Protein AF-0000000067928728 (afdb_homodimer)

Solvent-accessible surface area (backbone atoms only — not comparable to full-atom values): 32870 Å² total; per-residue (Å²): 121,45,41,32,36,32,40,32,44,31,21,52,73,80,46,64,28,60,33,67,69,58,51,48,52,51,52,44,50,39,38,74,33,64,33,47,30,40,35,32,31,42,65,57,75,82,52,54,73,40,40,8,57,44,34,37,63,42,47,46,25,35,46,35,72,73,50,80,61,43,15,45,25,29,49,50,48,64,82,80,50,52,48,58,56,53,39,38,46,48,34,20,41,11,49,71,38,57,13,14,31,29,42,29,40,43,66,62,86,36,63,63,58,27,25,39,66,57,25,71,86,46,70,60,66,68,57,44,50,56,43,42,52,52,39,52,50,49,26,55,46,37,50,55,23,47,43,89,70,17,59,65,37,76,58,101,69,34,62,28,53,44,60,90,34,52,36,67,59,61,42,77,59,97,84,51,28,34,28,64,50,58,40,47,54,79,24,75,38,40,35,60,43,35,28,35,32,60,72,52,82,90,41,48,64,58,44,36,57,68,35,38,29,38,51,41,80,50,98,39,54,68,54,33,27,52,52,39,52,52,46,40,51,41,12,43,74,58,73,44,55,55,61,44,43,39,38,25,40,44,42,62,42,92,71,54,43,71,66,55,46,47,53,55,71,69,41,88,32,55,49,24,40,25,42,33,40,64,45,36,71,68,56,49,49,50,41,52,68,60,46,37,56,53,44,28,63,72,41,64,74,53,65,63,65,73,70,44,61,29,33,42,59,70,68,56,44,61,61,51,75,70,118,123,46,40,33,36,32,39,32,42,31,23,52,71,79,44,60,25,61,43,67,70,58,50,49,51,50,52,45,50,38,38,74,33,64,33,48,30,41,35,32,30,42,64,57,75,82,53,53,74,42,39,6,57,44,33,39,62,40,47,45,26,36,47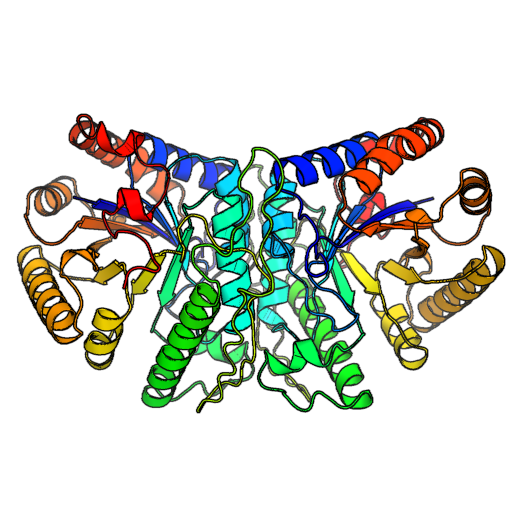,35,72,72,50,80,60,43,14,46,25,27,50,49,48,65,79,78,50,53,48,59,58,51,41,38,46,49,34,20,40,11,49,71,39,56,13,15,29,29,42,30,39,43,65,61,88,37,63,64,58,26,24,40,64,56,26,71,85,46,69,59,66,68,58,45,50,54,43,42,54,52,40,53,50,50,28,54,45,38,49,57,22,47,43,89,71,17,59,65,36,75,51,100,64,31,66,28,57,44,60,88,34,52,37,66,60,61,44,78,60,97,83,51,28,35,29,62,49,56,41,48,53,78,25,76,39,40,33,64,43,35,29,34,32,60,73,53,83,88,41,45,63,58,44,37,57,67,35,36,28,38,51,40,80,49,97,41,54,70,53,34,26,54,53,39,53,51,46,40,51,41,12,44,74,57,74,46,54,58,61,44,43,39,40,25,40,45,41,62,42,91,71,54,42,72,68,55,45,48,54,55,70,68,41,88,33,55,47,26,39,25,43,33,41,65,46,37,70,67,55,51,49,50,41,54,67,60,47,38,55,53,45,27,63,70,41,63,75,52,67,63,67,73,70,43,62,29,32,42,58,70,67,56,44,61,62,50,76,70,116

InterPro domains:
  IPR011251 Luciferase-like domain [PF00296] (12-252)
  IPR016215 Nitrilotriacetate monooxygenase component A/pristinamycin IIA synthase subunit A [PIRSF000337] (12-318)
  IPR036661 Luciferase-like domain superfamily [G3DSA:3.20.20.30] (1-321)
  IPR036661 Luciferase-like domain superfamily [SSF51679] (3-318)
  IPR051260 Diverse substrate monooxygenases [PTHR30011] (20-252)

Secondary structure (DSSP, 8-state):
-EEEEEEE--EETT-----HHHHHHHHHHHHHTT--EEEEE-S-SS---EEBSS-HHHHHHHHHTT-SSSEEEEEEESSSS-HHHHHHHHHHHHHHTTS-EEEEEE----HHHHTTTT-TT---HHHHHHHHHHHHHHHHHHHT-B-GGGEEE-STT-BEE-GGGB----EE-SS-EE-----BPPBTTBS-EEEEES--GGGHHHHHHH-SEEEE--SSHHHHHHHHHHHHHHHHHTT--GGG-EEEEEEEGGG--HHHHHHHHHS--SSEEEEEEES-HHHHHHHHHHTHHHHHHHTTT-GGGGT--SHHHHHT---GGG-/-EEEEEEE--EETT--B--HHHHHHHHHHHHHTT--EEEEE-S-SS---EEBSS-HHHHHHHHHTT-SSSEEEEEEESSSS-HHHHHHHHHHHHHHTTS-EEEEEE----HHHHTTTT-TT---HHHHHHHHHHHHHHHHHHHT-B-GGGEEEEETTEEEE-GGGB----EE-SS-EE-----BPPBTTBS-EEEEES--GGGHHHHHHH-SEEEE--SSHHHHHHHHHHHHHHHHHTT--GGG-EEEEEEEGGG--HHHHHHHHHS--SSEEEEEEES-HHHHHHHHHHTHHHHHHHTTT-GGGGT--SHHHHHT---GGG-

pLDDT: mean 85.85, std 12.97, range [36.12, 98.62]

Sequence (646 aa):
MHLAVSLNIAAADGQDVLDFGQISAFVRNLEAAGVDMVIISDSLTSGEPSTSPFEATTLLAALATVTEKIGLVASASTLAHQPYNLARRFASLDIISHGRVGWNATLRQSPLEAANFSRPAGIPNDDFRRRAEEFIGIVQGLWRGWDADALLFDKAGGRFHDARKMHVLDHKGEFFAVRGPLNIARSPQDMPVLAMSGLAGADLDFAAGVADVIAIEEPSPEGARATCDDLKKRVLTAGRTPDALKVLTTVFAPDLTVARLETWLSAESCDGLIFAFPADLSAINGFTDRIVPELRRRNSDRSAYYADTTLRAHLGLGDGGAKMHLAVSLNIAAADGQDVLDFGQISAFVRNLEAAGVDMVIISDSLTSGEPSTSPFEATTLLAALATVTEKIGLVASASTLAHQPYNLARRFASLDIISHGRVGWNATLRQSPLEAANFSRPAGIPNDDFRRRAEEFIGIVQGLWRGWDADALLFDKAGGRFHDARKMHVLDHKGEFFAVRGPLNIARSPQDMPVLAMSGLAGADL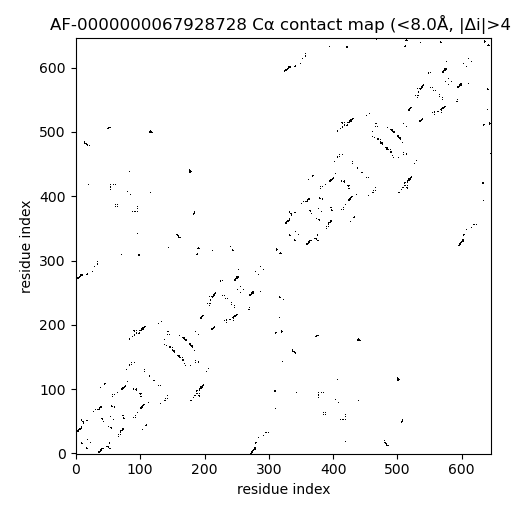DFAAGVADVIAIEEPSPEGARATCDDLKKRVLTAGRTPDALKVLTTVFAPDLTVARLETWLSAESCDGLIFAFPADLSAINGFTDRIVPELRRRNSDRSAYYADTTLRAHLGLGDGGAK

Organism: Mesorhizobium plurifarium (NCBI:txid69974)

Radius of gyration: 24.46 Å; Cα contacts (8 Å, |Δi|>4): 1395; chains: 2; bounding box: 54×73×57 Å

Nearest PDB structures (foldseek):
  5tlc-assembly1_C  TM=8.245E-01  e=3.514E-26  Bacillus subtilis
  1tvl-assembly1_A-2  TM=8.268E-01  e=9.352E-26  Bacillus subtilis
  1yw1-assembly1_A-2  TM=8.418E-01  e=6.255E-25  Bacillus subtilis
  6ask-assembly1_A  TM=8.402E-01  e=2.796E-24  Bacillus subtilis subsp. subtilis str. 168
  5tlc-assembly1_B  TM=8.306E-01  e=2.961E-24  Bacillus subtilis

Foldseek 3Di:
DAEEAEEEQKDAPPDDGDDLVLVLVLVQLCVVLLHAEYEYEDDDQVLGDIGGPDDQLVSLLVSLVSDFFHAYEYEDELLQDALLVVLQSQLVSLVSNVARYAYEYELHDHLNSNCVVVRNVDDPSVRSLVSSLVSLVVSLLLLLQFDPCQQPDPPPPDGHGDVVRGHWSQDDDDPDGGTDNRPHDHGSLSGHAYEYENDDPVCLLSCLLQHQEYEDEDPALVVLQVVLVVSQVSNVVSVHHSLLYFYEYEDEQVPDDPVNVCRNVVRPRTLYYYYYYYNDSVSSVCCSVPPSVVSSVVCVVVPVSPPDRHSCVNSVNPRSNPD/DAEEAEEEQKDAPPDDGDDLVLVLVLVQLCVVLLHAEYEYEDDDQVLGDIGGPDDQLVSLLVSLVSDFFHAYEYEDELLQDALLVVLQSQLVSLVSNVARYAYEYELHDHLNSNCVVVRNVDDPSVRSLVSSLVSLVVSLLLLLQFDPCQQPDPDVPDGHGDVVRGHWSQDDDDPDGGTDNRPHDHGSLSGHAYEYENDDPVCLLSCLLQHQEYEDEDPALVRLQVVLVVSQVSNVVNVHHSLLYFYEYEDEQVPDDPVNVCRNVVRPRTLYYYYYYYNDSVSSVCCSVPPSVVSSVVCVVVPVSPPDRHSCVNSVNPRSNPD

Structure (mmCIF, N/CA/C/O backbone):
data_AF-0000000067928728-model_v1
#
loop_
_entity.id
_entity.type
_entity.pdbx_description
1 polymer 'Nitrilotriacetate monooxygenase component A'
#
loop_
_atom_site.group_PDB
_atom_site.id
_atom_site.type_symbol
_atom_site.label_atom_id
_atom_site.label_alt_id
_atom_site.label_comp_id
_atom_site.label_asym_id
_atom_site.label_entity_id
_atom_site.label_seq_id
_atom_site.pdbx_PDB_ins_code
_atom_site.Cartn_x
_atom_site.Cartn_y
_atom_site.Cartn_z
_atom_site.occupancy
_atom_site.B_iso_or_equiv
_atom_site.auth_seq_id
_atom_site.auth_comp_id
_atom_site.auth_asym_id
_atom_site.auth_atom_id
_atom_site.pdbx_PDB_model_num
ATOM 1 N N . MET A 1 1 ? -9.383 23.828 18.922 1 87.56 1 MET A N 1
ATOM 2 C CA . MET A 1 1 ? -8.008 23.562 18.5 1 87.56 1 MET A CA 1
ATOM 3 C C . MET A 1 1 ? -7.832 22.109 18.109 1 87.56 1 MET A C 1
ATOM 5 O O . MET A 1 1 ? -8.25 21.203 18.828 1 87.56 1 MET A O 1
ATOM 9 N N . HIS A 1 2 ? -7.293 21.922 16.953 1 91.31 2 HIS A N 1
ATOM 10 C CA . HIS A 1 2 ? -7.043 20.562 16.484 1 91.31 2 HIS A CA 1
ATOM 11 C C . HIS A 1 2 ? -5.703 20.047 17 1 91.31 2 HIS A C 1
ATOM 13 O O . HIS A 1 2 ? -4.727 20.797 17.062 1 91.31 2 HIS A O 1
ATOM 19 N N . LEU A 1 3 ? -5.684 18.781 17.312 1 91.06 3 LEU A N 1
ATOM 20 C CA . LEU A 1 3 ? -4.473 18.141 17.828 1 91.06 3 LEU A CA 1
ATOM 21 C C . LEU A 1 3 ? -4.074 16.953 16.969 1 91.06 3 LEU A C 1
ATOM 23 O O . LEU A 1 3 ? -4.906 16.094 16.672 1 91.06 3 LEU A O 1
ATOM 27 N N . ALA A 1 4 ? -2.836 16.953 16.578 1 94.31 4 ALA A N 1
ATOM 28 C CA . ALA A 1 4 ? -2.281 15.867 15.789 1 94.31 4 ALA A CA 1
ATOM 29 C C . ALA A 1 4 ? -0.931 15.414 16.344 1 94.31 4 ALA A C 1
ATOM 31 O O . ALA A 1 4 ? -0.308 16.125 17.125 1 94.31 4 ALA A O 1
ATOM 32 N N . VAL A 1 5 ? -0.585 14.25 16.016 1 93.94 5 VAL A N 1
ATOM 33 C CA . VAL A 1 5 ? 0.726 13.703 16.344 1 93.94 5 VAL A CA 1
ATOM 34 C C . VAL A 1 5 ? 1.425 13.219 15.078 1 93.94 5 VAL A C 1
ATOM 36 O O . VAL A 1 5 ? 0.803 12.578 14.227 1 93.94 5 VAL A O 1
ATOM 39 N N . SER A 1 6 ? 2.629 13.602 14.914 1 94.88 6 SER A N 1
ATOM 40 C CA . SER A 1 6 ? 3.467 13.086 13.836 1 94.88 6 SER A CA 1
ATOM 41 C C . SER A 1 6 ? 4.496 12.094 14.352 1 94.88 6 SER A C 1
ATOM 43 O O . SER A 1 6 ? 5.363 12.453 15.156 1 94.88 6 SER A O 1
ATOM 45 N N . LEU A 1 7 ? 4.375 10.914 13.883 1 92.62 7 LEU A N 1
ATOM 46 C CA . LEU A 1 7 ? 5.254 9.82 14.297 1 92.62 7 LEU A CA 1
ATOM 47 C C . LEU A 1 7 ? 6.117 9.352 13.133 1 92.62 7 LEU A C 1
ATOM 49 O O . LEU A 1 7 ? 5.609 8.742 12.18 1 92.62 7 LEU A O 1
ATOM 53 N N . ASN A 1 8 ? 7.398 9.602 13.188 1 90.31 8 ASN A N 1
ATOM 54 C CA . ASN A 1 8 ? 8.32 9.016 12.227 1 90.31 8 ASN A CA 1
ATOM 55 C C . ASN A 1 8 ? 8.852 7.664 12.711 1 90.31 8 ASN A C 1
ATOM 57 O O . ASN A 1 8 ? 9.641 7.605 13.656 1 90.31 8 ASN A O 1
ATOM 61 N N . ILE A 1 9 ? 8.531 6.645 12.016 1 88.94 9 ILE A N 1
ATOM 62 C CA . ILE A 1 9 ? 8.82 5.301 12.508 1 88.94 9 ILE A CA 1
ATOM 63 C C . ILE A 1 9 ? 10.164 4.832 11.961 1 88.94 9 ILE A C 1
ATOM 65 O O . ILE A 1 9 ? 10.609 3.719 12.258 1 88.94 9 ILE A O 1
ATOM 69 N N . ALA A 1 10 ? 10.758 5.66 11.164 1 85.25 10 ALA A N 1
ATOM 70 C CA . ALA A 1 10 ? 12.102 5.352 10.703 1 85.25 10 ALA A CA 1
ATOM 71 C C . ALA A 1 10 ? 13.133 5.645 11.789 1 85.25 10 ALA A C 1
ATOM 73 O O . ALA A 1 10 ? 13.07 6.68 12.453 1 85.25 10 ALA A O 1
ATOM 74 N N . ALA A 1 11 ? 13.992 4.746 11.961 1 79.06 11 ALA A N 1
ATOM 75 C CA . ALA A 1 11 ? 15.031 4.902 12.977 1 79.06 11 ALA A CA 1
ATOM 76 C C . ALA A 1 11 ? 16.422 4.988 12.344 1 79.06 11 ALA A C 1
ATOM 78 O O . ALA A 1 11 ? 16.703 4.301 11.359 1 79.06 11 ALA A O 1
ATOM 79 N N . ALA A 1 12 ? 17.062 5.883 13.039 1 72 12 ALA A N 1
ATOM 80 C CA . ALA A 1 12 ? 18.469 5.945 12.617 1 72 12 ALA A CA 1
ATOM 81 C C . ALA A 1 12 ? 19.188 4.629 12.914 1 72 12 ALA A C 1
ATOM 83 O O . ALA A 1 12 ? 18.703 3.824 13.719 1 72 12 ALA A O 1
ATOM 84 N N . ASP A 1 13 ? 20.266 4.52 12.266 1 65.5 13 ASP A N 1
ATOM 85 C CA . ASP A 1 13 ? 21.062 3.305 12.406 1 65.5 13 ASP A CA 1
ATOM 86 C C . ASP A 1 13 ? 21.344 3.014 13.875 1 65.5 13 ASP A C 1
ATOM 88 O O . ASP A 1 13 ? 21.734 3.912 14.633 1 65.5 13 ASP A O 1
ATOM 92 N N . GLY A 1 14 ? 21.094 1.798 14.273 1 64.12 14 GLY A N 1
ATOM 93 C CA . GLY A 1 14 ? 21.453 1.374 15.617 1 64.12 14 GLY A CA 1
ATOM 94 C C . GLY A 1 14 ? 20.328 1.6 16.625 1 64.12 14 GLY A C 1
ATOM 95 O O . GLY A 1 14 ? 20.453 1.24 17.797 1 64.12 14 GLY A O 1
ATOM 96 N N . GLN A 1 15 ? 19.281 2.131 16.172 1 68.62 15 GLN A N 1
ATOM 97 C CA . GLN A 1 15 ? 18.188 2.41 17.078 1 68.62 15 GLN A CA 1
ATOM 98 C C . GLN A 1 15 ? 17.094 1.348 16.953 1 68.62 15 GLN A C 1
ATOM 100 O O . GLN A 1 15 ? 16.891 0.777 15.891 1 68.62 15 GLN A O 1
ATOM 105 N N . ASP A 1 16 ? 16.438 1.142 18.109 1 70.44 16 ASP A N 1
ATOM 106 C CA . ASP A 1 16 ? 15.336 0.182 18.141 1 70.44 16 ASP A CA 1
ATOM 107 C C . ASP A 1 16 ? 14.125 0.705 17.359 1 70.44 16 ASP A C 1
ATOM 109 O O . ASP A 1 16 ? 13.898 1.915 17.297 1 70.44 16 ASP A O 1
ATOM 113 N N . VAL A 1 17 ? 13.516 -0.31 16.719 1 74.88 17 VAL A N 1
ATOM 114 C CA . VAL A 1 17 ? 12.297 0.064 16.016 1 74.88 17 VAL A CA 1
ATOM 115 C C . VAL A 1 17 ? 11.078 -0.486 16.75 1 74.88 17 VAL A C 1
ATOM 117 O O . VAL A 1 17 ? 11.18 -1.467 17.484 1 74.88 17 VAL A O 1
ATOM 120 N N . LEU A 1 18 ? 10.008 0.113 16.594 1 79.94 18 LEU A N 1
ATOM 121 C CA . LEU A 1 18 ? 8.766 -0.288 17.234 1 79.94 18 LEU A CA 1
ATOM 122 C C . LEU A 1 18 ? 8.094 -1.426 16.469 1 79.94 18 LEU A C 1
ATOM 124 O O . LEU A 1 18 ? 8.164 -1.474 15.242 1 79.94 18 LEU A O 1
ATOM 128 N N . ASP A 1 19 ? 7.516 -2.334 17.25 1 83.88 19 ASP A N 1
ATOM 129 C CA . ASP A 1 19 ? 6.68 -3.34 16.594 1 83.88 19 ASP A CA 1
ATOM 130 C C . ASP A 1 19 ? 5.238 -2.854 16.469 1 83.88 19 ASP A C 1
ATOM 132 O O . ASP A 1 19 ? 4.902 -1.761 16.922 1 83.88 19 ASP A O 1
ATOM 136 N N . PHE A 1 20 ? 4.461 -3.656 15.828 1 88.56 20 PHE A N 1
ATOM 137 C CA . PHE A 1 20 ? 3.096 -3.24 15.523 1 88.56 20 PHE A CA 1
ATOM 138 C C . PHE A 1 20 ? 2.291 -3.061 16.812 1 88.56 20 PHE A C 1
ATOM 140 O O . PHE A 1 20 ? 1.475 -2.143 16.906 1 88.56 20 PHE A O 1
ATOM 147 N N . GLY A 1 21 ? 2.455 -3.996 17.719 1 89.06 21 GLY A N 1
ATOM 148 C CA . GLY A 1 21 ? 1.746 -3.893 18.984 1 89.06 21 GLY A CA 1
ATOM 149 C C . GLY A 1 21 ? 2.012 -2.588 19.719 1 89.06 21 GLY A C 1
ATOM 150 O O . GLY A 1 21 ? 1.086 -1.963 20.234 1 89.06 21 GLY A O 1
ATOM 151 N N . GLN A 1 22 ? 3.23 -2.174 19.703 1 89.31 22 GLN A N 1
ATOM 152 C CA . GLN A 1 22 ? 3.621 -0.929 20.359 1 89.31 22 GLN A CA 1
ATOM 153 C C . GLN A 1 22 ? 3.025 0.278 19.641 1 89.31 22 GLN A C 1
ATOM 155 O O . GLN A 1 22 ? 2.492 1.188 20.281 1 89.31 22 GLN A O 1
ATOM 160 N N . ILE A 1 23 ? 3.105 0.264 18.344 1 92.31 23 ILE A N 1
ATOM 161 C CA . ILE A 1 23 ? 2.576 1.377 17.562 1 92.31 23 ILE A CA 1
ATOM 162 C C . ILE A 1 23 ? 1.059 1.444 17.719 1 92.31 23 ILE A C 1
ATOM 164 O O . ILE A 1 23 ? 0.5 2.52 17.953 1 92.31 23 ILE A O 1
ATOM 168 N N . SER A 1 24 ? 0.424 0.297 17.625 1 94.31 24 SER A N 1
ATOM 169 C CA . SER A 1 24 ? -1.026 0.228 17.766 1 94.31 24 SER A CA 1
ATOM 170 C C . SER A 1 24 ? -1.477 0.728 19.125 1 94.31 24 SER A C 1
ATOM 172 O O . SER A 1 24 ? -2.455 1.47 19.234 1 94.31 24 SER A O 1
ATOM 174 N N . ALA A 1 25 ? -0.792 0.304 20.156 1 93.38 25 ALA A N 1
ATOM 175 C CA . ALA A 1 25 ? -1.122 0.753 21.5 1 93.38 25 ALA A CA 1
ATOM 176 C C . ALA A 1 25 ? -0.985 2.268 21.625 1 93.38 25 ALA A C 1
ATOM 178 O O . ALA A 1 25 ? -1.836 2.928 22.234 1 93.38 25 ALA A O 1
ATOM 179 N N . PHE A 1 26 ? 0.045 2.781 21.094 1 93.06 26 PHE A N 1
ATOM 180 C CA . PHE A 1 26 ? 0.281 4.219 21.125 1 93.06 26 PHE A CA 1
ATOM 181 C C . PHE A 1 26 ? -0.837 4.969 20.406 1 93.06 26 PHE A C 1
ATOM 183 O O . PHE A 1 26 ? -1.395 5.926 20.953 1 93.06 26 PHE A O 1
ATOM 190 N N . VAL A 1 27 ? -1.19 4.531 19.234 1 95.25 27 VAL A N 1
ATOM 191 C CA . VAL A 1 27 ? -2.207 5.199 18.438 1 95.25 27 VAL A CA 1
ATOM 192 C C . VAL A 1 27 ? -3.564 5.098 19.125 1 95.25 27 VAL A C 1
ATOM 194 O O . VAL A 1 27 ? -4.348 6.051 19.109 1 95.25 27 VAL A O 1
ATOM 197 N N . ARG A 1 28 ? -3.836 3.988 19.75 1 94.62 28 ARG A N 1
ATOM 198 C CA . ARG A 1 28 ? -5.082 3.828 20.484 1 94.62 28 ARG A CA 1
ATOM 199 C C . ARG A 1 28 ? -5.133 4.773 21.688 1 94.62 28 ARG A C 1
ATOM 201 O O . ARG A 1 28 ? -6.195 5.293 22.031 1 94.62 28 ARG A O 1
ATOM 208 N N . ASN A 1 29 ? -4.008 4.949 22.297 1 91.69 29 ASN A N 1
ATOM 209 C CA . ASN A 1 29 ? -3.938 5.922 23.391 1 91.69 29 ASN A CA 1
ATOM 210 C C . ASN A 1 29 ? -4.223 7.336 22.891 1 91.69 29 ASN A C 1
ATOM 212 O O . ASN A 1 29 ? -4.906 8.109 23.578 1 91.69 29 ASN A O 1
ATOM 216 N N . LEU A 1 30 ? -3.701 7.672 21.781 1 92 30 LEU A N 1
ATOM 217 C CA . LEU A 1 30 ? -3.961 8.977 21.172 1 92 30 LEU A CA 1
ATOM 218 C C . LEU A 1 30 ? -5.445 9.141 20.859 1 92 30 LEU A C 1
ATOM 220 O O . LEU A 1 30 ? -6.023 10.203 21.125 1 92 30 LEU A O 1
ATOM 224 N N . GLU A 1 31 ? -6.012 8.102 20.297 1 92.25 31 GLU A N 1
ATOM 225 C CA . GLU A 1 31 ? -7.438 8.117 19.984 1 92.25 31 GLU A CA 1
ATOM 226 C C . GLU A 1 31 ? -8.273 8.352 21.25 1 92.25 31 GLU A C 1
ATOM 228 O O . GLU A 1 31 ? -9.18 9.188 21.25 1 92.25 31 GLU A O 1
ATOM 233 N N . ALA A 1 32 ? -7.895 7.664 22.281 1 88.31 32 ALA A N 1
ATOM 234 C CA . ALA A 1 32 ? -8.609 7.781 23.547 1 88.31 32 ALA A CA 1
ATOM 235 C C . ALA A 1 32 ? -8.461 9.18 24.141 1 88.31 32 ALA A C 1
ATOM 237 O O . ALA A 1 32 ? -9.344 9.656 24.859 1 88.31 32 ALA A O 1
ATOM 238 N N . ALA A 1 33 ? -7.402 9.852 23.812 1 87.12 33 ALA A N 1
ATOM 239 C CA . ALA A 1 33 ? -7.125 11.188 24.328 1 87.12 33 ALA A CA 1
ATOM 240 C C . ALA A 1 33 ? -7.797 12.258 23.469 1 87.12 33 ALA A C 1
ATOM 242 O O . ALA A 1 33 ? -7.688 13.453 23.75 1 87.12 33 ALA A O 1
ATOM 243 N N . GLY A 1 34 ? -8.359 11.828 22.375 1 87.19 34 GLY A N 1
ATOM 244 C CA . GLY A 1 34 ? -9.102 12.758 21.547 1 87.19 34 GLY A CA 1
ATOM 245 C C . GLY A 1 34 ? -8.234 13.461 20.516 1 87.19 34 GLY A C 1
ATOM 246 O O . GLY A 1 34 ? -8.57 14.555 20.047 1 87.19 34 GLY A O 1
ATOM 247 N N . VAL A 1 35 ? -7.129 12.922 20.203 1 91.38 35 VAL A N 1
ATOM 248 C CA . VAL A 1 35 ? -6.277 13.438 19.125 1 91.38 35 VAL A CA 1
ATOM 249 C C . VAL A 1 35 ? -6.969 13.25 17.781 1 91.38 35 VAL A C 1
ATOM 251 O O . VAL A 1 35 ? -7.555 12.195 17.516 1 91.38 35 VAL A O 1
ATOM 254 N N . ASP A 1 36 ? -6.848 14.203 16.969 1 93.31 36 ASP A N 1
ATOM 255 C CA . ASP A 1 36 ? -7.617 14.219 15.727 1 93.31 36 ASP A CA 1
ATOM 256 C C . ASP A 1 36 ? -7.004 13.281 14.688 1 93.31 36 ASP A C 1
ATOM 258 O O . ASP A 1 36 ? -7.723 12.617 13.938 1 93.31 36 ASP A O 1
ATOM 262 N N . MET A 1 37 ? -5.691 13.328 14.648 1 96.31 37 MET A N 1
ATOM 263 C CA . MET A 1 37 ? -5.055 12.5 13.625 1 96.31 37 MET A CA 1
ATOM 264 C C . MET A 1 37 ? -3.609 12.195 14 1 96.31 37 MET A C 1
ATOM 266 O O . MET A 1 37 ? -2.992 12.93 14.773 1 96.31 37 MET A O 1
ATOM 270 N N . VAL A 1 38 ? -3.156 11.102 13.531 1 96.94 38 VAL A N 1
ATOM 271 C CA . VAL A 1 38 ? -1.747 10.727 13.586 1 96.94 38 VAL A CA 1
ATOM 272 C C . VAL A 1 38 ? -1.161 10.703 12.18 1 96.94 38 VAL A C 1
ATOM 274 O O . VAL A 1 38 ? -1.808 10.227 11.242 1 96.94 38 VAL A O 1
ATOM 277 N N . ILE A 1 39 ? -0.03 11.32 12.016 1 97.69 39 ILE A N 1
ATOM 278 C CA . ILE A 1 39 ? 0.715 11.328 10.758 1 97.69 39 ILE A CA 1
ATOM 279 C C . ILE A 1 39 ? 1.914 10.391 10.867 1 97.69 39 ILE A C 1
ATOM 281 O O . ILE A 1 39 ? 2.785 10.578 11.719 1 97.69 39 ILE A O 1
ATOM 285 N N . ILE A 1 40 ? 1.935 9.414 9.961 1 96.62 40 ILE A N 1
ATOM 286 C CA . ILE A 1 40 ? 2.998 8.414 9.984 1 96.62 40 ILE A CA 1
ATOM 287 C C . ILE A 1 40 ? 3.969 8.672 8.828 1 96.62 40 ILE A C 1
ATOM 289 O O . ILE A 1 40 ? 3.553 8.82 7.68 1 96.62 40 ILE A O 1
ATOM 293 N N . SER A 1 41 ? 5.219 8.742 9.164 1 93.12 41 SER A N 1
ATOM 294 C CA . SER A 1 41 ? 6.293 8.758 8.18 1 93.12 41 SER A CA 1
ATOM 295 C C . SER A 1 41 ? 7.199 7.535 8.328 1 93.12 41 SER A C 1
ATOM 297 O O . SER A 1 41 ? 7.355 7.004 9.43 1 93.12 41 SER A O 1
ATOM 299 N N . ASP A 1 42 ? 7.801 7.098 7.164 1 89.19 42 ASP A N 1
ATOM 300 C CA . ASP A 1 42 ? 8.57 5.855 7.211 1 89.19 42 ASP A CA 1
ATOM 301 C C . ASP A 1 42 ? 9.961 6.055 6.621 1 89.19 42 ASP A C 1
ATOM 303 O O . ASP A 1 42 ? 10.625 5.086 6.246 1 89.19 42 ASP A O 1
ATOM 307 N N . SER A 1 43 ? 10.312 7.266 6.418 1 82.88 43 SER A N 1
ATOM 308 C CA . SER A 1 43 ? 11.648 7.59 5.934 1 82.88 43 SER A CA 1
ATOM 309 C C . SER A 1 43 ? 12.172 8.875 6.574 1 82.88 43 SER A C 1
ATOM 311 O O . SER A 1 43 ? 11.391 9.688 7.07 1 82.88 43 SER A O 1
ATOM 313 N N . LEU A 1 44 ? 13.469 8.93 6.633 1 72.31 44 LEU A N 1
ATOM 314 C CA . LEU A 1 44 ? 14.086 10.141 7.156 1 72.31 44 LEU A CA 1
ATOM 315 C C . LEU A 1 44 ? 14.344 11.148 6.039 1 72.31 44 LEU A C 1
ATOM 317 O O . LEU A 1 44 ? 14.727 10.758 4.93 1 72.31 44 LEU A O 1
ATOM 321 N N . THR A 1 45 ? 14.086 12.305 6.324 1 65.31 45 THR A N 1
ATOM 322 C CA . THR A 1 45 ? 14.289 13.359 5.336 1 65.31 45 THR A CA 1
ATOM 323 C C . THR A 1 45 ? 15.75 13.789 5.289 1 65.31 45 THR A C 1
ATOM 325 O O . THR A 1 45 ? 16.188 14.445 4.34 1 65.31 45 THR A O 1
ATOM 328 N N . SER A 1 46 ? 16.422 13.422 6.277 1 62.12 46 SER A N 1
ATOM 329 C CA . SER A 1 46 ? 17.812 13.875 6.402 1 62.12 46 SER A CA 1
ATOM 330 C C . SER A 1 46 ? 18.719 13.188 5.383 1 62.12 46 SER A C 1
ATOM 332 O O . SER A 1 46 ? 19.828 13.648 5.117 1 62.12 46 SER A O 1
ATOM 334 N N . GLY A 1 47 ? 18.266 12.219 4.832 1 62.34 47 GLY A N 1
ATOM 335 C CA . GLY A 1 47 ? 19.109 11.492 3.908 1 62.34 47 GLY A CA 1
ATOM 336 C C . GLY A 1 47 ? 20.016 10.484 4.594 1 62.34 47 GLY A C 1
ATOM 337 O O . GLY A 1 47 ? 20.844 9.836 3.947 1 62.34 47 GLY A O 1
ATOM 338 N N . GLU A 1 48 ? 19.875 10.438 5.797 1 66.12 48 GLU A N 1
ATOM 339 C CA . GLU A 1 48 ? 20.641 9.422 6.512 1 66.12 48 GLU A CA 1
ATOM 340 C C . GLU A 1 48 ? 20 8.047 6.363 1 66.12 48 GLU A C 1
ATOM 342 O O . GLU A 1 48 ? 18.766 7.934 6.238 1 66.12 48 GLU A O 1
ATOM 347 N N . PRO A 1 49 ? 20.906 7.098 6.301 1 68.06 49 PRO A N 1
ATOM 348 C CA . PRO A 1 49 ? 20.344 5.738 6.27 1 68.06 49 PRO A CA 1
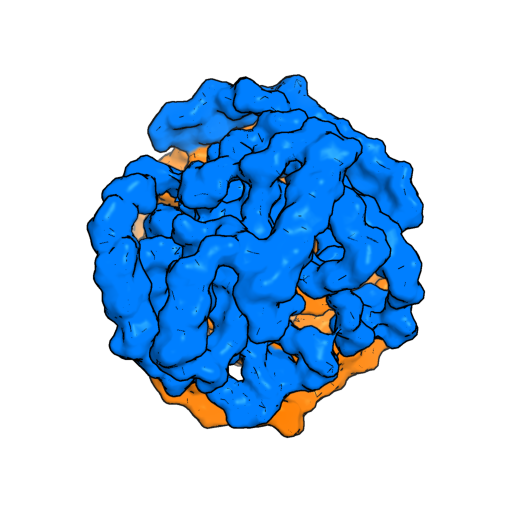ATOM 349 C C . PRO A 1 49 ? 19.406 5.457 7.441 1 68.06 49 PRO A C 1
ATOM 351 O O . PRO A 1 49 ? 19.672 5.902 8.562 1 68.06 49 PRO A O 1
ATOM 354 N N . SER A 1 50 ? 18.328 5.055 7.133 1 74.06 50 SER A N 1
ATOM 355 C CA . SER A 1 50 ? 17.344 4.734 8.156 1 74.06 50 SER A CA 1
ATOM 356 C C . SER A 1 50 ? 16.578 3.455 7.82 1 74.06 50 SER A C 1
ATOM 358 O O . SER A 1 50 ? 16.578 3.018 6.668 1 74.06 50 SER A O 1
ATOM 360 N N . THR A 1 51 ? 16.156 2.85 8.875 1 76 51 THR A N 1
ATOM 361 C CA . THR A 1 51 ? 15.328 1.664 8.711 1 76 51 THR A CA 1
ATOM 362 C C . THR A 1 51 ? 13.953 1.877 9.336 1 76 51 THR A C 1
ATOM 364 O O . THR A 1 51 ? 13.828 2.566 10.352 1 76 51 THR A O 1
ATOM 367 N N . SER A 1 52 ? 13.008 1.414 8.641 1 82.25 52 SER A N 1
ATOM 368 C CA . SER A 1 52 ? 11.641 1.442 9.164 1 82.25 52 SER A CA 1
ATOM 369 C C . SER A 1 52 ? 11.07 0.034 9.281 1 82.25 52 SER A C 1
ATOM 371 O O . SER A 1 52 ? 11.297 -0.811 8.414 1 82.25 52 SER A O 1
ATOM 373 N N . PRO A 1 53 ? 10.391 -0.166 10.305 1 81.06 53 PRO A N 1
ATOM 374 C CA . PRO A 1 53 ? 9.781 -1.491 10.445 1 81.06 53 PRO A CA 1
ATOM 375 C C . PRO A 1 53 ? 8.648 -1.727 9.445 1 81.06 53 PRO A C 1
ATOM 377 O O . PRO A 1 53 ? 8.336 -2.875 9.117 1 81.06 53 PRO A O 1
ATOM 380 N N . PHE A 1 54 ? 8.055 -0.619 8.977 1 91.12 54 PHE A N 1
ATOM 381 C CA . PHE A 1 54 ? 6.891 -0.761 8.109 1 91.12 54 PHE A CA 1
ATOM 382 C C . PHE A 1 54 ? 6.902 0.296 7.008 1 91.12 54 PHE A C 1
ATOM 384 O O . PHE A 1 54 ? 7.551 1.335 7.145 1 91.12 54 PHE A O 1
ATOM 391 N N . GLU A 1 55 ? 6.234 -0.068 5.934 1 94.12 55 GLU A N 1
ATOM 392 C CA . GLU A 1 55 ? 5.805 0.94 4.969 1 94.12 55 GLU A CA 1
ATOM 393 C C . GLU A 1 55 ? 4.516 1.62 5.418 1 94.12 55 GLU A C 1
ATOM 395 O O . GLU A 1 55 ? 3.615 0.966 5.945 1 94.12 55 GLU A O 1
ATOM 400 N N . ALA A 1 56 ? 4.383 2.836 5.242 1 95.75 56 ALA A N 1
ATOM 401 C CA . ALA A 1 56 ? 3.406 3.676 5.934 1 95.75 56 ALA A CA 1
ATOM 402 C C . ALA A 1 56 ? 1.982 3.305 5.531 1 95.75 56 ALA A C 1
ATOM 404 O O . ALA A 1 56 ? 1.095 3.211 6.383 1 95.75 56 ALA A O 1
ATOM 405 N N . THR A 1 57 ? 1.692 3.068 4.258 1 97.56 57 THR A N 1
ATOM 406 C CA . THR A 1 57 ? 0.316 2.861 3.818 1 97.56 57 THR A CA 1
ATOM 407 C C . THR A 1 57 ? -0.194 1.494 4.27 1 97.56 57 THR A C 1
ATOM 409 O O . THR A 1 57 ? -1.358 1.355 4.652 1 97.56 57 THR A O 1
ATOM 412 N N . THR A 1 58 ? 0.639 0.505 4.234 1 97.44 58 THR A N 1
ATOM 413 C CA . THR A 1 58 ? 0.224 -0.799 4.734 1 97.44 58 THR A CA 1
ATOM 414 C C . THR A 1 58 ? 0.044 -0.762 6.25 1 97.44 58 THR A C 1
ATOM 416 O O . THR A 1 58 ? -0.871 -1.39 6.789 1 97.44 58 THR A O 1
ATOM 419 N N . LEU A 1 59 ? 0.868 -0.017 6.906 1 96.62 59 LEU A N 1
ATOM 420 C CA . LEU A 1 59 ? 0.701 0.165 8.344 1 96.62 59 LEU A CA 1
ATOM 421 C C . LEU A 1 59 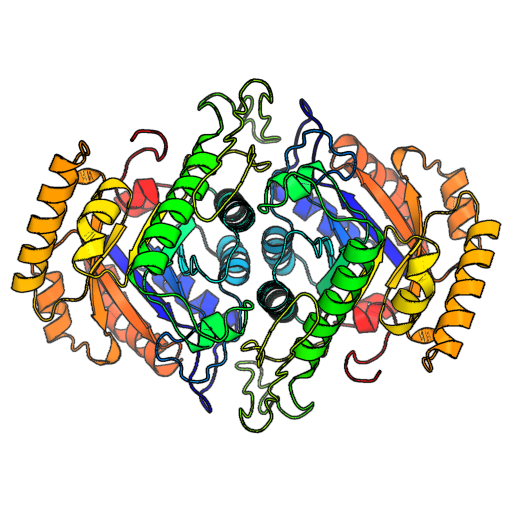? -0.626 0.85 8.656 1 96.62 59 LEU A C 1
ATOM 423 O O . LEU A 1 59 ? -1.336 0.448 9.578 1 96.62 59 LEU A O 1
ATOM 427 N N . LEU A 1 60 ? -0.961 1.853 7.895 1 98.31 60 LEU A N 1
ATOM 428 C CA . LEU A 1 60 ? -2.23 2.543 8.094 1 98.31 60 LEU A CA 1
ATOM 429 C C . LEU A 1 60 ? -3.402 1.579 7.949 1 98.31 60 LEU A C 1
ATOM 431 O O . LEU A 1 60 ? -4.371 1.651 8.711 1 98.31 60 LEU A O 1
ATOM 435 N N . ALA A 1 61 ? -3.312 0.759 6.941 1 97.75 61 ALA A N 1
ATOM 436 C CA . ALA A 1 61 ? -4.391 -0.201 6.719 1 97.75 61 ALA A CA 1
ATOM 437 C C . ALA A 1 61 ? -4.582 -1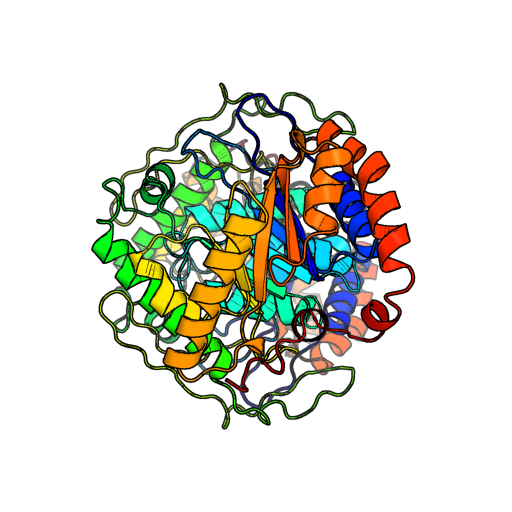.103 7.938 1 97.75 61 ALA A C 1
ATOM 439 O O . ALA A 1 61 ? -5.711 -1.36 8.352 1 97.75 61 ALA A O 1
ATOM 440 N N . ALA A 1 62 ? -3.488 -1.582 8.484 1 97 62 ALA A N 1
ATOM 441 C CA . ALA A 1 62 ? -3.545 -2.41 9.688 1 97 62 ALA A CA 1
ATOM 442 C C . ALA A 1 62 ? -4.098 -1.623 10.875 1 97 62 ALA A C 1
ATOM 444 O O . ALA A 1 62 ? -4.961 -2.111 11.602 1 97 62 ALA A O 1
ATOM 445 N N . LEU A 1 63 ? -3.656 -0.378 11.047 1 97.62 63 LEU A N 1
ATOM 446 C CA . LEU A 1 63 ? -4.09 0.463 12.156 1 97.62 63 LEU A CA 1
ATOM 447 C C . LEU A 1 63 ? -5.574 0.784 12.055 1 97.62 63 LEU A C 1
ATOM 449 O O . LEU A 1 63 ? -6.258 0.93 13.07 1 97.62 63 LEU A O 1
ATOM 453 N N . ALA A 1 64 ? -6.051 0.892 10.805 1 96.81 64 ALA A N 1
ATOM 454 C CA . ALA A 1 64 ? -7.453 1.21 10.57 1 96.81 64 ALA A CA 1
ATOM 455 C C . ALA A 1 64 ? -8.367 0.146 11.164 1 96.81 64 ALA A C 1
ATOM 457 O O . ALA A 1 64 ? -9.508 0.437 11.539 1 96.81 64 ALA A O 1
ATOM 458 N N . THR A 1 65 ? -7.871 -1.071 11.289 1 94.5 65 THR A N 1
ATOM 459 C CA . THR A 1 65 ? -8.703 -2.168 11.766 1 94.5 65 THR A CA 1
ATOM 460 C C . THR A 1 65 ? -8.703 -2.225 13.289 1 94.5 65 THR A C 1
ATOM 462 O O . THR A 1 65 ? -9.531 -2.906 13.898 1 94.5 65 THR A O 1
ATOM 465 N N . VAL A 1 66 ? -7.805 -1.461 13.953 1 94.81 66 VAL A N 1
ATOM 466 C CA . VAL A 1 66 ? -7.703 -1.568 15.398 1 94.81 66 VAL A CA 1
ATOM 467 C C . VAL A 1 66 ? -8.023 -0.22 16.047 1 94.81 66 VAL A C 1
ATOM 469 O O . VAL A 1 66 ? -7.812 -0.03 17.25 1 94.81 66 VAL A O 1
ATOM 472 N N . THR A 1 67 ? -8.43 0.764 15.305 1 95.75 67 THR A N 1
ATOM 473 C CA . THR A 1 67 ? -8.906 2.062 15.758 1 95.75 67 THR A CA 1
ATOM 474 C C . THR A 1 67 ? -10.273 2.375 15.148 1 95.75 67 THR A C 1
ATOM 476 O O . THR A 1 67 ? -10.719 1.688 14.227 1 95.75 67 THR A O 1
ATOM 479 N N . GLU A 1 68 ? -10.898 3.467 15.648 1 93.56 68 GLU A N 1
ATOM 480 C CA . GLU A 1 68 ? -12.281 3.682 15.219 1 93.56 68 GLU A CA 1
ATOM 481 C C . GLU A 1 68 ? -12.516 5.133 14.812 1 93.56 68 GLU A C 1
ATOM 483 O O . GLU A 1 68 ? -13.375 5.422 13.977 1 93.56 68 GLU A O 1
ATOM 488 N N . LYS A 1 69 ? -11.727 6.059 15.391 1 93.69 69 LYS A N 1
ATOM 489 C CA . LYS A 1 69 ? -12.109 7.461 15.242 1 93.69 69 LYS A CA 1
ATOM 490 C C . LYS A 1 69 ? -10.938 8.305 14.766 1 93.69 69 LYS A C 1
ATOM 492 O O . LYS A 1 69 ? -11.109 9.219 13.953 1 93.69 69 LYS A O 1
ATOM 497 N N . ILE A 1 70 ? -9.781 8.016 15.242 1 95.25 70 ILE A N 1
ATOM 498 C CA . ILE A 1 70 ? -8.617 8.852 14.992 1 95.25 70 ILE A CA 1
ATOM 499 C C . ILE A 1 70 ? -8.305 8.867 13.492 1 95.25 70 ILE A C 1
ATOM 501 O O . ILE A 1 70 ? -8.422 7.844 12.82 1 95.25 70 ILE A O 1
ATOM 505 N N . GLY A 1 71 ? -8.047 10.039 12.992 1 97.5 71 GLY A N 1
ATOM 506 C CA . GLY A 1 71 ? -7.566 10.141 11.617 1 97.5 71 GLY A CA 1
ATOM 507 C C . GLY A 1 71 ? -6.215 9.477 11.414 1 97.5 71 GLY A C 1
ATOM 508 O O . GLY A 1 71 ? -5.34 9.555 12.281 1 97.5 71 GLY A O 1
ATOM 509 N N . LEU A 1 72 ? -6.059 8.836 10.258 1 98.56 72 LEU A N 1
ATOM 510 C CA . LEU A 1 72 ? -4.84 8.125 9.891 1 98.56 72 LEU A CA 1
ATOM 511 C C . LEU A 1 72 ? -4.227 8.711 8.625 1 98.56 72 LEU A C 1
ATOM 513 O O . LEU A 1 72 ? -4.773 8.547 7.535 1 98.56 72 LEU A O 1
ATOM 517 N N . VAL A 1 73 ? -3.072 9.352 8.805 1 98.62 73 VAL A N 1
ATOM 518 C CA . VAL A 1 73 ? -2.432 10.055 7.703 1 98.62 73 VAL A CA 1
ATOM 519 C C . VAL A 1 73 ? -1.062 9.445 7.422 1 98.62 73 VAL A C 1
ATOM 521 O O . VAL A 1 73 ? -0.298 9.164 8.352 1 98.62 73 VAL A O 1
ATOM 524 N N . ALA A 1 74 ? -0.757 9.156 6.172 1 98.12 74 ALA A N 1
ATOM 525 C CA . ALA A 1 74 ? 0.558 8.648 5.785 1 98.12 74 ALA A CA 1
ATOM 526 C C . ALA A 1 74 ? 1.3 9.664 4.914 1 98.12 74 ALA A C 1
ATOM 528 O O . ALA A 1 74 ? 0.71 10.266 4.02 1 98.12 74 ALA A O 1
ATOM 529 N N . SER A 1 75 ? 2.551 9.812 5.258 1 95.5 75 SER A N 1
ATOM 530 C CA . SER A 1 75 ? 3.414 10.609 4.387 1 95.5 75 SER A CA 1
ATOM 531 C C . SER A 1 75 ? 3.859 9.805 3.168 1 95.5 75 SER A C 1
ATOM 533 O O . SER A 1 75 ? 4.301 8.664 3.299 1 95.5 75 SER A O 1
ATOM 535 N N . ALA A 1 76 ? 3.68 10.352 2.045 1 94.06 76 ALA A N 1
ATOM 536 C CA . ALA A 1 76 ? 4.141 9.758 0.794 1 94.06 76 ALA A CA 1
ATOM 537 C C . ALA A 1 76 ? 4.648 10.828 -0.17 1 94.06 76 ALA A C 1
ATOM 539 O O . ALA A 1 76 ? 3.949 11.805 -0.445 1 94.06 76 ALA A O 1
ATOM 540 N N . SER A 1 77 ? 5.809 10.555 -0.66 1 90.25 77 SER A N 1
ATOM 541 C CA . SER A 1 77 ? 6.461 11.516 -1.542 1 90.25 77 SER A CA 1
ATOM 542 C C . SER A 1 77 ? 5.898 11.438 -2.957 1 90.25 77 SER A C 1
ATOM 544 O O . SER A 1 77 ? 5.598 10.352 -3.453 1 90.25 77 SER A O 1
ATOM 546 N N . THR A 1 78 ? 5.867 12.539 -3.625 1 92.38 78 THR A N 1
ATOM 547 C CA . THR A 1 78 ? 5.422 12.578 -5.016 1 92.38 78 THR A CA 1
ATOM 548 C C . THR A 1 78 ? 6.531 12.109 -5.953 1 92.38 78 THR A C 1
ATOM 550 O O . THR A 1 78 ? 6.281 11.828 -7.125 1 92.38 78 THR A O 1
ATOM 553 N N . LEU A 1 79 ? 7.707 12.008 -5.445 1 88.88 79 LEU A N 1
ATOM 554 C CA . LEU A 1 79 ? 8.828 11.539 -6.25 1 88.88 79 LEU A CA 1
ATOM 555 C C . LEU A 1 79 ? 8.867 10.016 -6.305 1 88.88 79 LEU A C 1
ATOM 557 O O . LEU A 1 79 ? 9.125 9.438 -7.363 1 88.88 79 LEU A O 1
ATOM 561 N N . ALA A 1 80 ? 8.516 9.469 -5.238 1 89.25 80 ALA A N 1
ATOM 562 C CA . ALA A 1 80 ? 8.734 8.031 -5.062 1 89.25 80 ALA A CA 1
ATOM 563 C C . ALA A 1 80 ? 7.535 7.227 -5.562 1 89.25 80 ALA A C 1
ATOM 565 O O . ALA A 1 80 ? 7.566 5.996 -5.57 1 89.25 80 ALA A O 1
ATOM 566 N N . HIS A 1 81 ? 6.523 7.902 -5.973 1 92.94 81 HIS A N 1
ATOM 567 C CA . HIS A 1 81 ? 5.297 7.188 -6.305 1 92.94 81 HIS A CA 1
ATOM 568 C C . HIS A 1 81 ? 4.781 7.59 -7.684 1 92.94 81 HIS A C 1
ATOM 570 O O . HIS A 1 81 ? 5.266 8.555 -8.273 1 92.94 81 HIS A O 1
ATOM 576 N N . GLN A 1 82 ? 3.875 6.742 -8.18 1 93.94 82 GLN A N 1
ATOM 577 C CA . GLN A 1 82 ? 3.068 7.066 -9.352 1 93.94 82 GLN A CA 1
ATOM 578 C C . GLN A 1 82 ? 1.682 7.559 -8.945 1 93.94 82 GLN A C 1
ATOM 580 O O . GLN A 1 82 ? 1.059 6.996 -8.039 1 93.94 82 GLN A O 1
ATOM 585 N N . PRO A 1 83 ? 1.253 8.625 -9.594 1 96.5 83 PRO A N 1
ATOM 586 C CA . PRO A 1 83 ? 0.034 9.273 -9.094 1 96.5 83 PRO A CA 1
ATOM 587 C C . PRO A 1 83 ? -1.177 8.344 -9.117 1 96.5 83 PRO A C 1
ATOM 589 O O . PRO A 1 83 ? -1.994 8.367 -8.195 1 96.5 83 PRO A O 1
ATOM 592 N N . TYR A 1 84 ? -1.302 7.496 -10.133 1 95 84 TYR A N 1
ATOM 593 C CA . TYR A 1 84 ? -2.457 6.613 -10.234 1 95 84 TYR A CA 1
ATOM 594 C C . TYR A 1 84 ? -2.48 5.613 -9.078 1 95 84 TYR A C 1
ATOM 596 O O . TYR A 1 84 ? -3.504 5.453 -8.406 1 95 84 TYR A O 1
ATOM 604 N N . ASN A 1 85 ? -1.394 5.039 -8.797 1 94.94 85 ASN A N 1
ATOM 605 C CA . ASN A 1 85 ? -1.312 4.051 -7.727 1 94.94 85 ASN A CA 1
ATOM 606 C C . ASN A 1 85 ? -1.504 4.695 -6.355 1 94.94 85 ASN A C 1
ATOM 608 O O . ASN A 1 85 ? -2.105 4.094 -5.461 1 94.94 85 ASN A O 1
ATOM 612 N N . LEU A 1 86 ? -0.902 5.812 -6.242 1 96.62 86 LEU A N 1
ATOM 613 C CA . LEU A 1 86 ? -1.074 6.492 -4.961 1 96.62 86 LEU A CA 1
ATOM 614 C C . LEU A 1 86 ? -2.541 6.832 -4.723 1 96.62 86 LEU A C 1
ATOM 616 O O . LEU A 1 86 ? -3.061 6.621 -3.625 1 96.62 86 LEU A O 1
ATOM 620 N N . ALA A 1 87 ? -3.188 7.348 -5.758 1 95.88 87 ALA A N 1
ATOM 621 C CA . ALA A 1 87 ? -4.613 7.652 -5.66 1 95.88 87 ALA A CA 1
ATOM 622 C C . ALA A 1 87 ? -5.41 6.414 -5.262 1 95.88 87 ALA A C 1
ATOM 624 O O . ALA A 1 87 ? -6.301 6.488 -4.41 1 95.88 87 ALA A O 1
ATOM 625 N N . ARG A 1 88 ? -5.074 5.301 -5.824 1 93.88 88 ARG A N 1
ATOM 626 C CA . ARG A 1 88 ? -5.758 4.047 -5.535 1 93.88 88 ARG A CA 1
ATOM 627 C C . ARG A 1 88 ? -5.578 3.65 -4.074 1 93.88 88 ARG A C 1
ATOM 629 O O . ARG A 1 88 ? -6.551 3.303 -3.396 1 93.88 88 ARG A O 1
ATOM 636 N N . ARG A 1 89 ? -4.41 3.721 -3.609 1 96.25 89 ARG A N 1
ATOM 637 C CA . ARG A 1 89 ? -4.105 3.258 -2.26 1 96.25 89 ARG A CA 1
ATOM 638 C C . ARG A 1 89 ? -4.82 4.109 -1.214 1 96.25 89 ARG A C 1
ATOM 640 O O . ARG A 1 89 ? -5.434 3.574 -0.288 1 96.25 89 ARG A O 1
ATOM 647 N N . PHE A 1 90 ? -4.777 5.352 -1.42 1 97.12 90 PHE A N 1
ATOM 648 C CA . PHE A 1 90 ? -5.387 6.211 -0.415 1 97.12 90 PHE A CA 1
ATOM 649 C C . PHE A 1 90 ? -6.906 6.152 -0.499 1 97.12 90 PHE A C 1
ATOM 651 O O . PHE A 1 90 ? -7.594 6.258 0.518 1 97.12 90 PHE A O 1
ATOM 658 N N . ALA A 1 91 ? -7.43 6.035 -1.679 1 93.19 91 ALA A N 1
ATOM 659 C CA . ALA A 1 91 ? -8.867 5.812 -1.792 1 93.19 91 ALA A CA 1
ATOM 660 C C . ALA A 1 91 ? -9.281 4.52 -1.097 1 93.19 91 ALA A C 1
ATOM 662 O O . ALA A 1 91 ? -10.273 4.492 -0.359 1 93.19 91 ALA A O 1
ATOM 663 N N . SER A 1 92 ? -8.531 3.488 -1.327 1 94.12 92 SER A N 1
ATOM 664 C CA . SER A 1 92 ? -8.773 2.199 -0.687 1 94.12 92 SER A CA 1
ATOM 665 C C . SER A 1 92 ? -8.695 2.312 0.832 1 94.12 92 SER A C 1
ATOM 667 O O . SER A 1 92 ? -9.57 1.816 1.545 1 94.12 92 SER A O 1
ATOM 669 N N . LEU A 1 93 ? -7.688 2.979 1.288 1 96.69 93 LEU A N 1
ATOM 670 C CA . LEU A 1 93 ? -7.496 3.182 2.721 1 96.69 93 LEU A CA 1
ATOM 671 C C . LEU A 1 93 ? -8.68 3.932 3.324 1 96.69 93 LEU A C 1
ATOM 673 O O . LEU A 1 93 ? -9.094 3.639 4.445 1 96.69 93 LEU A O 1
ATOM 677 N N . ASP A 1 94 ? -9.18 4.879 2.58 1 94.81 94 ASP A N 1
ATOM 678 C CA . ASP A 1 94 ? -10.297 5.672 3.082 1 94.81 94 ASP A CA 1
ATOM 679 C C . ASP A 1 94 ? -11.555 4.824 3.221 1 94.81 94 ASP A C 1
ATOM 681 O O . ASP A 1 94 ? -12.352 5.031 4.137 1 94.81 94 ASP A O 1
ATOM 685 N N . ILE A 1 95 ? -11.695 3.891 2.348 1 90.81 95 ILE A N 1
ATOM 686 C CA . ILE A 1 95 ? -12.82 2.967 2.438 1 90.81 95 ILE A CA 1
ATOM 687 C C . ILE A 1 95 ? -12.617 2.012 3.613 1 90.81 95 ILE A C 1
ATOM 689 O O . ILE A 1 95 ? -13.516 1.816 4.43 1 90.81 95 ILE A O 1
ATOM 693 N N . ILE A 1 96 ? -11.43 1.468 3.752 1 93.19 96 ILE A N 1
ATOM 694 C CA . ILE A 1 96 ? -11.102 0.517 4.809 1 93.19 96 ILE A CA 1
ATOM 695 C C . ILE A 1 96 ? -11.305 1.171 6.172 1 93.19 96 ILE A C 1
ATOM 697 O O . ILE A 1 96 ? -11.805 0.535 7.105 1 93.19 96 ILE A O 1
ATOM 701 N N . SER A 1 97 ? -10.984 2.402 6.281 1 95.19 97 SER A N 1
ATOM 702 C CA . SER A 1 97 ? -11.016 3.117 7.551 1 95.19 97 SER A CA 1
ATOM 703 C C . SER A 1 97 ? -12.375 3.783 7.777 1 95.19 97 SER A C 1
ATOM 705 O O . SER A 1 97 ? -12.602 4.395 8.82 1 95.19 97 SER A O 1
ATOM 707 N N . HIS A 1 98 ? -13.234 3.73 6.816 1 92.44 98 HIS A N 1
ATOM 708 C CA . HIS A 1 98 ? -14.547 4.363 6.859 1 92.44 98 HIS A CA 1
ATOM 709 C C . HIS A 1 98 ? -14.43 5.879 6.941 1 92.44 98 HIS A C 1
ATOM 711 O O . HIS A 1 98 ? -15.109 6.52 7.742 1 92.44 98 HIS A O 1
ATOM 717 N N . GLY A 1 99 ? -13.453 6.418 6.184 1 93.69 99 GLY A N 1
ATOM 718 C CA . GLY A 1 99 ? -13.383 7.855 5.988 1 93.69 99 GLY A CA 1
ATOM 719 C C . GLY A 1 99 ? -12.445 8.547 6.957 1 93.69 99 GLY A C 1
ATOM 720 O O . GLY A 1 99 ? -12.695 9.672 7.387 1 93.69 99 GLY A O 1
ATOM 721 N N . ARG A 1 100 ? -11.344 7.977 7.344 1 96.69 100 ARG A N 1
ATOM 722 C CA . ARG A 1 100 ? -10.461 8.562 8.352 1 96.69 100 ARG A CA 1
ATOM 723 C C . ARG A 1 100 ? -9.078 8.836 7.781 1 96.69 100 ARG A C 1
ATOM 725 O O . ARG A 1 100 ? -8.141 9.141 8.523 1 96.69 100 ARG A O 1
ATOM 732 N N . VAL A 1 101 ? -8.93 8.766 6.473 1 97.69 101 VAL A N 1
ATOM 733 C CA . VAL A 1 101 ? -7.594 8.719 5.887 1 97.69 101 VAL A CA 1
ATOM 734 C C . VAL A 1 101 ? -7.207 10.094 5.359 1 97.69 101 VAL A C 1
ATOM 736 O O . VAL A 1 101 ? -8.055 10.836 4.855 1 97.69 101 VAL A O 1
ATOM 739 N N . GLY A 1 102 ? -5.906 10.367 5.461 1 98.19 102 GLY A N 1
ATOM 740 C CA . GLY A 1 102 ? -5.289 11.492 4.773 1 98.19 102 GLY A CA 1
ATOM 741 C C . GLY A 1 102 ? -3.945 11.148 4.16 1 98.19 102 GLY A C 1
ATOM 742 O O . GLY A 1 102 ? -3.33 10.141 4.52 1 98.19 102 GLY A O 1
ATOM 743 N N . TRP A 1 103 ? -3.559 11.938 3.193 1 98.38 103 TRP A N 1
ATOM 744 C CA . TRP A 1 103 ? -2.254 11.891 2.541 1 98.38 103 TRP A CA 1
ATOM 745 C C . TRP A 1 103 ? -1.43 13.125 2.883 1 98.38 103 TRP A C 1
ATOM 747 O O . TRP A 1 103 ? -1.866 14.258 2.65 1 98.38 103 TRP A O 1
ATOM 757 N N . ASN A 1 104 ? -0.313 12.922 3.537 1 98.06 104 ASN A N 1
ATOM 758 C CA . ASN A 1 104 ? 0.643 14.008 3.732 1 98.06 104 ASN A CA 1
ATOM 759 C C . ASN A 1 104 ? 1.663 14.062 2.6 1 98.06 104 ASN A C 1
ATOM 761 O O . ASN A 1 104 ? 2.58 13.242 2.541 1 98.06 104 ASN A O 1
ATOM 765 N N . ALA A 1 105 ? 1.488 14.992 1.719 1 96.44 105 ALA A N 1
ATOM 766 C CA . ALA A 1 105 ? 2.416 15.203 0.61 1 96.44 105 ALA A CA 1
ATOM 767 C C . ALA A 1 105 ? 3.605 16.062 1.048 1 96.44 105 ALA A C 1
ATOM 769 O O . ALA A 1 105 ? 3.451 17.234 1.355 1 96.44 105 ALA A O 1
ATOM 770 N N . THR A 1 106 ? 4.707 15.43 1.013 1 86.5 106 THR A N 1
ATOM 771 C CA . THR A 1 106 ? 5.918 16.156 1.384 1 86.5 106 THR A CA 1
ATOM 772 C C . THR A 1 106 ? 6.57 16.781 0.156 1 86.5 106 THR A C 1
ATOM 774 O O . THR A 1 106 ? 6.852 16.094 -0.826 1 86.5 106 THR A O 1
ATOM 777 N N . LEU A 1 107 ? 6.82 18.047 0.222 1 87 107 LEU A N 1
ATOM 778 C CA . LEU A 1 107 ? 7.402 18.75 -0.914 1 87 107 LEU A CA 1
ATOM 779 C C . LEU A 1 107 ? 8.883 19.016 -0.686 1 87 107 LEU A C 1
ATOM 781 O O . LEU A 1 107 ? 9.383 20.109 -0.995 1 87 107 LEU A O 1
ATOM 785 N N . ARG A 1 108 ? 9.539 18.141 -0.101 1 81.31 108 ARG A N 1
ATOM 786 C CA . ARG A 1 108 ? 10.992 18.172 0.063 1 81.31 108 ARG A CA 1
ATOM 787 C C . ARG A 1 108 ? 11.648 16.969 -0.595 1 81.31 108 ARG A C 1
ATOM 789 O O . ARG A 1 108 ? 11.227 15.828 -0.375 1 81.31 108 ARG A O 1
ATOM 796 N N . GLN A 1 109 ? 12.633 17.328 -1.358 1 78.06 109 GLN A N 1
ATOM 797 C CA . GLN A 1 109 ? 13.336 16.25 -2.057 1 78.06 109 GLN A CA 1
ATOM 798 C C . GLN A 1 109 ? 14.453 15.672 -1.193 1 78.06 109 GLN A C 1
ATOM 800 O O . GLN A 1 109 ? 15.117 16.406 -0.451 1 78.06 109 GLN A O 1
ATOM 805 N N . SER A 1 110 ? 14.562 14.391 -1.188 1 76.06 110 SER A N 1
ATOM 806 C CA . SER A 1 110 ? 15.711 13.695 -0.62 1 76.06 110 SER A CA 1
ATOM 807 C C . SER A 1 110 ? 16.562 13.039 -1.709 1 76.06 110 SER A C 1
ATOM 809 O O . SER A 1 110 ? 16.078 12.172 -2.436 1 76.06 110 SER A O 1
ATOM 811 N N . PRO A 1 111 ? 17.766 13.523 -1.842 1 71.69 111 PRO A N 1
ATOM 812 C CA . PRO A 1 111 ? 18.609 12.93 -2.887 1 71.69 111 PRO A CA 1
ATOM 813 C C . PRO A 1 111 ? 18.734 11.414 -2.748 1 71.69 111 PRO A C 1
ATOM 815 O O . PRO A 1 111 ? 18.766 10.703 -3.754 1 71.69 111 PRO A O 1
ATOM 818 N N . LEU A 1 112 ? 18.781 10.977 -1.566 1 77.25 112 LEU A N 1
ATOM 819 C CA . LEU A 1 112 ? 18.922 9.539 -1.366 1 77.25 112 LEU A CA 1
ATOM 820 C C . LEU A 1 112 ? 17.688 8.797 -1.863 1 77.25 112 LEU A C 1
ATOM 822 O O . LEU A 1 112 ? 17.797 7.688 -2.391 1 77.25 112 LEU A O 1
ATOM 826 N N . GLU A 1 113 ? 16.625 9.445 -1.786 1 82.69 113 GLU A N 1
ATOM 827 C CA . GLU A 1 113 ? 15.391 8.836 -2.25 1 82.69 113 GLU A CA 1
ATOM 828 C C . GLU A 1 113 ? 15.367 8.703 -3.77 1 82.69 113 GLU A C 1
ATOM 830 O O . GLU A 1 113 ? 15.008 7.648 -4.301 1 82.69 113 GLU A O 1
ATOM 835 N N . ALA A 1 114 ? 15.867 9.688 -4.445 1 84.56 114 ALA A N 1
ATOM 836 C CA . ALA A 1 114 ? 15.805 9.734 -5.902 1 84.56 114 ALA A CA 1
ATOM 837 C C . ALA A 1 114 ? 16.625 8.609 -6.531 1 84.56 114 ALA A C 1
ATOM 839 O O . ALA A 1 114 ? 16.25 8.086 -7.582 1 84.56 114 ALA A O 1
ATOM 840 N N . ALA A 1 115 ? 17.656 8.211 -5.883 1 87.19 115 ALA A N 1
ATOM 841 C CA . ALA A 1 115 ? 18.562 7.18 -6.387 1 87.19 115 ALA A CA 1
ATOM 842 C C . ALA A 1 115 ? 17.844 5.832 -6.477 1 87.19 115 ALA A C 1
ATOM 844 O O . ALA A 1 115 ? 18.297 4.93 -7.184 1 87.19 115 ALA A O 1
ATOM 845 N N . ASN A 1 116 ? 16.75 5.691 -5.824 1 89.94 116 ASN A N 1
ATOM 846 C CA . ASN A 1 116 ? 16 4.438 -5.824 1 89.94 116 ASN A CA 1
ATOM 847 C C . ASN A 1 116 ? 14.898 4.441 -6.875 1 89.94 116 ASN A C 1
ATOM 849 O O . ASN A 1 116 ? 14.219 3.432 -7.07 1 89.94 116 ASN A O 1
ATOM 853 N N . PHE A 1 117 ? 14.758 5.492 -7.531 1 91.19 117 PHE A N 1
ATOM 854 C CA . PHE A 1 117 ? 13.656 5.629 -8.477 1 91.19 117 PHE A CA 1
ATOM 855 C C . PHE A 1 117 ? 14.164 6.109 -9.828 1 91.19 117 PHE A C 1
ATOM 857 O O . PHE A 1 117 ? 13.516 6.926 -10.492 1 91.19 117 PHE A O 1
ATOM 864 N N . SER A 1 118 ? 15.336 5.621 -10.141 1 89.25 118 SER A N 1
ATOM 865 C CA . SER A 1 118 ? 15.977 5.734 -11.453 1 89.25 118 SER A CA 1
ATOM 866 C C . SER A 1 118 ? 16.312 7.184 -11.773 1 89.25 118 SER A C 1
ATOM 868 O O . SER A 1 118 ? 16.203 7.609 -12.93 1 89.25 118 SER A O 1
ATOM 870 N N . ARG A 1 119 ? 16.578 7.953 -10.719 1 86.31 119 ARG A N 1
ATOM 871 C CA . ARG A 1 119 ? 17.016 9.344 -10.844 1 86.31 119 ARG A CA 1
ATOM 872 C C . ARG A 1 119 ? 18.219 9.617 -9.93 1 86.31 119 ARG A C 1
ATOM 874 O O . ARG A 1 119 ? 18.141 10.492 -9.062 1 86.31 119 ARG A O 1
ATOM 881 N N . PRO A 1 120 ? 19.312 9 -10.273 1 79.94 120 PRO A N 1
ATOM 882 C CA . PRO A 1 120 ? 20.453 9.125 -9.359 1 79.94 120 PRO A CA 1
ATOM 883 C C . PRO A 1 120 ? 20.969 10.555 -9.227 1 79.94 120 PRO A C 1
ATOM 885 O O . PRO A 1 120 ? 21.531 10.922 -8.195 1 79.94 120 PRO A O 1
ATOM 888 N N . ALA A 1 121 ? 20.688 11.406 -10.195 1 81.81 121 ALA A N 1
ATOM 889 C CA . ALA A 1 121 ? 21.156 12.789 -10.156 1 81.81 121 ALA A CA 1
ATOM 890 C C . ALA A 1 121 ? 20.125 13.703 -9.5 1 81.81 121 ALA A C 1
ATOM 892 O O . ALA A 1 121 ? 20.359 14.898 -9.328 1 81.81 121 ALA A O 1
ATOM 893 N N . GLY A 1 122 ? 19.062 13.125 -9.078 1 81.38 122 GLY A N 1
ATOM 894 C CA . GLY A 1 122 ? 18 13.922 -8.516 1 81.38 122 GLY A CA 1
ATOM 895 C C . GLY A 1 122 ? 17.219 14.703 -9.562 1 81.38 122 GLY A C 1
ATOM 896 O O . GLY A 1 122 ? 17.25 14.359 -10.75 1 81.38 122 GLY A O 1
ATOM 897 N N . ILE A 1 123 ? 16.312 15.578 -9.078 1 86.38 123 ILE A N 1
ATOM 898 C CA . ILE A 1 123 ? 15.516 16.453 -9.914 1 86.38 123 ILE A CA 1
ATOM 899 C C . ILE A 1 123 ? 15.758 17.906 -9.531 1 86.38 123 ILE A C 1
ATOM 901 O O . ILE A 1 123 ? 15.789 18.25 -8.344 1 86.38 123 ILE A O 1
ATOM 905 N N . PRO A 1 124 ? 15.992 18.781 -10.539 1 89.19 124 PRO A N 1
ATOM 906 C CA . PRO A 1 124 ? 16.094 20.203 -10.195 1 89.19 124 PRO A CA 1
ATOM 907 C C . PRO A 1 124 ? 14.883 20.703 -9.414 1 89.19 124 PRO A C 1
ATOM 909 O O . PRO A 1 124 ? 13.75 20.281 -9.68 1 89.19 124 PRO A O 1
ATOM 912 N N . ASN A 1 125 ? 15.125 21.641 -8.516 1 88.06 125 ASN A N 1
ATOM 913 C CA . ASN A 1 125 ? 14.094 22.094 -7.582 1 88.06 125 ASN A CA 1
ATOM 914 C C . ASN A 1 125 ? 12.867 22.625 -8.312 1 88.06 125 ASN A C 1
ATOM 916 O O . ASN A 1 125 ? 11.734 22.344 -7.918 1 88.06 125 ASN A O 1
ATOM 920 N N . ASP A 1 126 ? 13.086 23.375 -9.289 1 91.25 126 ASP A N 1
ATOM 921 C CA . ASP A 1 126 ? 11.961 23.953 -10.023 1 91.25 126 ASP A CA 1
ATOM 922 C C . ASP A 1 126 ? 11.148 22.844 -10.711 1 91.25 126 ASP A C 1
ATOM 924 O O . ASP A 1 126 ? 9.914 22.891 -10.703 1 91.25 126 ASP A O 1
ATOM 928 N N . ASP A 1 127 ? 11.852 21.938 -11.305 1 92.19 127 ASP A N 1
ATOM 929 C CA . ASP A 1 127 ? 11.172 20.797 -11.922 1 92.19 127 ASP A CA 1
ATOM 930 C C . ASP A 1 127 ? 10.43 19.969 -10.875 1 92.19 127 ASP A C 1
ATOM 932 O O . ASP A 1 127 ? 9.312 19.516 -11.117 1 92.19 127 ASP A O 1
ATOM 936 N N . PHE A 1 128 ? 11.117 19.812 -9.75 1 92.31 128 PHE A N 1
ATOM 937 C CA . PHE A 1 128 ? 10.508 19.062 -8.664 1 92.31 128 PHE A CA 1
ATOM 938 C C . PHE A 1 128 ? 9.188 19.688 -8.234 1 92.31 128 PHE A C 1
ATOM 940 O O . PHE A 1 128 ? 8.188 18.984 -8.055 1 92.31 128 PHE A O 1
ATOM 947 N N . ARG A 1 129 ? 9.211 20.938 -8.117 1 93.31 129 ARG A N 1
ATOM 948 C CA . ARG A 1 129 ? 8.008 21.656 -7.703 1 93.31 129 ARG A CA 1
ATOM 949 C C . ARG A 1 129 ? 6.895 21.5 -8.734 1 93.31 129 ARG A C 1
ATOM 951 O O . ARG A 1 129 ? 5.766 21.156 -8.383 1 93.31 129 ARG A O 1
ATOM 958 N N . ARG A 1 130 ? 7.172 21.734 -9.992 1 95.44 130 ARG A N 1
ATOM 959 C CA . ARG A 1 130 ? 6.172 21.625 -11.047 1 95.44 130 ARG A CA 1
ATOM 960 C C . ARG A 1 130 ? 5.629 20.203 -11.148 1 95.44 130 ARG A C 1
ATOM 962 O O . ARG A 1 130 ? 4.43 20 -11.344 1 95.44 130 ARG A O 1
ATOM 969 N N . ARG A 1 131 ? 6.535 19.328 -10.969 1 95.56 131 ARG A N 1
ATOM 970 C CA . ARG A 1 131 ? 6.152 17.922 -11.023 1 95.56 131 ARG A CA 1
ATOM 971 C C . ARG A 1 131 ? 5.227 17.562 -9.859 1 95.56 131 ARG A C 1
ATOM 973 O O . ARG A 1 131 ? 4.23 16.859 -10.047 1 95.56 131 ARG A O 1
ATOM 980 N N . ALA A 1 132 ? 5.594 18.031 -8.711 1 95.94 132 ALA A N 1
ATOM 981 C CA . ALA A 1 132 ? 4.785 17.766 -7.527 1 95.94 132 ALA A CA 1
ATOM 982 C C . ALA A 1 132 ? 3.391 18.375 -7.672 1 95.94 132 ALA A C 1
ATOM 984 O O . ALA A 1 132 ? 2.395 17.75 -7.301 1 95.94 132 ALA A O 1
ATOM 985 N N . GLU A 1 133 ? 3.311 19.562 -8.18 1 97.25 133 GLU A N 1
ATOM 986 C CA . GLU A 1 133 ? 2.025 20.219 -8.398 1 97.25 133 GLU A CA 1
ATOM 987 C C . GLU A 1 133 ? 1.166 19.422 -9.383 1 97.25 133 GLU A C 1
ATOM 989 O O . GLU A 1 133 ? -0.024 19.203 -9.141 1 97.25 133 GLU A O 1
ATOM 994 N N . GLU A 1 134 ? 1.793 19.016 -10.492 1 97.69 134 GLU A N 1
ATOM 995 C CA . GLU A 1 134 ? 1.096 18.203 -11.477 1 97.69 134 GLU A CA 1
ATOM 996 C C . GLU A 1 134 ? 0.616 16.891 -10.859 1 97.69 134 GLU A C 1
ATOM 998 O O . GLU A 1 134 ? -0.52 16.469 -11.086 1 97.69 134 GLU A O 1
ATOM 1003 N N . PHE A 1 135 ? 1.511 16.281 -10.07 1 97.69 135 PHE A N 1
ATOM 1004 C CA . PHE A 1 135 ? 1.226 15.023 -9.383 1 97.69 135 PHE A CA 1
ATOM 1005 C C . PHE A 1 135 ? -0.004 15.156 -8.492 1 97.69 135 PHE A C 1
ATOM 1007 O O . PHE A 1 135 ? -0.943 14.367 -8.594 1 97.69 135 PHE A O 1
ATOM 1014 N N . ILE A 1 136 ? -0.053 16.141 -7.668 1 98.06 136 ILE A N 1
ATOM 1015 C CA . ILE A 1 136 ? -1.129 16.375 -6.711 1 98.06 136 ILE A CA 1
ATOM 1016 C C . ILE A 1 136 ? -2.428 16.656 -7.457 1 98.06 136 ILE A C 1
ATOM 1018 O O . ILE A 1 136 ? -3.488 16.156 -7.094 1 98.06 136 ILE A O 1
ATOM 1022 N N . GLY A 1 137 ? -2.309 17.438 -8.5 1 97.12 137 GLY A N 1
ATOM 1023 C CA . GLY A 1 137 ? -3.471 17.703 -9.336 1 97.12 137 GLY A CA 1
ATOM 1024 C C . GLY A 1 137 ? -4.074 16.438 -9.922 1 97.12 137 GLY A C 1
ATOM 1025 O O . GLY A 1 137 ? -5.297 16.281 -9.953 1 97.12 137 GLY A O 1
ATOM 1026 N N . ILE A 1 138 ? -3.254 15.562 -10.398 1 97.25 138 ILE A N 1
ATOM 1027 C CA . ILE A 1 138 ? -3.711 14.305 -10.977 1 97.25 138 ILE A CA 1
ATOM 1028 C C . ILE A 1 138 ? -4.418 13.469 -9.914 1 97.25 138 ILE A C 1
ATOM 1030 O O . ILE A 1 138 ? -5.512 12.953 -10.156 1 97.25 138 ILE A O 1
ATOM 1034 N N . VAL A 1 139 ? -3.832 13.32 -8.734 1 96.88 139 VAL A N 1
ATOM 1035 C CA . VAL A 1 139 ? -4.395 12.508 -7.668 1 96.88 139 VAL A CA 1
ATOM 1036 C C . VAL A 1 139 ? -5.773 13.039 -7.277 1 96.88 139 VAL A C 1
ATOM 1038 O O . VAL A 1 139 ? -6.742 12.281 -7.211 1 96.88 139 VAL A O 1
ATOM 1041 N N . GLN A 1 140 ? -5.879 14.328 -7.078 1 95.25 140 GLN A N 1
ATOM 1042 C CA . GLN A 1 140 ? -7.164 14.922 -6.711 1 95.25 140 GLN A CA 1
ATOM 1043 C C . GLN A 1 140 ? -8.172 14.797 -7.852 1 95.25 140 GLN A C 1
ATOM 1045 O O . GLN A 1 140 ? -9.359 14.586 -7.613 1 95.25 140 GLN A O 1
ATOM 1050 N N . GLY A 1 141 ? -7.668 14.969 -9.102 1 93.56 141 GLY A N 1
ATOM 1051 C CA . GLY A 1 141 ? -8.531 14.766 -10.25 1 93.56 141 GLY A CA 1
ATOM 1052 C C . GLY A 1 141 ? -9.086 13.352 -10.344 1 93.56 141 GLY A C 1
ATOM 1053 O O . GLY A 1 141 ? -10.258 13.164 -10.695 1 93.56 141 GLY A O 1
ATOM 1054 N N . LEU A 1 142 ? -8.273 12.414 -10.047 1 92.88 142 LEU A N 1
ATOM 1055 C CA . LEU A 1 142 ? -8.703 11.016 -10.039 1 92.88 142 LEU A CA 1
ATOM 1056 C C . LEU A 1 142 ? -9.734 10.773 -8.945 1 92.88 142 LEU A C 1
ATOM 1058 O O . LEU A 1 142 ? -10.727 10.078 -9.164 1 92.88 142 LEU A O 1
ATOM 1062 N N . TRP A 1 143 ? -9.547 11.328 -7.789 1 91.5 143 TRP A N 1
ATOM 1063 C CA . TRP A 1 143 ? -10.469 11.156 -6.672 1 91.5 143 TRP A CA 1
ATOM 1064 C C . TRP A 1 143 ? -11.828 11.789 -6.98 1 91.5 143 TRP A C 1
ATOM 1066 O O . TRP A 1 143 ? -12.859 11.289 -6.535 1 91.5 143 TRP A O 1
ATOM 1076 N N . ARG A 1 144 ? -11.836 12.789 -7.777 1 86 144 ARG A N 1
ATOM 1077 C CA . ARG A 1 144 ? -13.062 13.5 -8.125 1 86 144 ARG A CA 1
ATOM 1078 C C . ARG A 1 144 ? -13.742 12.859 -9.328 1 86 144 ARG A C 1
ATOM 1080 O O . ARG A 1 144 ? -14.781 13.336 -9.789 1 86 144 ARG A O 1
ATOM 1087 N N . GLY A 1 145 ? -13.172 11.914 -9.875 1 78.5 145 GLY A N 1
ATOM 1088 C CA . GLY A 1 145 ? -13.633 11.352 -11.141 1 78.5 145 GLY A CA 1
ATOM 1089 C C . GLY A 1 145 ? -14.984 10.688 -11.047 1 78.5 145 GLY A C 1
ATOM 1090 O O . GLY A 1 145 ? -15.516 10.203 -12.047 1 78.5 145 GLY A O 1
ATOM 1091 N N . TRP A 1 146 ? -15.602 10.719 -9.938 1 74.44 146 TRP A N 1
ATOM 1092 C CA . TRP A 1 146 ? -16.922 10.148 -9.75 1 74.44 146 TRP A CA 1
ATOM 1093 C C . TRP A 1 146 ? -17.953 11.234 -9.406 1 74.44 146 TRP A C 1
ATOM 1095 O O . TRP A 1 146 ? -17.641 12.156 -8.656 1 74.44 146 TRP A O 1
ATOM 1105 N N . ASP A 1 147 ? -19.078 11.008 -10.117 1 72.5 147 ASP A N 1
ATOM 1106 C CA . ASP A 1 147 ? -20.156 11.891 -9.68 1 72.5 147 ASP A CA 1
ATOM 1107 C C . ASP A 1 147 ? -20.547 11.609 -8.227 1 72.5 147 ASP A C 1
ATOM 1109 O O . ASP A 1 147 ? -20.344 10.492 -7.734 1 72.5 147 ASP A O 1
ATOM 1113 N N . ALA A 1 148 ? -21 12.648 -7.582 1 64.88 148 ALA A N 1
ATOM 1114 C CA . ALA A 1 148 ? -21.359 12.539 -6.176 1 64.88 148 ALA A CA 1
ATOM 1115 C C . ALA A 1 148 ? -22.391 11.43 -5.961 1 64.88 148 ALA A C 1
ATOM 1117 O O . ALA A 1 148 ? -22.391 10.758 -4.926 1 64.88 148 ALA A O 1
ATOM 1118 N N . ASP A 1 149 ? -23.156 11.344 -6.934 1 64 149 ASP A N 1
ATOM 1119 C CA . ASP A 1 149 ? -24.25 10.398 -6.777 1 64 149 ASP A CA 1
ATOM 1120 C C . ASP A 1 149 ? -23.938 9.078 -7.492 1 64 149 ASP A C 1
ATOM 1122 O O . ASP A 1 149 ? -24.859 8.32 -7.816 1 64 149 ASP A O 1
ATOM 1126 N N . ALA A 1 150 ? -22.688 9.031 -7.824 1 63.94 150 ALA A N 1
ATOM 1127 C CA . ALA A 1 150 ? -22.312 7.812 -8.531 1 63.94 150 ALA A CA 1
ATOM 1128 C C . ALA A 1 150 ? -22.469 6.586 -7.637 1 63.94 150 ALA A C 1
ATOM 1130 O O . ALA A 1 150 ? -22.641 5.469 -8.133 1 63.94 150 ALA A O 1
ATOM 1131 N N . LEU A 1 151 ? -22.297 6.938 -6.43 1 55.56 151 LEU A N 1
ATOM 1132 C CA . LEU A 1 151 ? -22.5 5.812 -5.523 1 55.56 151 LEU A CA 1
ATOM 1133 C C . LEU A 1 151 ? -23.984 5.453 -5.422 1 55.56 151 LEU A C 1
ATOM 1135 O O . LEU A 1 151 ? -24.797 6.281 -5.012 1 55.56 151 LEU A O 1
ATOM 1139 N N . LEU A 1 152 ? -24.469 4.48 -6.211 1 50.97 152 LEU A N 1
ATOM 1140 C CA . LEU A 1 152 ? -25.891 4.176 -6.258 1 50.97 152 LEU A CA 1
ATOM 1141 C C . LEU A 1 152 ? -26.375 3.639 -4.914 1 50.97 152 LEU A C 1
ATOM 1143 O O . LEU A 1 152 ? -27.531 3.859 -4.531 1 50.97 152 LEU A O 1
ATOM 1147 N N . PHE A 1 153 ? -25.922 2.58 -4.34 1 47.47 153 PHE A N 1
ATOM 1148 C CA . PHE A 1 153 ? -26.578 1.936 -3.213 1 47.47 153 PHE A CA 1
ATOM 1149 C C . PHE A 1 153 ? -25.609 1.711 -2.068 1 47.47 153 PHE A C 1
ATOM 1151 O O . PHE A 1 153 ? -24.422 1.455 -2.299 1 47.47 153 PHE A O 1
ATOM 1158 N N . ASP A 1 154 ? -25.641 2.582 -1.024 1 46.84 154 ASP A N 1
ATOM 1159 C CA . ASP A 1 154 ? -24.953 2.311 0.236 1 46.84 154 ASP A CA 1
ATOM 1160 C C . ASP A 1 154 ? -25.625 1.167 0.991 1 46.84 154 ASP A C 1
ATOM 1162 O O . ASP A 1 154 ? -25.656 1.157 2.223 1 46.84 154 ASP A O 1
ATOM 1166 N N . LYS A 1 155 ? -26.75 0.554 0.67 1 36.12 155 LYS A N 1
ATOM 1167 C CA . LYS A 1 155 ? -27.328 -0.281 1.72 1 36.12 155 LYS A CA 1
ATOM 1168 C C . LYS A 1 155 ? -26.281 -1.197 2.336 1 36.12 155 LYS A C 1
ATOM 1170 O O . LYS A 1 155 ? -25.234 -1.449 1.728 1 36.12 155 LYS A O 1
ATOM 1175 N N . ALA A 1 156 ? -26.516 -1.613 3.508 1 38.88 156 ALA A N 1
ATOM 1176 C CA . ALA A 1 156 ? -25.75 -2.422 4.449 1 38.88 156 ALA A CA 1
ATOM 1177 C C . ALA A 1 156 ? -24.859 -3.43 3.719 1 38.88 156 ALA A C 1
ATOM 1179 O O . ALA A 1 156 ? -23.922 -3.977 4.301 1 38.88 156 ALA A O 1
ATOM 1180 N N . GLY A 1 157 ? -24.984 -3.572 2.346 1 36.97 157 GLY A N 1
ATOM 1181 C CA . GLY A 1 157 ? -24.375 -4.805 1.884 1 36.97 157 GLY A CA 1
ATOM 1182 C C . GLY A 1 157 ? -23.547 -4.625 0.622 1 36.97 157 GLY A C 1
ATOM 1183 O O . GLY A 1 157 ? -22.859 -5.547 0.188 1 36.97 157 GLY A O 1
ATOM 1184 N N . GLY A 1 158 ? -23.625 -3.631 -0.322 1 44.59 158 GLY A N 1
ATOM 1185 C CA . GLY A 1 158 ? -22.734 -3.611 -1.468 1 44.59 158 GLY A CA 1
ATOM 1186 C C . GLY A 1 158 ? -22.609 -2.242 -2.111 1 44.59 158 GLY A C 1
ATOM 1187 O O . GLY A 1 158 ? -23.516 -1.414 -1.986 1 44.59 158 GLY A O 1
ATOM 1188 N N . ARG A 1 159 ? -21.641 -1.456 -2.096 1 48.47 159 ARG A N 1
ATOM 1189 C CA . ARG A 1 159 ? -21.406 -0.157 -2.717 1 48.47 159 ARG A CA 1
ATOM 1190 C C . ARG A 1 159 ? -21.25 -0.292 -4.227 1 48.47 159 ARG A C 1
ATOM 1192 O O . ARG A 1 159 ? -20.438 -1.078 -4.711 1 48.47 159 ARG A O 1
ATOM 1199 N N . PHE A 1 160 ? -22.453 0.121 -4.984 1 51.75 160 PHE A N 1
ATOM 1200 C CA . PHE A 1 160 ? -22.562 0.081 -6.438 1 51.75 160 PHE A CA 1
ATOM 1201 C C . PHE A 1 160 ? -22.234 1.44 -7.043 1 51.75 160 PHE A C 1
ATOM 1203 O O . PHE A 1 160 ? -22.594 2.479 -6.477 1 51.75 160 PHE A O 1
ATOM 1210 N N . HIS A 1 161 ? -21.203 1.409 -7.992 1 59.31 161 HIS A N 1
ATOM 1211 C CA . HIS A 1 161 ? -21.016 2.682 -8.68 1 59.31 161 HIS A CA 1
ATOM 1212 C C . HIS A 1 161 ? -21.594 2.635 -10.094 1 59.31 161 HIS A C 1
ATOM 1214 O O . HIS A 1 161 ? -21.578 1.585 -10.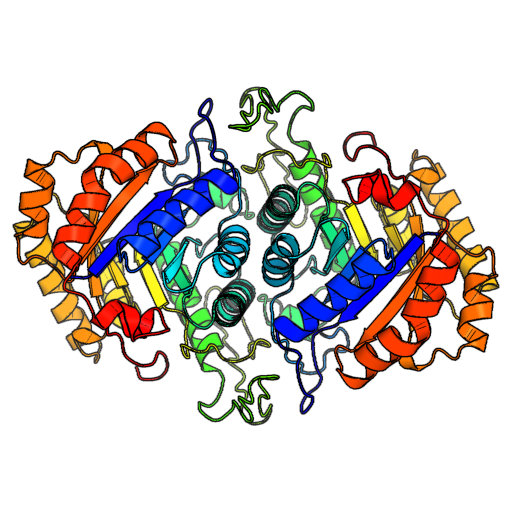742 1 59.31 161 HIS A O 1
ATOM 1220 N N . ASP A 1 162 ? -22.391 3.598 -10.43 1 62.91 162 ASP A N 1
ATOM 1221 C CA . ASP A 1 162 ? -22.844 3.812 -11.805 1 62.91 162 ASP A CA 1
ATOM 1222 C C . ASP A 1 162 ? -21.688 4.203 -12.719 1 62.91 162 ASP A C 1
ATOM 1224 O O . ASP A 1 162 ? -21.172 5.316 -12.625 1 62.91 162 ASP A O 1
ATOM 1228 N N . ALA A 1 163 ? -21.234 3.178 -13.461 1 62.72 163 ALA A N 1
ATOM 1229 C CA . ALA A 1 163 ? -20.062 3.385 -14.312 1 62.72 163 ALA A CA 1
ATOM 1230 C C . ALA A 1 163 ? -20.266 4.59 -15.227 1 62.72 163 ALA A C 1
ATOM 1232 O O . ALA A 1 163 ? -19.281 5.203 -15.672 1 62.72 163 ALA A O 1
ATOM 1233 N N . ARG A 1 164 ? -21.562 4.891 -15.531 1 63.53 164 ARG A N 1
ATOM 1234 C CA . ARG A 1 164 ? -21.875 6.023 -16.391 1 63.53 164 ARG A CA 1
ATOM 1235 C C . ARG A 1 164 ? -21.484 7.34 -15.727 1 63.53 164 ARG A C 1
ATOM 1237 O O . ARG A 1 164 ? -21.391 8.375 -16.391 1 63.53 164 ARG A O 1
ATOM 1244 N N . LYS A 1 165 ? -21.219 7.164 -14.516 1 71.94 165 LYS A N 1
ATOM 1245 C CA . LYS A 1 165 ? -20.906 8.367 -13.75 1 71.94 165 LYS A CA 1
ATOM 1246 C C . LYS A 1 165 ? -19.422 8.445 -13.43 1 71.94 165 LYS A C 1
ATOM 1248 O O . LYS A 1 165 ? -19 9.203 -12.555 1 71.94 165 LYS A O 1
ATOM 1253 N N . MET A 1 166 ? -18.766 7.582 -14.078 1 73.44 166 MET A N 1
ATOM 1254 C CA . MET A 1 166 ? -17.312 7.617 -13.977 1 73.44 166 MET A CA 1
ATOM 1255 C C . MET A 1 166 ? -16.719 8.5 -15.07 1 73.44 166 MET A C 1
ATOM 1257 O O . MET A 1 166 ? -17.078 8.367 -16.25 1 73.44 166 MET A O 1
ATOM 1261 N N . HIS A 1 167 ? -15.852 9.453 -14.602 1 81.31 167 HIS A N 1
ATOM 1262 C CA . HIS A 1 167 ? -15.234 10.352 -15.578 1 81.31 167 HIS A CA 1
ATOM 1263 C C . HIS A 1 167 ? -13.758 10.023 -15.773 1 81.31 167 HIS A C 1
ATOM 1265 O O . HIS A 1 167 ? -13.031 9.82 -14.797 1 81.31 167 HIS A O 1
ATOM 1271 N N . VAL A 1 168 ? -13.445 9.922 -17.016 1 86.38 168 VAL A N 1
ATOM 1272 C CA . VAL A 1 168 ? -12.047 9.711 -17.391 1 86.38 168 VAL A CA 1
ATOM 1273 C C . VAL A 1 168 ? -11.258 11 -17.172 1 86.38 168 VAL A C 1
ATOM 1275 O O . VAL A 1 168 ? -11.711 12.078 -17.562 1 86.38 168 VAL A O 1
ATOM 1278 N N . LEU A 1 169 ? -10.164 11 -16.531 1 90.25 169 LEU A N 1
ATOM 1279 C CA . LEU A 1 169 ? -9.312 12.156 -16.281 1 90.25 169 LEU A CA 1
ATOM 1280 C C . LEU A 1 169 ? -8.594 12.578 -17.562 1 90.25 169 LEU A C 1
ATOM 1282 O O . LEU A 1 169 ? -8.594 13.766 -17.906 1 90.25 169 LEU A O 1
ATOM 1286 N N . ASP A 1 170 ? -8.023 11.68 -18.281 1 93 170 ASP A N 1
ATOM 1287 C CA . ASP A 1 170 ? -7.305 11.867 -19.531 1 93 170 ASP A CA 1
ATOM 1288 C C . ASP A 1 170 ? -6.27 12.984 -19.422 1 93 170 ASP A C 1
ATOM 1290 O O . ASP A 1 170 ? -6.246 13.906 -20.234 1 93 170 ASP A O 1
ATOM 1294 N N . HIS A 1 171 ? -5.5 12.945 -18.438 1 95.62 171 HIS A N 1
ATOM 1295 C CA . HIS A 1 171 ? -4.473 13.953 -18.188 1 95.62 171 HIS A CA 1
ATOM 1296 C C . HIS A 1 171 ? -3.248 13.719 -19.062 1 95.62 171 HIS A C 1
ATOM 1298 O O . HIS A 1 171 ? -2.703 12.609 -19.094 1 95.62 171 HIS A O 1
ATOM 1304 N N . LYS A 1 172 ? -2.83 14.688 -19.781 1 95.94 172 LYS A N 1
ATOM 1305 C CA . LYS A 1 172 ? -1.576 14.742 -20.531 1 95.94 172 LYS A CA 1
ATOM 1306 C C . LYS A 1 172 ? -0.781 15.992 -20.172 1 95.94 172 LYS A C 1
ATOM 1308 O O . LYS A 1 172 ? -0.999 17.062 -20.766 1 95.94 172 LYS A O 1
ATOM 1313 N N . GLY A 1 173 ? 0.155 15.742 -19.266 1 96.38 173 GLY A N 1
ATOM 1314 C CA . GLY A 1 173 ? 0.882 16.906 -18.781 1 96.38 173 GLY A CA 1
ATOM 1315 C C . GLY A 1 173 ? 2.361 16.859 -19.125 1 96.38 173 GLY A C 1
ATOM 1316 O O . GLY A 1 173 ? 2.783 16.125 -20.016 1 96.38 173 GLY A O 1
ATOM 1317 N N . GLU A 1 174 ? 3.164 17.75 -18.422 1 96.56 174 GLU A N 1
ATOM 1318 C CA . GLU A 1 174 ? 4.602 17.891 -18.641 1 96.56 174 GLU A CA 1
ATOM 1319 C C . GLU A 1 174 ? 5.352 16.641 -18.141 1 96.56 174 GLU A C 1
ATOM 1321 O O . GLU A 1 174 ? 6.305 16.203 -18.781 1 96.56 174 GLU A O 1
ATOM 1326 N N . PHE A 1 175 ? 4.898 16.078 -17.094 1 95.25 175 PHE A N 1
ATOM 1327 C CA . PHE A 1 175 ? 5.684 15.039 -16.438 1 95.25 175 PHE A CA 1
ATOM 1328 C C . PHE A 1 175 ? 4.953 13.703 -16.469 1 95.25 175 PHE A C 1
ATOM 1330 O O . PHE A 1 175 ? 5.582 12.641 -16.422 1 95.25 175 PHE A O 1
ATOM 1337 N N . PHE A 1 176 ? 3.609 13.789 -16.562 1 96.38 176 PHE A N 1
ATOM 1338 C CA . PHE A 1 176 ? 2.832 12.562 -16.469 1 96.38 176 PHE A CA 1
ATOM 1339 C C . PHE A 1 176 ? 1.747 12.516 -17.531 1 96.38 176 PHE A C 1
ATOM 1341 O O . PHE A 1 176 ? 1.249 13.562 -17.969 1 96.38 176 PHE A O 1
ATOM 1348 N N . ALA A 1 177 ? 1.401 11.266 -17.922 1 95.25 177 ALA A N 1
ATOM 1349 C CA . ALA A 1 177 ? 0.178 10.953 -18.656 1 95.25 177 ALA A CA 1
ATOM 1350 C C . ALA A 1 177 ? -0.639 9.891 -17.938 1 95.25 177 ALA A C 1
ATOM 1352 O O . ALA A 1 177 ? -0.142 8.797 -17.656 1 95.25 177 ALA A O 1
ATOM 1353 N N . VAL A 1 178 ? -1.824 10.258 -17.547 1 94.5 178 VAL A N 1
ATOM 1354 C CA . VAL A 1 178 ? -2.713 9.391 -16.781 1 94.5 178 VAL A CA 1
ATOM 1355 C C . VAL A 1 178 ? -4.125 9.453 -17.359 1 94.5 178 VAL A C 1
ATOM 1357 O O . VAL A 1 178 ? -4.762 10.508 -17.344 1 94.5 178 VAL A O 1
ATOM 1360 N N . ARG A 1 179 ? -4.621 8.391 -17.719 1 90.88 179 ARG A N 1
ATOM 1361 C CA . ARG A 1 179 ? -5.922 8.359 -18.375 1 90.88 179 ARG A CA 1
ATOM 1362 C C . ARG A 1 179 ? -7.055 8.336 -17.359 1 90.88 179 ARG A C 1
ATOM 1364 O O . ARG A 1 179 ? -7.984 9.141 -17.422 1 90.88 179 ARG A O 1
ATOM 1371 N N . GLY A 1 180 ? -6.93 7.387 -16.375 1 86.94 180 GLY A N 1
ATOM 1372 C CA . GLY A 1 180 ? -8.07 7.113 -15.516 1 86.94 180 GLY A CA 1
ATOM 1373 C C . GLY A 1 180 ? -9.141 6.281 -16.188 1 86.94 180 GLY A C 1
ATOM 1374 O O . GLY A 1 180 ? -8.891 5.656 -17.219 1 86.94 180 GLY A O 1
ATOM 1375 N N . PRO A 1 181 ? -10.312 6.219 -15.656 1 87.44 181 PRO A N 1
ATOM 1376 C CA . PRO A 1 181 ? -10.703 6.676 -14.32 1 87.44 181 PRO A CA 1
ATOM 1377 C C . PRO A 1 181 ? -10.062 5.855 -13.203 1 87.44 181 PRO A C 1
ATOM 1379 O O . PRO A 1 181 ? -9.422 4.836 -13.477 1 87.44 181 PRO A O 1
ATOM 1382 N N . LEU A 1 182 ? -10.148 6.43 -12.031 1 86.94 182 LEU A N 1
ATOM 1383 C CA . LEU A 1 182 ? -9.758 5.637 -10.867 1 86.94 182 LEU A CA 1
ATOM 1384 C C . LEU A 1 182 ? -10.703 4.453 -10.68 1 86.94 182 LEU A C 1
ATOM 1386 O O . LEU A 1 182 ? -11.922 4.629 -10.641 1 86.94 182 LEU A O 1
ATOM 1390 N N . ASN A 1 183 ? -10.188 3.283 -10.578 1 81.25 183 ASN A N 1
ATOM 1391 C CA . ASN A 1 183 ? -11.031 2.092 -10.516 1 81.25 183 ASN A CA 1
ATOM 1392 C C . ASN A 1 183 ? -11.398 1.739 -9.078 1 81.25 183 ASN A C 1
ATOM 1394 O O . ASN A 1 183 ? -11.75 0.595 -8.781 1 81.25 183 ASN A O 1
ATOM 1398 N N . ILE A 1 184 ? -11.219 2.627 -8.18 1 82.81 184 ILE A N 1
ATOM 1399 C CA . ILE A 1 184 ? -11.633 2.457 -6.793 1 82.81 184 ILE A CA 1
ATOM 1400 C C . ILE A 1 184 ? -12.867 3.314 -6.512 1 82.81 184 ILE A C 1
ATOM 1402 O O . ILE A 1 184 ? -12.969 4.441 -7 1 82.81 184 ILE A O 1
ATOM 1406 N N . ALA A 1 185 ? -13.695 2.732 -5.707 1 73.75 185 ALA A N 1
ATOM 1407 C CA . ALA A 1 185 ? -14.945 3.416 -5.371 1 73.75 185 ALA A CA 1
ATOM 1408 C C . ALA A 1 185 ? -14.672 4.75 -4.684 1 73.75 185 ALA A C 1
ATOM 1410 O O . ALA A 1 185 ? -13.555 4.996 -4.211 1 73.75 185 ALA A O 1
ATOM 1411 N N . ARG A 1 186 ? -15.68 5.469 -4.641 1 74.88 186 ARG A N 1
ATOM 1412 C CA . ARG A 1 186 ? -15.578 6.793 -4.043 1 74.88 186 ARG A CA 1
ATOM 1413 C C . ARG A 1 186 ? -15.414 6.699 -2.529 1 74.88 186 ARG A C 1
ATOM 1415 O O . ARG A 1 186 ? -16.062 5.871 -1.882 1 74.88 186 ARG A O 1
ATOM 1422 N N . SER A 1 187 ? -14.594 7.488 -2.047 1 76.56 187 SER A N 1
ATOM 1423 C CA . SER A 1 187 ? -14.258 7.578 -0.629 1 76.56 187 SER A CA 1
ATOM 1424 C C . SER A 1 187 ? -15.43 8.117 0.182 1 76.56 187 SER A C 1
ATOM 1426 O O . SER A 1 187 ? -16.203 8.938 -0.312 1 76.56 187 SER A O 1
ATOM 1428 N N . PRO A 1 188 ? -15.609 7.664 1.446 1 80.94 188 PRO A N 1
ATOM 1429 C CA . PRO A 1 188 ? -16.625 8.242 2.328 1 80.94 188 PRO A CA 1
ATOM 1430 C C . PRO A 1 188 ? -16.422 9.742 2.559 1 80.94 188 PRO A C 1
ATOM 1432 O O . PRO A 1 188 ? -17.375 10.445 2.916 1 80.94 188 PRO A O 1
ATOM 1435 N N . GLN A 1 189 ? -15.211 10.203 2.383 1 88.94 189 GLN A N 1
ATOM 1436 C CA . GLN A 1 189 ? -14.914 11.617 2.553 1 88.94 189 GLN A CA 1
ATOM 1437 C C . GLN A 1 189 ? -15.016 12.367 1.227 1 88.94 189 GLN A C 1
ATOM 1439 O O . GLN A 1 189 ? -14.711 13.555 1.154 1 88.94 189 GLN A O 1
ATOM 1444 N N . ASP A 1 190 ? -15.391 11.656 0.197 1 83.31 190 ASP A N 1
ATOM 1445 C CA . ASP A 1 190 ? -15.289 12.141 -1.175 1 83.31 190 ASP A CA 1
ATOM 1446 C C . ASP A 1 190 ? -13.844 12.125 -1.658 1 83.31 190 ASP A C 1
ATOM 1448 O O . ASP A 1 190 ? -13.508 11.422 -2.613 1 83.31 190 ASP A O 1
ATOM 1452 N N . MET A 1 191 ? -12.992 12.883 -0.897 1 89.94 191 MET A N 1
ATOM 1453 C CA . MET A 1 191 ? -11.547 12.805 -1.096 1 89.94 191 MET A CA 1
ATOM 1454 C C . MET A 1 191 ? -10.82 12.68 0.24 1 89.94 191 MET A C 1
ATOM 1456 O O . MET A 1 191 ? -11.156 13.375 1.199 1 89.94 191 MET A O 1
ATOM 1460 N N . PRO A 1 192 ? -9.836 11.805 0.206 1 95.19 192 PRO A N 1
ATOM 1461 C CA . PRO A 1 192 ? -8.992 11.82 1.401 1 95.19 192 PRO A CA 1
ATOM 1462 C C . PRO A 1 192 ? -8.438 13.211 1.715 1 95.19 192 PRO A C 1
ATOM 1464 O O . PRO A 1 192 ? -8.289 14.039 0.813 1 95.19 192 PRO A O 1
ATOM 1467 N N . VAL A 1 193 ? -8.203 13.477 2.98 1 97.31 193 VAL A N 1
ATOM 1468 C CA . VAL A 1 193 ? -7.637 14.758 3.398 1 97.31 193 VAL A CA 1
ATOM 1469 C C . VAL A 1 193 ? -6.234 14.914 2.824 1 97.31 193 VAL A C 1
ATOM 1471 O O . VAL A 1 193 ? -5.422 13.984 2.887 1 97.31 193 VAL A O 1
ATOM 1474 N N . LEU A 1 194 ? -5.961 16.047 2.193 1 98.12 194 LEU A N 1
ATOM 1475 C CA . LEU A 1 194 ? -4.621 16.359 1.71 1 98.12 194 LEU A CA 1
ATOM 1476 C C . LEU A 1 194 ? -3.885 17.266 2.693 1 98.12 194 LEU A C 1
ATOM 1478 O O . LEU A 1 194 ? -4.219 18.453 2.824 1 98.12 194 LEU A O 1
ATOM 1482 N N . ALA A 1 195 ? -2.955 16.703 3.344 1 98.31 195 ALA A N 1
ATOM 1483 C CA . ALA A 1 195 ? -2.02 17.484 4.16 1 98.31 195 ALA A CA 1
ATOM 1484 C C . ALA A 1 195 ? -0.721 17.75 3.406 1 98.31 195 ALA A C 1
ATOM 1486 O O . ALA A 1 195 ? -0.296 16.922 2.584 1 98.31 195 ALA A O 1
ATOM 1487 N N . MET A 1 196 ? -0.136 18.875 3.664 1 97.56 196 MET A N 1
ATOM 1488 C CA . MET A 1 196 ? 1.142 19.219 3.045 1 97.56 196 MET A CA 1
ATOM 1489 C C . MET A 1 196 ? 2.125 19.75 4.082 1 97.56 196 MET A C 1
ATOM 1491 O O . MET A 1 196 ? 1.737 20.469 5 1 97.56 196 MET A O 1
ATOM 1495 N N . SER A 1 197 ? 3.324 19.344 3.932 1 94.5 197 SER A N 1
ATOM 1496 C CA . SER A 1 197 ? 4.402 19.781 4.816 1 94.5 197 SER A CA 1
ATOM 1497 C C . SER A 1 197 ? 5.699 19.984 4.043 1 94.5 197 SER A C 1
ATOM 1499 O O . SER A 1 197 ? 5.789 19.641 2.863 1 94.5 197 SER A O 1
ATOM 1501 N N . GLY A 1 198 ? 6.66 20.625 4.684 1 89.75 198 GLY A N 1
ATOM 1502 C CA . GLY A 1 198 ? 7.945 20.875 4.043 1 89.75 198 GLY A CA 1
ATOM 1503 C C . GLY A 1 198 ? 7.875 21.922 2.941 1 89.75 198 GLY A C 1
ATOM 1504 O O . GLY A 1 198 ? 8.586 21.812 1.941 1 89.75 198 GLY A O 1
ATOM 1505 N N . LEU A 1 199 ? 7.121 22.875 3.117 1 92.88 199 LEU A N 1
ATOM 1506 C CA . LEU A 1 199 ? 6.852 23.859 2.078 1 92.88 199 LEU A CA 1
ATOM 1507 C C . LEU A 1 199 ? 7.879 24.984 2.119 1 92.88 199 LEU A C 1
ATOM 1509 O O . LEU A 1 199 ? 8.266 25.453 3.197 1 92.88 199 LEU A O 1
ATOM 1513 N N . ALA A 1 200 ? 8.32 25.312 0.905 1 92 200 ALA A N 1
ATOM 1514 C CA . ALA A 1 200 ? 9.102 26.547 0.724 1 92 200 ALA A CA 1
ATOM 1515 C C . ALA A 1 200 ? 8.211 27.703 0.276 1 92 200 ALA A C 1
ATOM 1517 O O . ALA A 1 200 ? 7.027 27.5 -0.013 1 92 200 ALA A O 1
ATOM 1518 N N . GLY A 1 201 ? 8.805 28.891 0.287 1 92.88 201 GLY A N 1
ATOM 1519 C CA . GLY A 1 201 ? 8.047 30.078 -0.097 1 92.88 201 GLY A CA 1
ATOM 1520 C C . GLY A 1 201 ? 7.344 29.922 -1.432 1 92.88 201 GLY A C 1
ATOM 1521 O O . GLY A 1 201 ? 6.176 30.297 -1.568 1 92.88 201 GLY A O 1
ATOM 1522 N N . ALA A 1 202 ? 7.984 29.344 -2.355 1 92.94 202 ALA A N 1
ATOM 1523 C CA . ALA A 1 202 ? 7.48 29.219 -3.723 1 92.94 202 ALA A CA 1
ATOM 1524 C C . ALA A 1 202 ? 6.312 28.25 -3.791 1 92.94 202 ALA A C 1
ATOM 1526 O O . ALA A 1 202 ? 5.57 28.219 -4.777 1 92.94 202 ALA A O 1
ATOM 1527 N N . ASP A 1 203 ? 6.094 27.469 -2.721 1 94.81 203 ASP A N 1
ATOM 1528 C CA . ASP A 1 203 ? 5.07 26.422 -2.736 1 94.81 203 ASP A CA 1
ATOM 1529 C C . ASP A 1 203 ? 3.752 26.938 -2.168 1 94.81 203 ASP A C 1
ATOM 1531 O O . ASP A 1 203 ? 2.711 26.297 -2.32 1 94.81 203 ASP A O 1
ATOM 1535 N N . LEU A 1 204 ? 3.75 28.078 -1.524 1 96.5 204 LEU A N 1
ATOM 1536 C CA . LEU A 1 204 ? 2.686 28.453 -0.605 1 96.5 204 LEU A CA 1
ATOM 1537 C C . LEU A 1 204 ? 1.403 28.781 -1.365 1 96.5 204 LEU A C 1
ATOM 1539 O O . LEU A 1 204 ? 0.307 28.438 -0.917 1 96.5 204 LEU A O 1
ATOM 1543 N N . ASP A 1 205 ? 1.489 29.422 -2.49 1 96.94 205 ASP A N 1
ATOM 1544 C CA . ASP A 1 205 ? 0.291 29.734 -3.264 1 96.94 205 ASP A CA 1
ATOM 1545 C C . ASP A 1 205 ? -0.393 28.469 -3.754 1 96.94 205 ASP A C 1
ATOM 1547 O O . ASP A 1 205 ? -1.616 28.344 -3.666 1 96.94 205 ASP A O 1
ATOM 1551 N N . PHE A 1 206 ? 0.392 27.641 -4.246 1 96.69 206 PHE A N 1
ATOM 1552 C CA . PHE A 1 206 ? -0.159 26.375 -4.699 1 96.69 206 PHE A CA 1
ATOM 1553 C C . PHE A 1 206 ? -0.804 25.625 -3.541 1 96.69 206 PHE A C 1
ATOM 1555 O O . PHE A 1 206 ? -1.93 25.141 -3.662 1 96.69 206 PHE A O 1
ATOM 1562 N N . ALA A 1 207 ? -0.055 25.438 -2.453 1 97.69 207 ALA A N 1
ATOM 1563 C CA . ALA A 1 207 ? -0.545 24.734 -1.275 1 97.69 207 ALA A CA 1
ATOM 1564 C C . ALA A 1 207 ? -1.861 25.328 -0.784 1 97.69 207 ALA A C 1
ATOM 1566 O O . ALA A 1 207 ? -2.799 24.594 -0.461 1 97.69 207 ALA A O 1
ATOM 1567 N N . ALA A 1 208 ? -1.935 26.609 -0.755 1 97.38 208 ALA A N 1
ATOM 1568 C CA . ALA A 1 208 ? -3.145 27.297 -0.311 1 97.38 208 ALA A CA 1
ATOM 1569 C C . ALA A 1 208 ? -4.328 26.953 -1.214 1 97.38 208 ALA A C 1
ATOM 1571 O O . ALA A 1 208 ? -5.473 26.922 -0.759 1 97.38 208 ALA A O 1
ATOM 1572 N N . GLY A 1 209 ? -4.031 26.688 -2.41 1 96.94 209 GLY A N 1
ATOM 1573 C CA . GLY A 1 209 ? -5.082 26.438 -3.379 1 96.94 209 GLY A CA 1
ATOM 1574 C C . GLY A 1 209 ? -5.613 25.016 -3.316 1 96.94 209 GLY A C 1
ATOM 1575 O O . GLY A 1 209 ? -6.727 24.734 -3.77 1 96.94 209 GLY A O 1
ATOM 1576 N N . VAL A 1 210 ? -4.848 24.109 -2.678 1 96.62 210 VAL A N 1
ATOM 1577 C CA . VAL A 1 210 ? -5.266 22.719 -2.877 1 96.62 210 VAL A CA 1
ATOM 1578 C C . VAL A 1 210 ? -5.293 21.984 -1.536 1 96.62 210 VAL A C 1
ATOM 1580 O O . VAL A 1 210 ? -5.969 20.969 -1.392 1 96.62 210 VAL A O 1
ATOM 1583 N N . ALA A 1 211 ? -4.578 22.391 -0.542 1 97.81 211 ALA A N 1
ATOM 1584 C CA . ALA A 1 211 ? -4.383 21.641 0.691 1 97.81 211 ALA A CA 1
ATOM 1585 C C . ALA A 1 211 ? -5.594 21.766 1.611 1 97.81 211 ALA A C 1
ATOM 1587 O O . ALA A 1 211 ? -6.27 22.797 1.619 1 97.81 211 ALA A O 1
ATOM 1588 N N . ASP A 1 212 ? -5.852 20.703 2.361 1 98 212 ASP A N 1
ATOM 1589 C CA . ASP A 1 212 ? -6.82 20.734 3.455 1 98 212 ASP A CA 1
ATOM 1590 C C . ASP A 1 212 ? -6.141 21.109 4.773 1 98 212 ASP A C 1
ATOM 1592 O O . ASP A 1 212 ? -6.758 21.719 5.648 1 98 212 ASP A O 1
ATOM 1596 N N . VAL A 1 213 ? -4.93 20.625 4.934 1 98.31 213 VAL A N 1
ATOM 1597 C CA . VAL A 1 213 ? -4.109 20.891 6.113 1 98.31 213 VAL A CA 1
ATOM 1598 C C . VAL A 1 213 ? -2.699 21.281 5.684 1 98.31 213 VAL A C 1
ATOM 1600 O O . VAL A 1 213 ? -2.127 20.672 4.773 1 98.31 213 VAL A O 1
ATOM 1603 N N . ILE A 1 214 ? -2.16 22.297 6.293 1 98.19 214 ILE A N 1
ATOM 1604 C CA . ILE A 1 214 ? -0.752 22.641 6.121 1 98.19 214 ILE A CA 1
ATOM 1605 C C . ILE A 1 214 ? -0.047 22.625 7.473 1 98.19 214 ILE A C 1
ATOM 1607 O O . ILE A 1 214 ? -0.52 23.234 8.43 1 98.19 214 ILE A O 1
ATOM 1611 N N . ALA A 1 215 ? 1.001 21.859 7.516 1 96.94 215 ALA A N 1
ATOM 1612 C CA . ALA A 1 215 ? 1.86 21.844 8.695 1 96.94 215 ALA A CA 1
ATOM 1613 C C . ALA A 1 215 ? 2.977 22.875 8.57 1 96.94 215 ALA A C 1
ATOM 1615 O O . ALA A 1 215 ? 3.734 22.859 7.594 1 96.94 215 ALA A O 1
ATOM 1616 N N . ILE A 1 216 ? 3.098 23.719 9.555 1 95.38 216 ILE A N 1
ATOM 1617 C CA . ILE A 1 216 ? 4.152 24.719 9.547 1 95.38 216 ILE A CA 1
ATOM 1618 C C . ILE A 1 216 ? 5.07 24.516 10.75 1 95.38 216 ILE A C 1
ATOM 1620 O O . ILE A 1 216 ? 4.719 23.812 11.695 1 95.38 216 ILE A O 1
ATOM 1624 N N . GLU A 1 217 ? 6.23 25.094 10.57 1 92.56 217 GLU A N 1
ATOM 1625 C CA . GLU A 1 217 ? 7.207 25.125 11.656 1 92.56 217 GLU A CA 1
ATOM 1626 C C . GLU A 1 217 ? 7.605 26.547 12 1 92.56 217 GLU A C 1
ATOM 1628 O O . GLU A 1 217 ? 8.203 27.25 11.18 1 92.56 217 GLU A O 1
ATOM 1633 N N . GLU A 1 218 ? 7.219 26.969 13.195 1 90.38 218 GLU A N 1
ATOM 1634 C CA . GLU A 1 218 ? 7.547 28.297 13.703 1 90.38 218 GLU A CA 1
ATOM 1635 C C . GLU A 1 218 ? 8.055 28.234 15.141 1 90.38 218 GLU A C 1
ATOM 1637 O O . GLU A 1 218 ? 7.551 27.453 15.945 1 90.38 218 GLU A O 1
ATOM 1642 N N . PRO A 1 219 ? 8.984 29.078 15.445 1 87.5 219 PRO A N 1
ATOM 1643 C CA . PRO A 1 219 ? 9.617 28.984 16.766 1 87.5 219 PRO A CA 1
ATOM 1644 C C . PRO A 1 219 ? 8.727 29.531 17.891 1 87.5 219 PRO A C 1
ATOM 1646 O O . PRO A 1 219 ? 8.977 29.266 19.062 1 87.5 219 PRO A O 1
ATOM 1649 N N . SER A 1 220 ? 7.715 30.375 17.516 1 89.75 220 SER A N 1
ATOM 1650 C CA . SER A 1 220 ? 6.863 30.984 18.531 1 89.75 220 SER A CA 1
ATOM 1651 C C . SER A 1 220 ? 5.41 31.047 18.078 1 89.75 220 SER A C 1
ATOM 1653 O O . SER A 1 220 ? 5.133 31.047 16.875 1 89.75 220 SER A O 1
ATOM 1655 N N . PRO A 1 221 ? 4.508 31.141 19.078 1 92.19 221 PRO A N 1
ATOM 1656 C CA . PRO A 1 221 ? 3.096 31.297 18.734 1 92.19 221 PRO A CA 1
ATOM 1657 C C . PRO A 1 221 ? 2.826 32.531 17.891 1 92.19 221 PRO A C 1
ATOM 1659 O O . PRO A 1 221 ? 1.967 32.531 17 1 92.19 221 PRO A O 1
ATOM 1662 N N . GLU A 1 222 ? 3.555 33.594 18.172 1 92.94 222 GLU A N 1
ATOM 1663 C CA . GLU A 1 222 ? 3.385 34.812 17.406 1 92.94 222 GLU A CA 1
ATOM 1664 C C . GLU A 1 222 ? 3.781 34.594 15.945 1 92.94 222 GLU A C 1
ATOM 1666 O O . GLU A 1 222 ? 3.078 35.062 15.039 1 92.94 222 GLU A O 1
ATOM 1671 N N . GLY A 1 223 ? 4.902 33.969 15.766 1 93.94 223 GLY A N 1
ATOM 1672 C CA . GLY A 1 223 ? 5.32 33.656 14.414 1 93.94 223 GLY A CA 1
ATOM 1673 C C . GLY A 1 223 ? 4.344 32.719 13.703 1 93.94 223 GLY A C 1
ATOM 1674 O O . GLY A 1 223 ? 4.074 32.906 12.516 1 93.94 223 GLY A O 1
ATOM 1675 N N . ALA A 1 224 ? 3.879 31.828 14.438 1 94.56 224 ALA A N 1
ATOM 1676 C CA . ALA A 1 224 ? 2.898 30.891 13.883 1 94.56 224 ALA A CA 1
ATOM 1677 C C . ALA A 1 224 ? 1.635 31.625 13.438 1 94.56 224 ALA A C 1
ATOM 1679 O O . ALA A 1 224 ? 1.089 31.344 12.367 1 94.56 224 ALA A O 1
ATOM 1680 N N . ARG A 1 225 ? 1.19 32.531 14.211 1 94.88 225 ARG A N 1
ATOM 1681 C CA . ARG A 1 225 ? -0.004 33.281 13.883 1 94.88 225 ARG A CA 1
ATOM 1682 C C . ARG A 1 225 ? 0.196 34.094 12.609 1 94.88 225 ARG A C 1
ATOM 1684 O O . ARG A 1 225 ? -0.698 34.156 11.766 1 94.88 225 ARG A O 1
ATOM 1691 N N . ALA A 1 226 ? 1.331 34.656 12.516 1 95.5 226 ALA A N 1
ATOM 1692 C CA . ALA A 1 226 ? 1.636 35.438 11.32 1 95.5 226 ALA A CA 1
ATOM 1693 C C . ALA A 1 226 ? 1.61 34.594 10.07 1 95.5 226 ALA A C 1
ATOM 1695 O O . ALA A 1 226 ? 1.049 34.969 9.047 1 95.5 226 ALA A O 1
ATOM 1696 N N . THR A 1 227 ? 2.254 33.469 10.172 1 95.75 227 THR A N 1
ATOM 1697 C CA . THR A 1 227 ? 2.281 32.531 9.055 1 95.75 227 THR A CA 1
ATOM 1698 C C . THR A 1 227 ? 0.874 32.031 8.727 1 95.75 227 THR A C 1
ATOM 1700 O O . THR A 1 227 ? 0.505 31.922 7.559 1 95.75 227 THR A O 1
ATOM 1703 N N . CYS A 1 228 ? 0.119 31.75 9.703 1 95.88 228 CYS A N 1
ATOM 1704 C CA . CYS A 1 228 ? -1.26 31.312 9.539 1 95.88 228 CYS A CA 1
ATOM 1705 C C . CYS A 1 228 ? -2.092 32.375 8.82 1 95.88 228 CYS A C 1
ATOM 1707 O O . CYS A 1 228 ? -2.826 32.031 7.879 1 95.88 228 CYS A O 1
ATOM 1709 N N . ASP A 1 229 ? -1.951 33.594 9.273 1 96.06 229 ASP A N 1
ATOM 1710 C CA . ASP A 1 229 ? -2.686 34.688 8.648 1 96.06 229 ASP A CA 1
ATOM 1711 C C . ASP A 1 229 ? -2.311 34.844 7.18 1 96.06 229 ASP A C 1
ATOM 1713 O O . ASP A 1 229 ? -3.176 35.062 6.332 1 96.06 229 ASP A O 1
ATOM 1717 N N . ASP A 1 230 ? -1.107 34.719 6.945 1 97.19 230 ASP A N 1
ATOM 1718 C CA . ASP A 1 230 ? -0.633 34.812 5.566 1 97.19 230 ASP A CA 1
ATOM 1719 C C . ASP A 1 230 ? -1.241 33.719 4.703 1 97.19 230 ASP A C 1
ATOM 1721 O O . ASP A 1 230 ? -1.718 33.969 3.596 1 97.19 230 ASP A O 1
ATOM 1725 N N . LEU A 1 231 ? -1.229 32.531 5.18 1 97.62 231 LEU A N 1
ATOM 1726 C CA . LEU A 1 231 ? -1.777 31.391 4.445 1 97.62 231 LEU A CA 1
ATOM 1727 C C . LEU A 1 231 ? -3.275 31.562 4.219 1 97.62 231 LEU A C 1
ATOM 1729 O O . LEU A 1 231 ? -3.783 31.25 3.139 1 97.62 231 LEU A O 1
ATOM 1733 N N . LYS A 1 232 ? -3.971 32.094 5.199 1 97 232 LYS A N 1
ATOM 1734 C CA . LYS A 1 232 ? -5.41 32.312 5.062 1 97 232 LYS A CA 1
ATOM 1735 C C . LYS A 1 232 ? -5.711 33.375 4 1 97 232 LYS A C 1
ATOM 1737 O O . LYS A 1 232 ? -6.711 33.25 3.285 1 97 232 LYS A O 1
ATOM 1742 N N . LYS A 1 233 ? -4.891 34.312 3.91 1 97.44 233 LYS A N 1
ATOM 1743 C CA . LYS A 1 233 ? -5.039 35.312 2.846 1 97.44 233 LYS A CA 1
ATOM 1744 C C . LYS A 1 233 ? -4.848 34.656 1.473 1 97.44 233 LYS A C 1
ATOM 1746 O O . LYS A 1 233 ? -5.578 34.969 0.53 1 97.44 233 LYS A O 1
ATOM 1751 N N . ARG A 1 234 ? -3.881 33.844 1.386 1 97.75 234 ARG A N 1
ATOM 1752 C CA . ARG A 1 234 ? -3.605 33.156 0.131 1 97.75 234 ARG A CA 1
ATOM 1753 C C . ARG A 1 234 ? -4.762 32.219 -0.258 1 97.75 234 ARG A C 1
ATOM 1755 O O . ARG A 1 234 ? -5.059 32.062 -1.442 1 97.75 234 ARG A O 1
ATOM 1762 N N . VAL A 1 235 ? -5.336 31.594 0.698 1 97.12 235 VAL A N 1
ATOM 1763 C CA . VAL A 1 235 ? -6.484 30.719 0.458 1 97.12 235 VAL A CA 1
ATOM 1764 C C . VAL A 1 235 ? -7.621 31.531 -0.16 1 97.12 235 VAL A C 1
ATOM 1766 O O . VAL A 1 235 ? -8.266 31.078 -1.113 1 97.12 235 VAL A O 1
ATOM 1769 N N . LEU A 1 236 ? -7.867 32.688 0.363 1 97.12 236 LEU A N 1
ATOM 1770 C CA . LEU A 1 236 ? -8.891 33.594 -0.175 1 97.12 236 LEU A CA 1
ATOM 1771 C C . LEU A 1 236 ? -8.57 33.969 -1.615 1 97.12 236 LEU A C 1
ATOM 1773 O O . LEU A 1 236 ? -9.461 34 -2.469 1 97.12 236 LEU A O 1
ATOM 1777 N N . THR A 1 237 ? -7.352 34.219 -1.844 1 97.19 237 THR A N 1
ATOM 1778 C CA . THR A 1 237 ? -6.91 34.625 -3.182 1 97.19 237 THR A CA 1
ATOM 1779 C C . THR A 1 237 ? -7.109 33.469 -4.164 1 97.19 237 THR A C 1
ATOM 1781 O O . THR A 1 237 ? -7.367 33.688 -5.348 1 97.19 237 THR A O 1
ATOM 1784 N N . ALA A 1 238 ? -7.055 32.281 -3.656 1 96.44 238 ALA A N 1
ATOM 1785 C CA . ALA A 1 238 ? -7.219 31.094 -4.48 1 96.44 238 ALA A CA 1
ATOM 1786 C C . ALA A 1 238 ? -8.695 30.781 -4.699 1 96.44 238 ALA A C 1
ATOM 1788 O O . ALA A 1 238 ? -9.039 29.797 -5.363 1 96.44 238 ALA A O 1
ATOM 1789 N N . GLY A 1 239 ? -9.609 31.562 -4.102 1 95.69 239 GLY A N 1
ATOM 1790 C CA . GLY A 1 239 ? -11.039 31.391 -4.297 1 95.69 239 GLY A CA 1
ATOM 1791 C C . GLY A 1 239 ? -11.664 30.406 -3.328 1 95.69 239 GLY A C 1
ATOM 1792 O O . GLY A 1 239 ? -12.781 29.938 -3.543 1 95.69 239 GLY A O 1
ATOM 1793 N N . ARG A 1 240 ? -10.922 30.125 -2.295 1 95.06 240 ARG A N 1
ATOM 1794 C CA . ARG A 1 240 ? -11.414 29.219 -1.266 1 95.06 240 ARG A CA 1
ATOM 1795 C C . ARG A 1 240 ? -11.797 29.969 0.001 1 95.06 240 ARG A C 1
ATOM 1797 O O . ARG A 1 240 ? -11.617 31.188 0.076 1 95.06 240 ARG A O 1
ATOM 1804 N N . THR A 1 241 ? -12.422 29.266 0.934 1 94.81 241 THR A N 1
ATOM 1805 C CA . THR A 1 241 ? -12.766 29.875 2.217 1 94.81 241 THR A CA 1
ATOM 1806 C C . THR A 1 241 ? -11.703 29.547 3.268 1 94.81 241 THR A C 1
ATOM 1808 O O . THR A 1 241 ? -11.055 28.5 3.207 1 94.81 241 THR A O 1
ATOM 1811 N N . PRO A 1 242 ? -11.492 30.406 4.18 1 92.88 242 PRO A N 1
ATOM 1812 C CA . PRO A 1 242 ? -10.477 30.172 5.203 1 92.88 242 PRO A CA 1
ATOM 1813 C C . PRO A 1 242 ? -10.68 28.844 5.941 1 92.88 242 PRO A C 1
ATOM 1815 O O . PRO A 1 242 ? -9.703 28.203 6.348 1 92.88 242 PRO A O 1
ATOM 1818 N N . ASP A 1 243 ? -11.867 28.406 6.02 1 93.25 243 ASP A N 1
ATOM 1819 C CA . ASP A 1 243 ? -12.164 27.188 6.758 1 93.25 243 ASP A CA 1
ATOM 1820 C C . ASP A 1 243 ? -11.805 25.938 5.938 1 93.25 243 ASP A C 1
ATOM 1822 O O . ASP A 1 243 ? -11.758 24.828 6.469 1 93.25 243 ASP A O 1
ATOM 1826 N N . ALA A 1 244 ? -11.508 26.156 4.73 1 94.5 244 ALA A N 1
ATOM 1827 C CA . ALA A 1 244 ? -11.156 25.031 3.855 1 94.5 244 ALA A CA 1
ATOM 1828 C C . ALA A 1 244 ? -9.727 24.578 4.117 1 94.5 244 ALA A C 1
ATOM 1830 O O . ALA A 1 244 ? -9.32 23.5 3.662 1 94.5 244 ALA A O 1
ATOM 1831 N N . LEU A 1 245 ? -9.008 25.375 4.883 1 96.94 245 LEU A N 1
ATOM 1832 C CA . LEU A 1 245 ? -7.629 25.047 5.227 1 96.94 245 LEU A CA 1
ATOM 1833 C C . LEU A 1 245 ? -7.41 25.109 6.734 1 96.94 245 LEU A C 1
ATOM 1835 O O . LEU A 1 245 ? -7.789 26.094 7.371 1 96.94 245 LEU A O 1
ATOM 1839 N N . LYS A 1 246 ? -6.906 24.078 7.215 1 97.38 246 LYS A N 1
ATOM 1840 C CA . LYS A 1 246 ? -6.422 24.109 8.594 1 97.38 246 LYS A CA 1
ATOM 1841 C C . LYS A 1 246 ? -4.898 24.203 8.641 1 97.38 246 LYS A C 1
ATOM 1843 O O . LYS A 1 246 ? -4.199 23.422 7.996 1 97.38 246 LYS A O 1
ATOM 1848 N N . VAL A 1 247 ? -4.453 25.188 9.359 1 97.38 247 VAL A N 1
ATOM 1849 C CA . VAL A 1 247 ? -3.02 25.375 9.547 1 97.38 247 VAL A CA 1
ATOM 1850 C C . VAL A 1 247 ? -2.609 24.906 10.938 1 97.38 247 VAL A C 1
ATOM 1852 O O . VAL A 1 247 ? -3.115 25.406 11.945 1 97.38 247 VAL A O 1
ATOM 1855 N N . LEU A 1 248 ? -1.703 23.938 10.953 1 96.69 248 LEU A N 1
ATOM 1856 C CA . LEU A 1 248 ? -1.242 23.391 12.227 1 96.69 248 LEU A CA 1
ATOM 1857 C C . LEU A 1 248 ? 0.245 23.656 12.43 1 96.69 248 LEU A C 1
ATOM 1859 O O . LEU A 1 248 ? 1.033 23.547 11.484 1 96.69 248 LEU A O 1
ATOM 1863 N N . THR A 1 249 ? 0.6 24.016 13.648 1 94.69 249 THR A N 1
ATOM 1864 C CA . THR A 1 249 ? 1.999 24.266 13.969 1 94.69 249 THR A CA 1
ATOM 1865 C C . THR A 1 249 ? 2.648 23.016 14.57 1 94.69 249 THR A C 1
ATOM 1867 O O . THR A 1 249 ? 2.137 22.453 15.539 1 94.69 249 THR A O 1
ATOM 1870 N N . THR A 1 250 ? 3.76 22.656 13.977 1 93.62 250 THR A N 1
ATOM 1871 C CA . THR A 1 250 ? 4.504 21.5 14.469 1 93.62 250 THR A CA 1
ATOM 1872 C C . THR A 1 250 ? 5.41 21.891 15.633 1 93.62 250 THR A C 1
ATOM 1874 O O . THR A 1 250 ? 6.188 22.844 15.523 1 93.62 250 THR A O 1
ATOM 1877 N N . VAL A 1 251 ? 5.223 21.156 16.672 1 88.19 251 VAL A N 1
ATOM 1878 C CA . VAL A 1 251 ? 6.066 21.328 17.859 1 88.19 251 VAL A CA 1
ATOM 1879 C C . VAL A 1 251 ? 6.832 20.031 18.125 1 88.19 251 VAL A C 1
ATOM 1881 O O . VAL A 1 251 ? 6.246 18.953 18.156 1 88.19 251 VAL A O 1
ATOM 1884 N N . PHE A 1 252 ? 8.18 20.109 18.297 1 81.94 252 PHE A N 1
ATOM 1885 C CA . PHE A 1 252 ? 8.992 18.906 18.531 1 81.94 252 PHE A CA 1
ATOM 1886 C C . PHE A 1 252 ? 8.922 18.5 20 1 81.94 252 PHE A C 1
ATOM 1888 O O . PHE A 1 252 ? 9.352 19.234 20.891 1 81.94 252 PHE A O 1
ATOM 1895 N N . ALA A 1 253 ? 8.477 17.375 20.266 1 67.81 253 ALA A N 1
ATOM 1896 C CA . ALA A 1 253 ? 7.992 16.922 21.562 1 67.81 253 ALA A CA 1
ATOM 1897 C C . ALA A 1 253 ? 9.148 16.688 22.531 1 67.81 253 ALA A C 1
ATOM 1899 O O . ALA A 1 253 ? 9.07 17.031 23.703 1 67.81 253 ALA A O 1
ATOM 1900 N N . PRO A 1 254 ? 10.219 16.062 22.047 1 65.31 254 PRO A N 1
ATOM 1901 C CA . PRO A 1 254 ? 11.227 15.805 23.078 1 65.31 254 PRO A CA 1
ATOM 1902 C C . PRO A 1 254 ? 11.695 17.078 23.781 1 65.31 254 PRO A C 1
ATOM 1904 O O . PRO A 1 254 ? 12.18 17.016 24.922 1 65.31 254 PRO A O 1
ATOM 1907 N N . ASP A 1 255 ? 11.453 18.047 23.234 1 65.19 255 ASP A N 1
ATOM 1908 C CA . ASP A 1 255 ? 11.883 19.312 23.812 1 65.19 255 ASP A CA 1
ATOM 1909 C C . ASP A 1 255 ? 10.734 20 24.547 1 65.19 255 ASP A C 1
ATOM 1911 O O . ASP A 1 255 ? 10.891 21.109 25.047 1 65.19 255 ASP A O 1
ATOM 1915 N N . LEU A 1 256 ? 9.719 19.266 24.594 1 72.31 256 LEU A N 1
ATOM 1916 C CA . LEU A 1 256 ? 8.531 19.984 25.031 1 72.31 256 LEU A CA 1
ATOM 1917 C C . LEU A 1 256 ? 8.391 19.938 26.562 1 72.31 256 LEU A C 1
ATOM 1919 O O . LEU A 1 256 ? 8.133 18.859 27.125 1 72.31 256 LEU A O 1
ATOM 1923 N N . THR A 1 257 ? 8.773 20.969 27.172 1 74.56 257 THR A N 1
ATOM 1924 C CA . THR A 1 257 ? 8.477 21.125 28.594 1 74.56 257 THR A CA 1
ATOM 1925 C C . THR A 1 257 ? 7 21.453 28.797 1 74.56 257 THR A C 1
ATOM 1927 O O . THR A 1 257 ? 6.309 21.875 27.875 1 74.56 257 THR A O 1
ATOM 1930 N N . VAL A 1 258 ? 6.555 21.156 29.922 1 73.56 258 VAL A N 1
ATOM 1931 C CA . VAL A 1 258 ? 5.172 21.453 30.266 1 73.56 258 VAL A CA 1
ATOM 1932 C C . VAL A 1 258 ? 4.902 22.953 30.062 1 73.56 258 VAL A C 1
ATOM 1934 O O . VAL A 1 258 ? 3.832 23.328 29.578 1 73.56 258 VAL A O 1
ATOM 1937 N N . ALA A 1 259 ? 5.848 23.703 30.422 1 78.69 259 ALA A N 1
ATOM 1938 C CA . ALA A 1 259 ? 5.691 25.141 30.281 1 78.69 259 ALA A CA 1
ATOM 1939 C C . ALA A 1 259 ? 5.562 25.547 28.812 1 78.69 259 ALA A C 1
ATOM 1941 O O . ALA A 1 259 ? 4.746 26.406 28.469 1 78.69 259 ALA A O 1
ATOM 1942 N N . ARG A 1 260 ? 6.359 24.953 28.047 1 81.81 260 ARG A N 1
ATOM 1943 C CA . ARG A 1 260 ? 6.305 25.25 26.609 1 81.81 260 ARG A CA 1
ATOM 1944 C C . ARG A 1 260 ? 4.988 24.766 26.016 1 81.81 260 ARG A C 1
ATOM 1946 O O . ARG A 1 260 ? 4.422 25.438 25.141 1 81.81 260 ARG A O 1
ATOM 1953 N N . LEU A 1 261 ? 4.617 23.703 26.469 1 81 261 LEU A N 1
ATOM 1954 C CA . LEU A 1 261 ? 3.338 23.172 26 1 81 261 LEU A CA 1
ATOM 1955 C C . LEU A 1 261 ? 2.201 24.125 26.344 1 81 261 LEU A C 1
ATOM 1957 O O . LEU A 1 261 ? 1.331 24.391 25.516 1 81 261 LEU A O 1
ATOM 1961 N N . GLU A 1 262 ? 2.234 24.578 27.5 1 81.94 262 GLU A N 1
ATOM 1962 C CA . GLU A 1 262 ? 1.203 25.516 27.938 1 81.94 262 GLU A CA 1
ATOM 1963 C C . GLU A 1 262 ? 1.219 26.797 27.109 1 81.94 262 GLU A C 1
ATOM 1965 O O . GLU A 1 262 ? 0.165 27.359 26.812 1 81.94 262 GLU A O 1
ATOM 1970 N N . THR A 1 263 ? 2.373 27.188 26.812 1 86.12 263 THR A N 1
ATOM 1971 C CA . THR A 1 263 ? 2.51 28.375 25.984 1 86.12 263 THR A CA 1
ATOM 1972 C C . THR A 1 263 ? 1.831 28.172 24.625 1 86.12 263 THR A C 1
ATOM 1974 O O . THR A 1 263 ? 1.107 29.047 24.156 1 86.12 263 THR A O 1
ATOM 1977 N N . TRP A 1 264 ? 2.055 27.062 24.109 1 86.94 264 TRP A N 1
ATOM 1978 C CA . TRP A 1 264 ? 1.487 26.766 22.797 1 86.94 264 TRP A CA 1
ATOM 1979 C C . TRP A 1 264 ? -0.017 26.547 22.891 1 86.94 264 TRP A C 1
ATOM 1981 O O . TRP A 1 264 ? -0.779 27.016 22.047 1 86.94 264 TRP A O 1
ATOM 1991 N N . LEU A 1 265 ? -0.442 25.875 23.891 1 82.56 265 LEU A N 1
ATOM 1992 C CA . LEU A 1 265 ? -1.848 25.516 24.016 1 82.56 265 LEU A CA 1
ATOM 1993 C C . LEU A 1 265 ? -2.695 26.734 24.375 1 82.56 265 LEU A C 1
ATOM 1995 O O . LEU A 1 265 ? -3.875 26.797 24.031 1 82.56 265 LEU A O 1
ATOM 1999 N N . SER A 1 266 ? -2.111 27.656 25.016 1 81.56 266 SER A N 1
ATOM 2000 C CA . SER A 1 266 ? -2.846 28.812 25.5 1 81.56 266 SER A CA 1
ATOM 2001 C C . SER A 1 266 ? -2.873 29.922 24.453 1 81.56 266 SER A C 1
ATOM 2003 O O . SER A 1 266 ? -3.697 30.844 24.531 1 81.56 266 SER A O 1
ATOM 2005 N N . ALA A 1 267 ? -1.987 29.781 23.578 1 79.25 267 ALA A N 1
ATOM 2006 C CA . ALA A 1 267 ? -1.899 30.812 22.562 1 79.25 267 ALA A CA 1
ATOM 2007 C C . ALA A 1 267 ? -2.916 30.578 21.438 1 79.25 267 ALA A C 1
ATOM 2009 O O . ALA A 1 267 ? -3.24 29.422 21.125 1 79.25 267 ALA A O 1
ATOM 2010 N N . GLU A 1 268 ? -3.639 31.609 21.156 1 74.62 268 GLU A N 1
ATOM 2011 C CA . GLU A 1 268 ? -4.43 31.531 19.922 1 74.62 268 GLU A CA 1
ATOM 2012 C C . GLU A 1 268 ? -3.549 31.672 18.688 1 74.62 268 GLU A C 1
ATOM 2014 O O . GLU A 1 268 ? -3.379 32.781 18.172 1 74.62 268 GLU A O 1
ATOM 2019 N N . SER A 1 269 ? -2.889 30.703 18.281 1 77.62 269 SER A N 1
ATOM 2020 C CA . SER A 1 269 ? -1.942 30.797 17.172 1 77.62 269 SER A CA 1
ATOM 2021 C C . SER A 1 269 ? -2.578 30.375 15.859 1 77.62 269 SER A C 1
ATOM 2023 O O . SER A 1 269 ? -2.992 31.203 15.055 1 77.62 269 SER A O 1
ATOM 2025 N N . CYS A 1 270 ? -2.652 29.172 15.586 1 90.75 270 CYS A N 1
ATOM 2026 C CA . CYS A 1 270 ? -3.264 28.672 14.359 1 90.75 270 CYS A CA 1
ATOM 2027 C C . CYS A 1 270 ? -4.43 27.75 14.672 1 90.75 270 CYS A C 1
ATOM 2029 O O . CYS A 1 270 ? -5.16 27.969 15.641 1 90.75 270 CYS A O 1
ATOM 2031 N N . ASP A 1 271 ? -4.781 26.906 13.742 1 93.38 271 ASP A N 1
ATOM 2032 C CA . ASP A 1 271 ? -5.945 26.031 13.883 1 93.38 271 ASP A CA 1
ATOM 2033 C C . ASP A 1 271 ? -5.645 24.859 14.805 1 93.38 271 ASP A C 1
ATOM 2035 O O . ASP A 1 271 ? -6.559 24.141 15.219 1 93.38 271 ASP A O 1
ATOM 2039 N N . GLY A 1 272 ? -4.34 24.688 15.133 1 92.62 272 GLY A N 1
ATOM 2040 C CA . GLY A 1 272 ? -4.004 23.594 16.016 1 92.62 272 GLY A CA 1
ATOM 2041 C C . GLY A 1 272 ? -2.518 23.281 16.062 1 92.62 272 GLY A C 1
ATOM 2042 O O . GLY A 1 272 ? -1.701 24.109 15.648 1 92.62 272 GLY A O 1
ATOM 2043 N N . LEU A 1 273 ? -2.205 22.125 16.703 1 92.31 273 LEU A N 1
ATOM 2044 C CA . LEU A 1 273 ? -0.816 21.734 16.922 1 92.31 273 LEU A CA 1
ATOM 2045 C C . LEU A 1 273 ? -0.565 20.312 16.422 1 92.31 273 LEU A C 1
ATOM 2047 O O . LEU A 1 273 ? -1.463 19.469 16.469 1 92.31 273 LEU A O 1
ATOM 2051 N N . ILE A 1 274 ? 0.638 20.078 15.898 1 94.81 274 ILE A N 1
ATOM 2052 C CA . ILE A 1 274 ? 1.173 18.75 15.625 1 94.81 274 ILE A CA 1
ATOM 2053 C C . ILE A 1 274 ? 2.355 18.469 16.547 1 94.81 274 ILE A C 1
ATOM 2055 O O . ILE A 1 274 ? 3.369 19.172 16.5 1 94.81 274 ILE A O 1
ATOM 2059 N N . PHE A 1 275 ? 2.223 17.469 17.359 1 91.69 275 PHE A N 1
ATOM 2060 C CA . PHE A 1 275 ? 3.344 17.047 18.188 1 91.69 275 PHE A CA 1
ATOM 2061 C C . PHE A 1 275 ? 4.199 16.016 17.438 1 91.69 275 PHE A C 1
ATOM 2063 O O . PHE A 1 275 ? 3.754 14.898 17.188 1 91.69 275 PHE A O 1
ATOM 2070 N N . ALA A 1 276 ? 5.406 16.406 17.125 1 90.81 276 ALA A N 1
ATOM 2071 C CA . ALA A 1 276 ? 6.281 15.539 16.359 1 90.81 276 ALA A CA 1
ATOM 2072 C C . ALA A 1 276 ? 7.285 14.828 17.25 1 90.81 276 ALA A C 1
ATOM 2074 O O . ALA A 1 276 ? 7.926 15.453 18.094 1 90.81 276 ALA A O 1
ATOM 2075 N N . PHE A 1 277 ? 7.422 13.438 17.016 1 80.88 277 PHE A N 1
ATOM 2076 C CA . PHE A 1 277 ? 8.422 12.711 17.781 1 80.88 277 PHE A CA 1
ATOM 2077 C C . PHE A 1 277 ? 8.945 11.516 17 1 80.88 277 PHE A C 1
ATOM 2079 O O . PHE A 1 277 ? 8.266 11.023 16.094 1 80.88 277 PHE A O 1
ATOM 2086 N N . PRO A 1 278 ? 10.172 11.133 17.406 1 78.19 278 PRO A N 1
ATOM 2087 C CA . PRO A 1 278 ? 10.695 9.875 16.875 1 78.19 278 PRO A CA 1
ATOM 2088 C C . PRO A 1 278 ? 9.977 8.656 17.438 1 78.19 278 PRO A C 1
ATOM 2090 O O . PRO A 1 278 ? 9.305 8.75 18.469 1 78.19 278 PRO A O 1
ATOM 2093 N N . ALA A 1 279 ? 10.031 7.625 16.672 1 76.81 279 ALA A N 1
ATOM 2094 C CA . ALA A 1 279 ? 9.391 6.395 17.125 1 76.81 279 ALA A CA 1
ATOM 2095 C C . ALA A 1 279 ? 10.305 5.625 18.078 1 76.81 279 ALA A C 1
ATOM 2097 O O . ALA A 1 279 ? 10.766 4.531 17.75 1 76.81 279 ALA A O 1
ATOM 2098 N N . ASP A 1 280 ? 10.477 6.25 19.203 1 79.75 280 ASP A N 1
ATOM 2099 C CA . ASP A 1 280 ? 11.219 5.672 20.312 1 79.75 280 ASP A CA 1
ATOM 2100 C C . ASP A 1 280 ? 10.312 5.426 21.516 1 79.75 280 ASP A C 1
ATOM 2102 O O . ASP A 1 280 ? 9.492 6.277 21.875 1 79.75 280 ASP A O 1
ATOM 2106 N N . LEU A 1 281 ? 10.469 4.211 22.031 1 77.12 281 LEU A N 1
ATOM 2107 C CA . LEU A 1 281 ? 9.562 3.795 23.109 1 77.12 281 LEU A CA 1
ATOM 2108 C C . LEU A 1 281 ? 9.602 4.785 24.266 1 77.12 281 LEU A C 1
ATOM 2110 O O . LEU A 1 281 ? 8.57 5.082 24.859 1 77.12 281 LEU A O 1
ATOM 2114 N N . SER A 1 282 ? 10.789 5.203 24.531 1 77.38 282 SER A N 1
ATOM 2115 C CA . SER A 1 282 ? 10.922 6.137 25.641 1 77.38 282 SER A CA 1
ATOM 2116 C C . SER A 1 282 ? 10.172 7.438 25.375 1 77.38 282 SER A C 1
ATOM 2118 O O . SER A 1 282 ? 9.492 7.969 26.25 1 77.38 282 SER A O 1
ATOM 2120 N N . ALA A 1 283 ? 10.281 7.898 24.203 1 77.19 283 ALA A N 1
ATOM 2121 C CA . ALA A 1 283 ? 9.609 9.141 23.828 1 77.19 283 ALA A CA 1
ATOM 2122 C C . ALA A 1 283 ? 8.094 8.961 23.828 1 77.19 283 ALA A C 1
ATOM 2124 O O . ALA A 1 283 ? 7.363 9.812 24.328 1 77.19 283 ALA A O 1
ATOM 2125 N N . ILE A 1 284 ? 7.684 7.867 23.328 1 82 284 ILE A N 1
ATOM 2126 C CA . ILE A 1 284 ? 6.258 7.57 23.234 1 82 284 ILE A CA 1
ATOM 2127 C C . ILE A 1 284 ? 5.66 7.441 24.625 1 82 284 ILE A C 1
ATOM 2129 O O . ILE A 1 284 ? 4.609 8.016 24.922 1 82 284 ILE A O 1
ATOM 2133 N N . ASN A 1 285 ? 6.32 6.746 25.422 1 81.5 285 ASN A N 1
ATOM 2134 C CA . ASN A 1 285 ? 5.84 6.562 26.781 1 81.5 285 ASN A CA 1
ATOM 2135 C C . ASN A 1 285 ? 5.816 7.883 27.562 1 81.5 285 ASN A C 1
ATOM 2137 O O . ASN A 1 285 ? 4.871 8.148 28.297 1 81.5 285 ASN A O 1
ATOM 2141 N N . GLY A 1 286 ? 6.844 8.641 27.438 1 78.94 286 GLY A N 1
ATOM 2142 C CA . GLY A 1 286 ? 6.871 9.945 28.078 1 78.94 286 GLY A CA 1
ATOM 2143 C C . GLY A 1 286 ? 5.719 10.836 27.656 1 78.94 286 GLY A C 1
ATOM 2144 O O . GLY A 1 286 ? 5.094 11.492 28.484 1 78.94 286 GLY A O 1
ATOM 2145 N N . PHE A 1 287 ? 5.438 10.859 26.422 1 81.81 287 PHE A N 1
ATOM 2146 C CA . PHE A 1 287 ? 4.324 11.633 25.891 1 81.81 287 PHE A CA 1
ATOM 2147 C C . PHE A 1 287 ? 2.998 11.133 26.453 1 81.81 287 PHE A C 1
ATOM 2149 O O . PHE A 1 287 ? 2.158 11.922 26.875 1 81.81 287 PHE A O 1
ATOM 2156 N N . THR A 1 288 ? 2.863 9.867 26.391 1 82.38 288 THR A N 1
ATOM 2157 C CA . THR A 1 288 ? 1.619 9.242 26.828 1 82.38 288 THR A CA 1
ATOM 2158 C C . THR A 1 288 ? 1.384 9.5 28.312 1 82.38 288 THR A C 1
ATOM 2160 O O . THR A 1 288 ? 0.257 9.773 28.734 1 82.38 288 THR A O 1
ATOM 2163 N N . ASP A 1 289 ? 2.455 9.461 29.031 1 82.62 289 ASP A N 1
ATOM 2164 C CA . ASP A 1 289 ? 2.344 9.586 30.484 1 82.62 289 ASP A CA 1
ATOM 2165 C C . ASP A 1 289 ? 2.158 11.047 30.891 1 82.62 289 ASP A C 1
ATOM 2167 O O . ASP A 1 289 ? 1.416 11.344 31.844 1 82.62 289 ASP A O 1
ATOM 2171 N N . ARG A 1 290 ? 2.748 11.898 30.156 1 80.88 290 ARG A N 1
ATOM 2172 C CA . ARG A 1 290 ? 2.826 13.266 30.641 1 80.88 290 ARG A CA 1
ATOM 2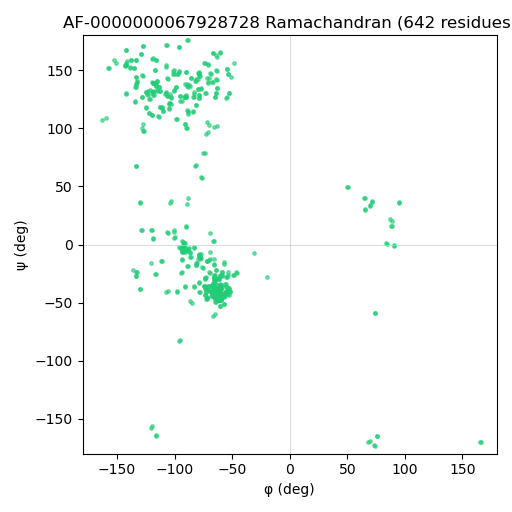173 C C . ARG A 1 290 ? 1.87 14.18 29.891 1 80.88 290 ARG A C 1
ATOM 2175 O O . ARG A 1 290 ? 1.25 15.062 30.469 1 80.88 290 ARG A O 1
ATOM 2182 N N . ILE A 1 291 ? 1.788 13.977 28.625 1 80.69 291 ILE A N 1
ATOM 2183 C CA . ILE A 1 291 ? 1.121 14.969 27.781 1 80.69 291 ILE A CA 1
ATOM 2184 C C . ILE A 1 291 ? -0.314 14.523 27.516 1 80.69 291 ILE A C 1
ATOM 2186 O O . ILE A 1 291 ? -1.239 15.344 27.547 1 80.69 291 ILE A O 1
ATOM 2190 N N . VAL A 1 292 ? -0.486 13.234 27.281 1 81.88 292 VAL A N 1
ATOM 2191 C CA . VAL A 1 292 ? -1.796 12.711 26.906 1 81.88 292 VAL A CA 1
ATOM 2192 C C . VAL A 1 292 ? -2.809 13 28 1 81.88 292 VAL A C 1
ATOM 2194 O O . VAL A 1 292 ? -3.92 13.461 27.734 1 81.88 292 VAL A O 1
ATOM 2197 N N . PRO A 1 293 ? -2.418 12.797 29.234 1 80.75 293 PRO A N 1
ATOM 2198 C CA . PRO A 1 293 ? -3.379 13.125 30.281 1 80.75 293 PRO A CA 1
ATOM 2199 C C . PRO A 1 293 ? -3.764 14.602 30.297 1 80.75 293 PRO A C 1
ATOM 2201 O O . PRO A 1 293 ? -4.918 14.938 30.578 1 80.75 293 PRO A O 1
ATOM 2204 N N . GLU A 1 294 ? -2.844 15.422 30.016 1 79.56 294 GLU A N 1
ATOM 2205 C CA . GLU A 1 294 ? -3.121 16.844 29.953 1 79.56 294 GLU A CA 1
ATOM 2206 C C . GLU A 1 294 ? -4.051 17.172 28.781 1 79.56 294 GLU A C 1
ATOM 2208 O O . GLU A 1 294 ? -4.949 18.016 28.906 1 79.56 294 GLU A O 1
ATOM 2213 N N . LEU A 1 295 ? -3.83 16.578 27.672 1 79.12 295 LEU A N 1
ATOM 2214 C CA . LEU A 1 295 ? -4.695 16.766 26.516 1 79.12 295 LEU A CA 1
ATOM 2215 C C . LEU A 1 295 ? -6.113 16.281 26.812 1 79.12 295 LEU A C 1
ATOM 2217 O O . LEU A 1 295 ? -7.086 16.938 26.438 1 79.12 295 LEU A O 1
ATOM 2221 N N . ARG A 1 296 ? -6.199 15.164 27.484 1 78.81 296 ARG A N 1
ATOM 2222 C CA . ARG A 1 296 ? -7.496 14.602 27.844 1 78.81 296 ARG A CA 1
ATOM 2223 C C . ARG A 1 296 ? -8.266 15.555 28.75 1 78.81 296 ARG A C 1
ATOM 2225 O O . ARG A 1 296 ? -9.477 15.734 28.594 1 78.81 296 ARG A O 1
ATOM 2232 N N . ARG A 1 297 ? -7.605 16.062 29.656 1 77.94 297 ARG A N 1
ATOM 2233 C CA . ARG A 1 297 ? -8.227 16.984 30.578 1 77.94 297 ARG A CA 1
ATOM 2234 C C . ARG A 1 297 ? -8.742 18.234 29.859 1 77.94 297 ARG A C 1
ATOM 2236 O O . ARG A 1 297 ? -9.844 18.703 30.141 1 77.94 297 ARG A O 1
ATOM 2243 N N . ARG A 1 298 ? -8.047 18.688 29 1 73.69 298 ARG A N 1
ATOM 2244 C CA . ARG A 1 298 ? -8.398 19.891 28.266 1 73.69 298 ARG A CA 1
ATOM 2245 C C . ARG A 1 298 ? -9.523 19.609 27.266 1 73.69 298 ARG A C 1
ATOM 2247 O O . ARG A 1 298 ? -10.344 20.484 27 1 73.69 298 ARG A O 1
ATOM 2254 N N . ASN A 1 299 ? -9.445 18.391 26.703 1 72.06 299 ASN A N 1
ATOM 2255 C CA . ASN A 1 299 ? -10.406 18.047 25.672 1 72.06 299 ASN A CA 1
ATOM 2256 C C . ASN A 1 299 ? -11.641 17.359 26.25 1 72.06 299 ASN A C 1
ATOM 2258 O O . ASN A 1 299 ? -12.469 16.828 25.516 1 72.06 299 ASN A O 1
ATOM 2262 N N . SER A 1 300 ? -11.594 17.188 27.547 1 63.81 300 SER A N 1
ATOM 2263 C CA . SER A 1 300 ? -12.672 16.469 28.219 1 63.81 300 SER A CA 1
ATOM 2264 C C . SER A 1 300 ? -14.039 17.016 27.797 1 63.81 300 SER A C 1
ATOM 2266 O O . SER A 1 300 ? -15.031 16.297 27.812 1 63.81 300 SER A O 1
ATOM 2268 N N . ASP A 1 301 ? -14.031 18.188 27.422 1 61.38 301 ASP A N 1
ATOM 2269 C CA . ASP A 1 301 ? -15.328 18.75 27.047 1 61.38 301 ASP A CA 1
ATOM 2270 C C . ASP A 1 301 ? -15.578 18.578 25.547 1 61.38 301 ASP A C 1
ATOM 2272 O O . ASP A 1 301 ? -16.594 19.047 25.031 1 61.38 301 ASP A O 1
ATOM 2276 N N . ARG A 1 302 ? -14.594 17.969 24.844 1 59.03 302 ARG A N 1
ATOM 2277 C CA . ARG A 1 302 ? -14.789 17.859 23.391 1 59.03 302 ARG A CA 1
ATOM 2278 C C . ARG A 1 302 ? -15.781 16.734 23.062 1 59.03 302 ARG A C 1
ATOM 2280 O O . ARG A 1 302 ? -15.375 15.617 22.766 1 59.03 302 ARG A O 1
ATOM 2287 N N . SER A 1 303 ? -17.016 16.781 23.578 1 54.81 303 SER A N 1
ATOM 2288 C CA . SER A 1 303 ? -18.125 15.914 23.219 1 54.81 303 SER A CA 1
ATOM 2289 C C . SER A 1 303 ? -18.266 15.789 21.703 1 54.81 303 SER A C 1
ATOM 2291 O O . SER A 1 303 ? -18.828 14.812 21.203 1 54.81 303 SER A O 1
ATOM 2293 N N . ALA A 1 304 ? -17.781 16.734 21.016 1 55.41 304 ALA A N 1
ATOM 2294 C CA . ALA A 1 304 ? -17.953 16.828 19.562 1 55.41 304 ALA A CA 1
ATOM 2295 C C . ALA A 1 304 ? -17.078 15.805 18.844 1 55.41 304 ALA A C 1
ATOM 2297 O O . ALA A 1 304 ? -17.438 15.336 17.766 1 55.41 304 ALA A O 1
ATOM 2298 N N . TYR A 1 305 ? -15.977 15.469 19.438 1 57.78 305 TYR A N 1
ATOM 2299 C CA . TYR A 1 305 ? -15.07 14.531 18.797 1 57.78 305 TYR A CA 1
ATOM 2300 C C . TYR A 1 305 ? -15.766 13.203 18.516 1 57.78 305 TYR A C 1
ATOM 2302 O O . TYR A 1 305 ? -15.555 12.594 17.469 1 57.78 305 TYR A O 1
ATOM 2310 N N . TYR A 1 306 ? -16.797 12.891 19.344 1 60.91 306 TYR A N 1
ATOM 2311 C CA . TYR A 1 306 ? -17.359 11.547 19.281 1 60.91 306 TYR A CA 1
ATOM 2312 C C . TYR A 1 306 ? -18.547 11.492 18.328 1 60.91 306 TYR A C 1
ATOM 2314 O O . TYR A 1 306 ? -18.969 10.414 17.922 1 60.91 306 TYR A O 1
ATOM 2322 N N . ALA A 1 307 ? -18.844 12.672 17.891 1 69 307 ALA A N 1
ATOM 2323 C CA . ALA A 1 307 ? -20.031 12.578 17.047 1 69 307 ALA A CA 1
ATOM 2324 C C . ALA A 1 307 ? -19.656 12.43 15.578 1 69 307 ALA A C 1
ATOM 2326 O O . ALA A 1 307 ? -20.375 11.781 14.82 1 69 307 ALA A O 1
ATOM 2327 N N . ASP A 1 308 ? -18.547 12.859 15.211 1 80.06 308 ASP A N 1
ATOM 2328 C CA . ASP A 1 308 ? -18.141 12.797 13.805 1 80.06 308 ASP A CA 1
ATOM 2329 C C . ASP A 1 308 ? -17.422 11.484 13.5 1 80.06 308 ASP A C 1
ATOM 2331 O O . ASP A 1 308 ? -16.844 10.867 14.391 1 80.06 308 ASP A O 1
ATOM 2335 N N . THR A 1 309 ? -17.625 11.078 12.234 1 85.25 309 THR A N 1
ATOM 2336 C CA . THR A 1 309 ? -17.109 9.75 11.914 1 85.25 309 THR A CA 1
ATOM 2337 C C . THR A 1 309 ? -15.945 9.852 10.938 1 85.25 309 THR A C 1
ATOM 2339 O O . THR A 1 309 ? -15.172 8.898 10.797 1 85.25 309 THR A O 1
ATOM 2342 N N . THR A 1 310 ? -15.719 11.016 10.281 1 93 310 THR A N 1
ATOM 2343 C CA . THR A 1 310 ? -14.656 11.125 9.289 1 93 310 THR A CA 1
ATOM 2344 C C . THR A 1 310 ? -13.594 12.125 9.742 1 93 310 THR A C 1
ATOM 2346 O O . THR A 1 310 ? -13.852 12.953 10.625 1 93 310 THR A O 1
ATOM 2349 N N . LEU A 1 311 ? -12.438 12.031 9.211 1 95.81 311 LEU A N 1
ATOM 2350 C CA . LEU A 1 311 ? -11.375 12.977 9.523 1 95.81 311 LEU A CA 1
ATOM 2351 C C . LEU A 1 311 ? -11.742 14.383 9.062 1 95.81 311 LEU A C 1
ATOM 2353 O O . LEU A 1 311 ? -11.5 15.359 9.781 1 95.81 311 LEU A O 1
ATOM 2357 N N . ARG A 1 312 ? -12.391 14.516 7.945 1 94.5 312 ARG A N 1
ATOM 2358 C CA . ARG A 1 312 ? -12.812 15.828 7.453 1 94.5 312 ARG A CA 1
ATOM 2359 C C . ARG A 1 312 ? -13.781 16.484 8.422 1 94.5 312 ARG A C 1
ATOM 2361 O O . ARG A 1 312 ? -13.672 17.688 8.695 1 94.5 312 ARG A O 1
ATOM 2368 N N . ALA A 1 313 ? -14.648 15.68 8.875 1 91.06 313 ALA A N 1
ATOM 2369 C CA . ALA A 1 313 ? -15.625 16.203 9.836 1 91.06 313 ALA A CA 1
ATOM 2370 C C . ALA A 1 313 ? -14.938 16.625 11.133 1 91.06 313 ALA A C 1
ATOM 2372 O O . ALA A 1 313 ? -15.25 17.688 11.688 1 91.06 313 ALA A O 1
ATOM 2373 N N . HIS A 1 314 ? -13.969 15.852 11.586 1 90.06 314 HIS A N 1
ATOM 2374 C CA . HIS A 1 314 ? -13.219 16.188 12.797 1 90.06 314 HIS A CA 1
ATOM 2375 C C . HIS A 1 314 ? -12.5 17.516 12.648 1 90.06 314 HIS A C 1
ATOM 2377 O O . HIS A 1 314 ? -12.414 18.297 13.609 1 90.06 314 HIS A O 1
ATOM 2383 N N . LEU A 1 315 ? -12.062 17.766 11.422 1 93.44 315 LEU A N 1
ATOM 2384 C CA . LEU A 1 315 ? -11.25 18.953 11.195 1 93.44 315 LEU A CA 1
ATOM 2385 C C . LEU A 1 315 ? -12.117 20.125 10.75 1 93.44 315 LEU A C 1
ATOM 2387 O O . LEU A 1 315 ? -11.609 21.234 10.57 1 93.44 315 LEU A O 1
ATOM 2391 N N . GLY A 1 316 ? -13.344 19.891 10.547 1 91.44 316 GLY A N 1
ATOM 2392 C CA . GLY A 1 316 ? -14.234 20.953 10.102 1 91.44 316 GLY A CA 1
ATOM 2393 C C . GLY A 1 316 ? -13.969 21.406 8.68 1 91.44 316 GLY A C 1
ATOM 2394 O O . GLY A 1 316 ? -14.07 22.594 8.367 1 91.44 316 GLY A O 1
ATOM 2395 N N . LEU A 1 317 ? -13.539 20.578 7.707 1 92.06 317 LEU A N 1
ATOM 2396 C CA . LEU A 1 317 ? -13.141 20.906 6.34 1 92.06 317 LEU A CA 1
ATOM 2397 C C . LEU A 1 317 ? -14.32 20.781 5.383 1 92.06 317 LEU A C 1
ATOM 2399 O O . LEU A 1 317 ? -14.234 21.203 4.23 1 92.06 317 LEU A O 1
ATOM 2403 N N . GLY A 1 318 ? -15.453 20.359 5.75 1 81.38 318 GLY A N 1
ATOM 2404 C CA . GLY A 1 318 ? -16.516 20.094 4.801 1 81.38 318 GLY A CA 1
ATOM 2405 C C . GLY A 1 318 ? -16.25 18.891 3.92 1 81.38 318 GLY A C 1
ATOM 2406 O O . GLY A 1 318 ? -15.25 18.203 4.102 1 81.38 318 GLY A O 1
ATOM 2407 N N . ASP A 1 319 ? -17.141 18.734 2.826 1 74.69 319 ASP A N 1
ATOM 2408 C CA . ASP A 1 319 ? -17.016 17.578 1.948 1 74.69 319 ASP A CA 1
ATOM 2409 C C . ASP A 1 319 ? -15.891 17.781 0.932 1 74.69 319 ASP A C 1
ATOM 2411 O O . ASP A 1 319 ? -15.68 18.891 0.449 1 74.69 319 ASP A O 1
ATOM 2415 N N . GLY A 1 320 ? -15.055 16.859 0.726 1 66.31 320 GLY A N 1
ATOM 2416 C CA . GLY A 1 320 ? -13.914 16.938 -0.174 1 66.31 320 GLY A CA 1
ATOM 2417 C C . GLY A 1 320 ? -14.289 17.375 -1.575 1 66.31 320 GLY A C 1
ATOM 2418 O O . GLY A 1 320 ? -13.469 17.953 -2.287 1 66.31 320 GLY A O 1
ATOM 2419 N N . GLY A 1 321 ? -15.336 16.953 -2.053 1 57.78 321 GLY A N 1
ATOM 2420 C CA . GLY A 1 321 ? -15.711 17.328 -3.408 1 57.78 321 GLY A CA 1
ATOM 2421 C C . GLY A 1 321 ? -16.266 18.734 -3.51 1 57.78 321 GLY A C 1
ATOM 2422 O O . GLY A 1 321 ? -16.469 19.25 -4.609 1 57.78 321 GLY A O 1
ATOM 2423 N N . ALA A 1 322 ? -16.516 19.406 -2.355 1 49.06 322 ALA A N 1
ATOM 2424 C CA . ALA A 1 322 ? -17.172 20.719 -2.352 1 49.06 322 ALA A CA 1
ATOM 2425 C C . ALA A 1 322 ? -16.156 21.844 -2.486 1 49.06 322 ALA A C 1
ATOM 2427 O O . ALA A 1 322 ? -16.5 23.016 -2.379 1 49.06 322 ALA A O 1
ATOM 2428 N N . LYS A 1 323 ? -15.148 21.672 -3.322 1 47.25 323 LYS A N 1
ATOM 2429 C CA . LYS A 1 323 ? -14.258 22.828 -3.32 1 47.25 323 LYS A CA 1
ATOM 2430 C C . LYS A 1 323 ? -14.797 23.953 -4.207 1 47.25 323 LYS A C 1
ATOM 2432 O O . LYS A 1 323 ? -15.297 23.688 -5.305 1 47.25 323 LYS A O 1
ATOM 2437 N N . MET B 1 1 ? -1.368 -32.031 -0.907 1 87.5 1 MET B N 1
ATOM 2438 C CA . MET B 1 1 ? -1.844 -31.125 -1.952 1 87.5 1 MET B CA 1
ATOM 2439 C C . MET B 1 1 ? -2.131 -29.734 -1.385 1 87.5 1 MET B C 1
ATOM 2441 O O . MET B 1 1 ? -2.791 -29.609 -0.353 1 87.5 1 MET B O 1
ATOM 2445 N N . HIS B 1 2 ? -1.581 -28.781 -2.029 1 91.38 2 HIS B N 1
ATOM 2446 C CA . HIS B 1 2 ? -1.813 -27.406 -1.592 1 91.38 2 HIS B CA 1
ATOM 2447 C C . HIS B 1 2 ? -3.092 -26.844 -2.203 1 91.38 2 HIS B C 1
ATOM 2449 O O . HIS B 1 2 ? -3.398 -27.109 -3.367 1 91.38 2 HIS B O 1
ATOM 2455 N N . LEU B 1 3 ? -3.787 -26.047 -1.41 1 91.06 3 LEU B N 1
ATOM 2456 C CA . LEU B 1 3 ? -5.043 -25.453 -1.848 1 91.06 3 LEU B CA 1
ATOM 2457 C C . LEU B 1 3 ? -4.996 -23.938 -1.723 1 91.06 3 LEU B C 1
ATOM 2459 O O . LEU B 1 3 ? -4.633 -23.406 -0.669 1 91.06 3 LEU B O 1
ATOM 2463 N N . ALA B 1 4 ? -5.352 -23.297 -2.799 1 94.38 4 ALA B N 1
ATOM 2464 C CA . ALA B 1 4 ? -5.402 -21.844 -2.832 1 94.38 4 ALA B CA 1
ATOM 2465 C C . ALA B 1 4 ? -6.695 -21.359 -3.475 1 94.38 4 ALA B C 1
ATOM 2467 O O . ALA B 1 4 ? -7.395 -22.125 -4.141 1 94.38 4 ALA B O 1
ATOM 2468 N N . VAL B 1 5 ? -7.023 -20.172 -3.17 1 93.94 5 VAL B N 1
ATOM 2469 C CA . VAL B 1 5 ? -8.164 -19.5 -3.787 1 93.94 5 VAL B CA 1
ATOM 2470 C C . VAL B 1 5 ? -7.711 -18.172 -4.406 1 93.94 5 VAL B C 1
ATOM 2472 O O . VAL B 1 5 ? -6.941 -17.422 -3.795 1 93.94 5 VAL B O 1
ATOM 2475 N N . SER B 1 6 ? -8.078 -17.953 -5.609 1 94.88 6 SER B N 1
ATOM 2476 C CA . SER B 1 6 ? -7.859 -16.672 -6.273 1 94.88 6 SER B CA 1
ATOM 2477 C C . SER B 1 6 ? -9.148 -15.867 -6.367 1 94.88 6 SER B C 1
ATOM 2479 O O . SER B 1 6 ? -10.102 -16.297 -7.02 1 94.88 6 SER B O 1
ATOM 2481 N N . LEU B 1 7 ? -9.133 -14.75 -5.723 1 92.62 7 LEU B N 1
ATOM 2482 C CA . LEU B 1 7 ? -10.289 -13.867 -5.676 1 92.62 7 LEU B CA 1
ATOM 2483 C C . LEU B 1 7 ? -10.008 -12.555 -6.398 1 92.62 7 LEU B C 1
ATOM 2485 O O . LEU B 1 7 ? -9.219 -11.734 -5.914 1 92.62 7 LEU B O 1
ATOM 2489 N N . ASN B 1 8 ? -10.625 -12.344 -7.527 1 90.31 8 ASN B N 1
ATOM 2490 C CA . ASN B 1 8 ? -10.57 -11.039 -8.18 1 90.31 8 ASN B CA 1
ATOM 2491 C C . ASN B 1 8 ? -11.695 -10.125 -7.691 1 90.31 8 ASN B C 1
ATOM 2493 O O . ASN B 1 8 ? -12.867 -10.352 -8 1 90.31 8 ASN B O 1
ATOM 2497 N N . ILE B 1 9 ? -11.352 -9.078 -7.051 1 88.94 9 ILE B N 1
ATOM 2498 C CA . ILE B 1 9 ? -12.352 -8.25 -6.379 1 88.94 9 ILE B CA 1
ATOM 2499 C C . ILE B 1 9 ? -12.797 -7.125 -7.309 1 88.94 9 ILE B C 1
ATOM 2501 O O . ILE B 1 9 ? -13.648 -6.309 -6.941 1 88.94 9 ILE B O 1
ATOM 2505 N N . ALA B 1 10 ? -12.188 -7.098 -8.453 1 85.25 10 ALA B N 1
ATOM 2506 C CA . ALA B 1 10 ? -12.648 -6.137 -9.461 1 85.25 10 ALA B CA 1
ATOM 2507 C C . ALA B 1 10 ? -13.938 -6.617 -10.125 1 85.25 10 ALA B C 1
ATOM 2509 O O . ALA B 1 10 ? -14.062 -7.793 -10.469 1 85.25 10 ALA B O 1
ATOM 2510 N N . ALA B 1 11 ? -14.828 -5.742 -10.242 1 78.75 11 ALA B N 1
ATOM 2511 C CA . ALA B 1 11 ? -16.109 -6.074 -10.859 1 78.75 11 ALA B CA 1
ATOM 2512 C C . ALA B 1 11 ? -16.312 -5.293 -12.156 1 78.75 11 ALA B C 1
ATOM 2514 O O . ALA B 1 11 ? -15.93 -4.125 -12.25 1 78.75 11 ALA B O 1
ATOM 2515 N N . ALA B 1 12 ? -16.875 -6.117 -12.992 1 72.19 12 ALA B N 1
ATOM 2516 C CA . ALA B 1 12 ? -17.266 -5.438 -14.227 1 72.19 12 ALA B CA 1
ATOM 2517 C C . ALA B 1 12 ? -18.312 -4.363 -13.953 1 72.19 12 ALA B C 1
ATOM 2519 O O . ALA B 1 12 ? -18.969 -4.379 -12.914 1 72.19 12 ALA B O 1
ATOM 2520 N N . ASP B 1 13 ? -18.391 -3.529 -14.898 1 65.81 13 ASP B N 1
ATOM 2521 C CA . ASP B 1 13 ? -19.328 -2.414 -14.781 1 65.81 13 ASP B CA 1
ATOM 2522 C C . ASP B 1 13 ? -20.734 -2.908 -14.453 1 65.81 13 ASP B C 1
ATOM 2524 O O . ASP B 1 13 ? -21.219 -3.869 -15.055 1 65.81 13 ASP B O 1
ATOM 2528 N N . GLY B 1 14 ? -21.312 -2.312 -13.469 1 64.5 14 GLY B N 1
ATOM 2529 C CA . GLY B 1 14 ? -22.703 -2.627 -13.133 1 64.5 14 GLY B CA 1
ATOM 2530 C C . GLY B 1 14 ? -22.828 -3.754 -12.125 1 64.5 14 GLY B C 1
ATOM 2531 O O . GLY B 1 14 ? -23.938 -4.098 -11.711 1 64.5 14 GLY B O 1
ATOM 2532 N N . GLN B 1 15 ? -21.766 -4.254 -11.742 1 68.75 15 GLN B N 1
ATOM 2533 C CA . GLN B 1 15 ? -21.797 -5.363 -10.797 1 68.75 15 GLN B CA 1
ATOM 2534 C C . GLN B 1 15 ? -21.5 -4.887 -9.383 1 68.75 15 GLN B C 1
ATOM 2536 O O . GLN B 1 15 ? -20.766 -3.914 -9.188 1 68.75 15 GLN B O 1
ATOM 2541 N N . ASP B 1 16 ? -22.094 -5.625 -8.43 1 70.75 16 ASP B N 1
ATOM 2542 C CA . ASP B 1 16 ? -21.875 -5.309 -7.023 1 70.75 16 ASP B CA 1
ATOM 2543 C C . ASP B 1 16 ? -20.453 -5.684 -6.598 1 70.75 16 ASP B C 1
ATOM 2545 O O . ASP B 1 16 ? -19.875 -6.633 -7.121 1 70.75 16 ASP B O 1
ATOM 2549 N N . VAL B 1 17 ? -19.984 -4.766 -5.723 1 75.12 17 VAL B N 1
ATOM 2550 C CA . VAL B 1 17 ? -18.672 -5.066 -5.176 1 75.12 17 VAL B CA 1
ATOM 2551 C C . VAL B 1 17 ? -18.797 -5.484 -3.715 1 75.12 17 VAL B C 1
ATOM 2553 O O . VAL B 1 17 ? -19.766 -5.109 -3.039 1 75.12 17 VAL B O 1
ATOM 2556 N N . LEU B 1 18 ? -17.938 -6.23 -3.264 1 80.31 18 LEU B N 1
ATOM 2557 C CA . LEU B 1 18 ? -17.922 -6.719 -1.89 1 80.31 18 LEU B CA 1
ATOM 2558 C C . LEU B 1 18 ? -17.375 -5.668 -0.938 1 80.31 18 LEU B C 1
ATOM 2560 O O . LEU B 1 18 ? -16.469 -4.914 -1.299 1 80.31 18 LEU B O 1
ATOM 2564 N N . ASP B 1 19 ? -17.984 -5.633 0.25 1 84.38 19 ASP B N 1
ATOM 2565 C CA . ASP B 1 19 ? -17.375 -4.801 1.287 1 84.38 19 ASP B CA 1
ATOM 2566 C C . ASP B 1 19 ? -16.359 -5.586 2.098 1 84.38 19 ASP B C 1
ATOM 2568 O O . ASP B 1 19 ? -16.156 -6.781 1.878 1 84.38 19 ASP B O 1
ATOM 2572 N N . PHE B 1 20 ? -15.727 -4.902 2.971 1 88.69 20 PHE B N 1
ATOM 2573 C CA . PHE B 1 20 ? -14.633 -5.516 3.717 1 88.69 20 PHE B CA 1
ATOM 2574 C C . PHE B 1 20 ? -15.148 -6.648 4.598 1 88.69 20 PHE B C 1
ATOM 2576 O O . PHE B 1 20 ? -14.484 -7.68 4.742 1 88.69 20 PHE B O 1
ATOM 2583 N N . GLY B 1 21 ? -16.25 -6.398 5.246 1 89.31 21 GLY B N 1
ATOM 2584 C CA . GLY B 1 21 ? -16.828 -7.434 6.09 1 89.31 21 GLY B CA 1
ATOM 2585 C C . GLY B 1 21 ? -17.078 -8.734 5.348 1 89.31 21 GLY B C 1
ATOM 2586 O O . GLY B 1 21 ? -16.781 -9.812 5.859 1 89.31 21 GLY B O 1
ATOM 2587 N N . GLN B 1 22 ? -17.578 -8.617 4.168 1 89.62 22 GLN B N 1
ATOM 2588 C CA . GLN B 1 22 ? -17.859 -9.789 3.342 1 89.62 22 GLN B CA 1
ATOM 2589 C C . GLN B 1 22 ? -16.578 -10.492 2.924 1 89.62 22 GLN B C 1
ATOM 2591 O O . GLN B 1 22 ? -16.484 -11.719 3.006 1 89.62 22 GLN B O 1
ATOM 2596 N N . ILE B 1 23 ? -15.609 -9.727 2.51 1 92.56 23 ILE B N 1
ATOM 2597 C CA . ILE B 1 23 ? -14.336 -10.312 2.078 1 92.56 23 ILE B CA 1
ATOM 2598 C C . ILE B 1 23 ? -13.648 -10.977 3.264 1 92.56 23 ILE B C 1
ATOM 2600 O O . ILE B 1 23 ? -13.156 -12.102 3.154 1 92.56 23 ILE B O 1
ATOM 2604 N N . SER B 1 24 ? -13.625 -10.281 4.379 1 94.31 24 SER B N 1
ATOM 2605 C CA . SER B 1 24 ? -12.992 -10.805 5.582 1 94.31 24 SER B CA 1
ATOM 2606 C C . SER B 1 24 ? -13.648 -12.109 6.027 1 94.31 24 SER B C 1
ATOM 2608 O O . SER B 1 24 ? -12.961 -13.062 6.402 1 94.31 24 SER B O 1
ATOM 2610 N N . ALA B 1 25 ? -14.953 -12.125 6.023 1 93.44 25 ALA B N 1
ATOM 2611 C CA . ALA B 1 25 ? -15.672 -13.344 6.398 1 93.44 25 ALA B CA 1
ATOM 2612 C C . ALA B 1 25 ? -15.32 -14.5 5.469 1 93.44 25 ALA B C 1
ATOM 2614 O O . ALA B 1 25 ? -15.109 -15.625 5.926 1 93.44 25 ALA B O 1
ATOM 2615 N N . PHE B 1 26 ? -15.273 -14.227 4.23 1 93.06 26 PHE B N 1
ATOM 2616 C CA . PHE B 1 26 ? -14.93 -15.242 3.244 1 93.06 26 PHE B CA 1
ATOM 2617 C C . PHE B 1 26 ? -13.523 -15.781 3.492 1 93.06 26 PHE B C 1
ATOM 2619 O O . PHE B 1 26 ? -13.32 -17 3.533 1 93.06 26 PHE B O 1
ATOM 2626 N N . VAL B 1 27 ? -12.578 -14.914 3.686 1 95.25 27 VAL B N 1
ATOM 2627 C CA . VAL B 1 27 ? -11.188 -15.312 3.873 1 95.25 27 VAL B CA 1
ATOM 2628 C C . VAL B 1 27 ? -11.039 -16.094 5.18 1 95.25 27 VAL B C 1
ATOM 2630 O O . VAL B 1 27 ? -10.289 -17.062 5.246 1 95.25 27 VAL B O 1
ATOM 2633 N N . ARG B 1 28 ? -11.758 -15.703 6.188 1 94.62 28 ARG B N 1
ATOM 2634 C CA . ARG B 1 28 ? -11.734 -16.438 7.453 1 94.62 28 ARG B CA 1
ATOM 2635 C C . ARG B 1 28 ? -12.312 -17.844 7.289 1 94.62 28 ARG B C 1
ATOM 2637 O O . ARG B 1 28 ? -11.836 -18.781 7.914 1 94.62 28 ARG B O 1
ATOM 2644 N N . ASN B 1 29 ? -13.32 -17.938 6.48 1 91.69 29 ASN B N 1
ATOM 2645 C CA . ASN B 1 29 ? -13.867 -19.25 6.176 1 91.69 29 ASN B CA 1
ATOM 2646 C C . ASN B 1 29 ? -12.844 -20.125 5.461 1 91.69 29 ASN B C 1
ATOM 2648 O O . ASN B 1 29 ? -12.742 -21.328 5.738 1 91.69 29 ASN B O 1
ATOM 2652 N N . LEU B 1 30 ? -12.133 -19.578 4.562 1 92.06 30 LEU B N 1
ATOM 2653 C CA . LEU B 1 30 ? -11.078 -20.297 3.863 1 92.06 30 LEU B CA 1
ATOM 2654 C C . LEU B 1 30 ? -10 -20.766 4.836 1 92.06 30 LEU B C 1
ATOM 2656 O O . LEU B 1 30 ? -9.531 -21.906 4.758 1 92.06 30 LEU B O 1
ATOM 2660 N N . GLU B 1 31 ? -9.617 -19.844 5.707 1 92.25 31 GLU B N 1
ATOM 2661 C CA . GLU B 1 31 ? -8.625 -20.172 6.727 1 92.25 31 GLU B CA 1
ATOM 2662 C C . GLU B 1 31 ? -9.086 -21.359 7.586 1 92.25 31 GLU B C 1
ATOM 2664 O O . GLU B 1 31 ? -8.32 -22.297 7.816 1 92.25 31 GLU B O 1
ATOM 2669 N N . ALA B 1 32 ? -10.328 -21.281 7.965 1 88.38 32 ALA B N 1
ATOM 2670 C CA . ALA B 1 32 ? -10.898 -22.344 8.805 1 88.38 32 ALA B CA 1
ATOM 2671 C C . ALA B 1 32 ? -10.945 -23.672 8.062 1 88.38 32 ALA B C 1
ATOM 2673 O O . ALA B 1 32 ? -10.875 -24.734 8.672 1 88.38 32 ALA B O 1
ATOM 2674 N N . ALA B 1 33 ? -11.008 -23.625 6.77 1 87.19 33 ALA B N 1
ATOM 2675 C CA . ALA B 1 33 ? -11.094 -24.828 5.941 1 87.19 33 ALA B CA 1
ATOM 2676 C C . ALA B 1 33 ? -9.703 -25.375 5.621 1 87.19 33 ALA B C 1
ATOM 2678 O O . ALA B 1 33 ? -9.57 -26.391 4.945 1 87.19 33 ALA B O 1
ATOM 2679 N N . GLY B 1 34 ? -8.711 -24.641 6.004 1 87.19 34 GLY B N 1
ATOM 2680 C CA . GLY B 1 34 ? -7.348 -25.109 5.824 1 87.19 34 GLY B CA 1
ATOM 2681 C C . GLY B 1 34 ? -6.77 -24.766 4.465 1 87.19 34 GLY B C 1
ATOM 2682 O O . GLY B 1 34 ? -5.855 -25.438 3.984 1 87.19 34 GLY B O 1
ATOM 2683 N N . VAL B 1 35 ? -7.289 -23.797 3.824 1 91.44 35 VAL B N 1
ATOM 2684 C CA . VAL B 1 35 ? -6.727 -23.281 2.576 1 91.44 35 VAL B CA 1
ATOM 2685 C C . VAL B 1 35 ? -5.383 -22.625 2.848 1 91.44 35 VAL B C 1
ATOM 2687 O O . VAL B 1 35 ? -5.234 -21.875 3.822 1 91.44 35 VAL B O 1
ATOM 2690 N N . ASP B 1 36 ? -4.488 -22.828 1.992 1 93.31 36 ASP B N 1
ATOM 2691 C CA . ASP B 1 36 ? -3.113 -22.406 2.244 1 93.31 36 ASP B CA 1
ATOM 2692 C C . ASP B 1 36 ? -2.951 -20.906 2.006 1 93.31 36 ASP B C 1
ATOM 2694 O O . ASP B 1 36 ? -2.223 -20.234 2.738 1 93.31 36 ASP B O 1
ATOM 2698 N N . MET B 1 37 ? -3.592 -20.469 0.937 1 96.31 37 MET B N 1
ATOM 2699 C CA . MET B 1 37 ? -3.42 -19.047 0.633 1 96.31 37 MET B CA 1
ATOM 2700 C C . MET B 1 37 ? -4.578 -18.531 -0.214 1 96.31 37 MET B C 1
ATOM 2702 O O . MET B 1 37 ? -5.246 -19.312 -0.9 1 96.31 37 MET B O 1
ATOM 2706 N N . VAL B 1 38 ? -4.828 -17.297 -0.071 1 96.94 38 VAL B N 1
ATOM 2707 C CA . VAL B 1 38 ? -5.742 -16.562 -0.94 1 96.94 38 VAL B CA 1
ATOM 2708 C C . VAL B 1 38 ? -4.961 -15.547 -1.769 1 96.94 38 VAL B C 1
ATOM 2710 O O . VAL B 1 38 ? -4.055 -14.883 -1.256 1 96.94 38 VAL B O 1
ATOM 2713 N N . ILE B 1 39 ? -5.215 -15.523 -3.047 1 97.69 39 ILE B N 1
ATOM 2714 C CA . ILE B 1 39 ? -4.629 -14.555 -3.973 1 97.69 39 ILE B CA 1
ATOM 2715 C C . ILE B 1 39 ? -5.668 -13.5 -4.344 1 97.69 39 ILE B C 1
ATOM 2717 O O . ILE B 1 39 ? -6.723 -13.82 -4.895 1 97.69 39 ILE B O 1
ATOM 2721 N N . ILE B 1 40 ? -5.32 -12.25 -4.047 1 96.62 40 ILE B N 1
ATOM 2722 C CA . ILE B 1 40 ? -6.242 -11.148 -4.309 1 96.62 40 ILE B CA 1
ATOM 2723 C C . ILE B 1 40 ? -5.77 -10.359 -5.523 1 96.62 40 ILE B C 1
ATOM 2725 O O . ILE B 1 40 ? -4.605 -9.961 -5.602 1 96.62 40 ILE B O 1
ATOM 2729 N N . SER B 1 41 ? -6.648 -10.172 -6.449 1 93.12 41 SER B N 1
ATOM 2730 C CA . SER B 1 41 ? -6.445 -9.258 -7.57 1 93.12 41 SER B CA 1
ATOM 2731 C C . SER B 1 41 ? -7.461 -8.117 -7.543 1 93.12 41 SER B C 1
ATOM 2733 O O . SER B 1 41 ? -8.578 -8.289 -7.059 1 93.12 41 SER B O 1
ATOM 2735 N N . ASP B 1 42 ? -7.035 -6.93 -8.078 1 89.25 42 ASP B N 1
ATOM 2736 C CA . ASP B 1 42 ? -7.902 -5.762 -7.957 1 89.25 42 ASP B CA 1
ATOM 2737 C C . ASP B 1 42 ? -8.109 -5.09 -9.312 1 89.25 42 ASP B C 1
ATOM 2739 O O . ASP B 1 42 ? -8.492 -3.918 -9.375 1 89.25 42 ASP B O 1
ATOM 2743 N N . SER B 1 43 ? -7.719 -5.766 -10.328 1 82.94 43 SER B N 1
ATOM 2744 C CA . SER B 1 43 ? -7.938 -5.273 -11.688 1 82.94 43 SER B CA 1
ATOM 2745 C C . SER B 1 43 ? -8.273 -6.41 -12.641 1 82.94 43 SER B C 1
ATOM 2747 O O . SER B 1 43 ? -7.988 -7.574 -12.359 1 82.94 43 SER B O 1
ATOM 2749 N N . LEU B 1 44 ? -8.977 -6.02 -13.672 1 72.12 44 LEU B N 1
ATOM 2750 C CA . LEU B 1 44 ? -9.289 -7.016 -14.688 1 72.12 44 LEU B CA 1
ATOM 2751 C C . LEU B 1 44 ? -8.219 -7.043 -15.773 1 72.12 44 LEU B C 1
ATOM 2753 O O . LEU B 1 44 ? -7.695 -5.996 -16.156 1 72.12 44 LEU B O 1
ATOM 2757 N N . THR B 1 45 ? -7.898 -8.172 -16.141 1 65.19 45 THR B N 1
ATOM 2758 C CA . THR B 1 45 ? -6.875 -8.336 -17.172 1 65.19 45 THR B CA 1
ATOM 2759 C C . THR B 1 45 ? -7.469 -8.133 -18.562 1 65.19 45 THR B C 1
ATOM 2761 O O . THR B 1 45 ? -6.734 -7.938 -19.531 1 65.19 45 THR B O 1
ATOM 2764 N N . SER B 1 46 ? -8.727 -8.18 -18.594 1 61.69 46 SER B N 1
ATOM 2765 C CA . SER B 1 46 ? -9.398 -8.117 -19.891 1 61.69 46 SER B CA 1
ATOM 2766 C C . SER B 1 46 ? -9.312 -6.715 -20.484 1 61.69 46 SER B C 1
ATOM 2768 O O . SER B 1 46 ? -9.539 -6.531 -21.688 1 61.69 46 SER B O 1
ATOM 2770 N N . GLY B 1 47 ? -8.969 -5.84 -19.75 1 62.19 47 GLY B N 1
ATOM 2771 C CA . GLY B 1 47 ? -8.938 -4.477 -20.266 1 62.19 47 GLY B CA 1
ATOM 2772 C C . GLY B 1 47 ? -10.289 -3.793 -20.203 1 62.19 47 GLY B C 1
ATOM 2773 O O . GLY B 1 47 ? -10.438 -2.662 -20.672 1 62.19 47 GLY B O 1
ATOM 2774 N N . GLU B 1 48 ? -11.18 -4.461 -19.734 1 65.88 48 GLU B N 1
ATOM 2775 C CA . GLU B 1 48 ? -12.484 -3.834 -19.562 1 65.88 48 GLU B CA 1
ATOM 2776 C C . GLU B 1 48 ? -12.508 -2.947 -18.328 1 65.88 48 GLU B C 1
ATOM 2778 O O . GLU B 1 48 ? -11.812 -3.227 -17.344 1 65.88 48 GLU B O 1
ATOM 2783 N N . PRO B 1 49 ? -13.25 -1.878 -18.5 1 68.06 49 PRO B N 1
ATOM 2784 C CA . PRO B 1 49 ? -13.398 -1.038 -17.312 1 68.06 49 PRO B CA 1
ATOM 2785 C C . PRO B 1 49 ? -13.93 -1.812 -16.109 1 68.06 49 PRO B C 1
ATOM 2787 O O . PRO B 1 49 ? -14.789 -2.682 -16.25 1 68.06 49 PRO B O 1
ATOM 2790 N N . SER B 1 50 ? -13.258 -1.726 -15.133 1 73.94 50 SER B N 1
ATOM 2791 C CA . SER B 1 50 ? -13.648 -2.41 -13.906 1 73.94 50 SER B CA 1
ATOM 2792 C C . SER B 1 50 ? -13.422 -1.526 -12.68 1 73.94 50 SER B C 1
ATOM 2794 O O . SER B 1 50 ? -12.664 -0.551 -12.742 1 73.94 50 SER B O 1
ATOM 2796 N N . THR B 1 51 ? -14.234 -1.819 -11.711 1 76.25 51 THR B N 1
ATOM 2797 C CA . THR B 1 51 ? -14.062 -1.128 -10.438 1 76.25 51 THR B CA 1
ATOM 2798 C C . THR B 1 51 ? -13.75 -2.119 -9.32 1 76.25 51 THR B C 1
ATOM 2800 O O . THR B 1 51 ? -14.242 -3.252 -9.336 1 76.25 51 THR B O 1
ATOM 2803 N N . SER B 1 52 ? -12.867 -1.715 -8.523 1 82.5 52 SER B N 1
ATOM 2804 C CA . SER B 1 52 ? -12.539 -2.5 -7.34 1 82.5 52 SER B CA 1
ATOM 2805 C C . SER B 1 52 ? -12.82 -1.715 -6.062 1 82.5 52 SER B C 1
ATOM 2807 O O . SER B 1 52 ? -12.555 -0.514 -5.996 1 82.5 52 SER B O 1
ATOM 2809 N N . PRO B 1 53 ? -13.336 -2.377 -5.137 1 81.31 53 PRO B N 1
ATOM 2810 C CA . PRO B 1 53 ? -13.578 -1.671 -3.877 1 81.31 53 PRO B CA 1
ATOM 2811 C C . PRO B 1 53 ? -12.289 -1.313 -3.141 1 81.31 53 PRO B C 1
ATOM 2813 O O . PRO B 1 53 ? -12.273 -0.372 -2.342 1 81.31 53 PRO B O 1
ATOM 2816 N N . PHE B 1 54 ? -11.227 -2.086 -3.43 1 91.25 54 PHE B N 1
ATOM 2817 C CA . PHE B 1 54 ? -9.992 -1.883 -2.684 1 91.25 54 PHE B CA 1
ATOM 2818 C C . PHE B 1 54 ? -8.773 -2.051 -3.59 1 91.25 54 PHE B C 1
ATOM 2820 O O . PHE B 1 54 ? -8.867 -2.682 -4.645 1 91.25 54 PHE B O 1
ATOM 2827 N N . GLU B 1 55 ? -7.715 -1.396 -3.158 1 94.31 55 GLU B N 1
ATOM 2828 C CA . GLU B 1 55 ? -6.391 -1.754 -3.66 1 94.31 55 GLU B CA 1
ATOM 2829 C C . GLU B 1 55 ? -5.824 -2.959 -2.914 1 94.31 55 GLU B C 1
ATOM 2831 O O . GLU B 1 55 ? -5.992 -3.078 -1.699 1 94.31 55 GLU B O 1
ATOM 2836 N N . ALA B 1 56 ? -5.199 -3.82 -3.547 1 95.81 56 ALA B N 1
ATOM 2837 C CA . ALA B 1 56 ? -4.934 -5.176 -3.068 1 95.81 56 ALA B CA 1
ATOM 2838 C C . ALA B 1 56 ? -4 -5.16 -1.863 1 95.81 56 ALA B C 1
ATOM 2840 O O . ALA B 1 56 ? -4.223 -5.879 -0.887 1 95.81 56 ALA B O 1
ATOM 2841 N N . THR B 1 57 ? -2.943 -4.359 -1.854 1 97.56 57 THR B N 1
ATOM 2842 C CA . THR B 1 57 ? -1.948 -4.43 -0.789 1 97.56 57 THR B CA 1
ATOM 2843 C C . THR B 1 57 ? -2.498 -3.836 0.505 1 97.56 57 THR B C 1
ATOM 2845 O O . THR B 1 57 ? -2.23 -4.352 1.593 1 97.56 57 THR B O 1
ATOM 2848 N N . THR B 1 58 ? -3.244 -2.779 0.411 1 97.44 58 THR B N 1
ATOM 2849 C CA . THR B 1 58 ? -3.869 -2.232 1.61 1 97.44 58 THR B CA 1
ATOM 2850 C C . THR B 1 58 ? -4.938 -3.18 2.146 1 97.44 58 THR B C 1
ATOM 2852 O O . THR B 1 58 ? -5.09 -3.332 3.359 1 97.44 58 THR B O 1
ATOM 2855 N N . LEU B 1 59 ? -5.629 -3.824 1.264 1 96.75 59 LEU B N 1
ATOM 2856 C CA . LEU B 1 59 ? -6.594 -4.832 1.687 1 96.75 59 LEU B CA 1
ATOM 2857 C C . LEU B 1 59 ? -5.902 -5.977 2.416 1 96.75 59 LEU B C 1
ATOM 2859 O O . LEU B 1 59 ? -6.387 -6.441 3.451 1 96.75 59 LEU B O 1
ATOM 2863 N N . LEU B 1 60 ? -4.793 -6.422 1.896 1 98.31 60 LEU B N 1
ATOM 2864 C CA . LEU B 1 60 ? -4.043 -7.492 2.547 1 98.31 60 LEU B CA 1
ATOM 2865 C C . LEU B 1 60 ? -3.646 -7.09 3.963 1 98.31 60 LEU B C 1
ATOM 2867 O O . LEU B 1 60 ? -3.705 -7.91 4.883 1 98.31 60 LEU B O 1
ATOM 2871 N N . ALA B 1 61 ? -3.188 -5.871 4.086 1 97.75 61 ALA B N 1
ATOM 2872 C CA . ALA B 1 61 ? -2.777 -5.398 5.406 1 97.75 61 ALA B CA 1
ATOM 2873 C C . ALA B 1 61 ? -3.936 -5.477 6.398 1 97.75 61 ALA B C 1
ATOM 2875 O O . ALA B 1 61 ? -3.754 -5.91 7.539 1 97.75 61 ALA B O 1
ATOM 2876 N N . ALA B 1 62 ? -5.098 -5.051 5.973 1 97 62 ALA B N 1
ATOM 2877 C CA . ALA B 1 62 ? -6.289 -5.129 6.816 1 97 62 ALA B CA 1
ATOM 2878 C C . ALA B 1 62 ? -6.648 -6.578 7.125 1 97 62 ALA B C 1
ATOM 2880 O O . ALA B 1 62 ? -6.93 -6.922 8.273 1 97 62 ALA B O 1
ATOM 2881 N N . LEU B 1 63 ? -6.594 -7.461 6.125 1 97.62 63 LEU B N 1
ATOM 2882 C CA . LEU B 1 63 ? -6.941 -8.867 6.289 1 97.62 63 LEU B CA 1
ATOM 2883 C C . LEU B 1 63 ? -5.965 -9.562 7.238 1 97.62 63 LEU B C 1
ATOM 2885 O O . LEU B 1 63 ? -6.348 -10.484 7.965 1 97.62 63 LEU B O 1
ATOM 2889 N N . ALA B 1 64 ? -4.703 -9.102 7.207 1 96.81 64 ALA B N 1
ATOM 2890 C CA . ALA B 1 64 ? -3.67 -9.688 8.055 1 96.81 64 ALA B CA 1
ATOM 2891 C C . ALA B 1 64 ? -4.023 -9.547 9.531 1 96.81 64 ALA B C 1
ATOM 2893 O O . ALA B 1 64 ? -3.621 -10.367 10.359 1 96.81 64 ALA B O 1
ATOM 2894 N N . THR B 1 65 ? -4.801 -8.523 9.867 1 94.5 65 THR B N 1
ATOM 2895 C CA . THR B 1 65 ? -5.113 -8.258 11.266 1 94.5 65 THR B CA 1
ATOM 2896 C C . THR B 1 65 ? -6.32 -9.078 11.711 1 94.5 65 THR B C 1
ATOM 2898 O O . THR B 1 65 ? -6.586 -9.195 12.914 1 94.5 65 THR B O 1
ATOM 2901 N N . VAL B 1 66 ? -7.039 -9.711 10.766 1 94.75 66 VAL B N 1
ATOM 2902 C CA . VAL B 1 66 ? -8.258 -10.414 11.141 1 94.75 66 VAL B CA 1
ATOM 2903 C C . VAL B 1 66 ? -8.125 -11.898 10.805 1 94.75 66 VAL B C 1
ATOM 2905 O O . VAL B 1 66 ? -9.102 -12.648 10.859 1 94.75 66 VAL B O 1
ATOM 2908 N N . THR B 1 67 ? -7.004 -12.359 10.359 1 95.75 67 THR B N 1
ATOM 2909 C CA . THR B 1 67 ? -6.66 -13.758 10.125 1 95.75 67 THR B CA 1
ATOM 2910 C C . THR B 1 67 ? -5.359 -14.117 10.836 1 95.75 67 THR B C 1
ATOM 2912 O O . THR B 1 67 ? -4.641 -13.234 11.32 1 95.75 67 THR B O 1
ATOM 2915 N N . GLU B 1 68 ? -5.043 -15.438 10.852 1 93.5 68 GLU B N 1
ATOM 2916 C CA . GLU B 1 68 ? -3.906 -15.828 11.68 1 93.5 68 GLU B CA 1
ATOM 2917 C C . GLU B 1 68 ? -2.967 -16.766 10.93 1 93.5 68 GLU B C 1
ATOM 2919 O O . GLU B 1 68 ? -1.767 -16.812 11.211 1 93.5 68 GLU B O 1
ATOM 2924 N N . LYS B 1 69 ? -3.508 -17.516 9.961 1 93.62 69 LYS B N 1
ATOM 2925 C CA . LYS B 1 69 ? -2.705 -18.625 9.43 1 93.62 69 LYS B CA 1
ATOM 2926 C C . LYS B 1 69 ? -2.658 -18.578 7.902 1 93.62 69 LYS B C 1
ATOM 2928 O O . LYS B 1 69 ? -1.62 -18.859 7.301 1 93.62 69 LYS B O 1
ATOM 2933 N N . ILE B 1 70 ? -3.734 -18.234 7.297 1 95.31 70 ILE B N 1
ATOM 2934 C CA . ILE B 1 70 ? -3.859 -18.312 5.848 1 95.31 70 ILE B CA 1
ATOM 2935 C C . ILE B 1 70 ? -2.855 -17.375 5.184 1 95.31 70 ILE B C 1
ATOM 2937 O O . ILE B 1 70 ? -2.629 -16.266 5.668 1 95.31 70 ILE B O 1
ATOM 2941 N N . GLY B 1 71 ? -2.191 -17.875 4.176 1 97.5 71 GLY B N 1
ATOM 2942 C CA . GLY B 1 71 ? -1.348 -17.016 3.369 1 97.5 71 GLY B CA 1
ATOM 2943 C C . GLY B 1 71 ? -2.125 -15.93 2.637 1 97.5 71 GLY B C 1
ATOM 2944 O O . GLY B 1 71 ? -3.229 -16.172 2.148 1 97.5 71 GLY B O 1
ATOM 2945 N N . LEU B 1 72 ? -1.529 -14.75 2.562 1 98.56 72 LEU B N 1
ATOM 2946 C CA . LEU B 1 72 ? -2.135 -13.586 1.921 1 98.56 72 LEU B CA 1
ATOM 2947 C C . LEU B 1 72 ? -1.274 -13.102 0.761 1 98.56 72 LEU B C 1
ATOM 2949 O O . LEU B 1 72 ? -0.192 -12.547 0.975 1 98.56 72 LEU B O 1
ATOM 2953 N N . VAL B 1 73 ? -1.801 -13.281 -0.449 1 98.62 73 VAL B N 1
ATOM 2954 C CA . VAL B 1 73 ? -1.038 -12.969 -1.652 1 98.62 73 VAL B CA 1
ATOM 2955 C C . VAL B 1 73 ? -1.752 -11.875 -2.447 1 98.62 73 VAL B C 1
ATOM 2957 O O . VAL B 1 73 ? -2.973 -11.922 -2.623 1 98.62 73 VAL B O 1
ATOM 2960 N N . ALA B 1 74 ? -1.042 -10.859 -2.859 1 98.12 74 ALA B N 1
ATOM 2961 C CA . ALA B 1 74 ? -1.608 -9.805 -3.701 1 98.12 74 ALA B CA 1
ATOM 2962 C C . ALA B 1 74 ? -0.973 -9.812 -5.09 1 98.12 74 ALA B C 1
ATOM 2964 O O . ALA B 1 74 ? 0.244 -9.961 -5.223 1 98.12 74 ALA B O 1
ATOM 2965 N N . SER B 1 75 ? -1.841 -9.688 -6.059 1 95.44 75 SER B N 1
ATOM 2966 C CA . SER B 1 75 ? -1.345 -9.492 -7.414 1 95.44 75 SER B CA 1
ATOM 2967 C C . SER B 1 75 ? -0.907 -8.047 -7.641 1 95.44 75 SER B C 1
ATOM 2969 O O . SER B 1 75 ? -1.634 -7.109 -7.297 1 95.44 75 SER B O 1
ATOM 2971 N N . ALA B 1 76 ? 0.251 -7.875 -8.117 1 94.12 76 ALA B N 1
ATOM 2972 C CA . ALA B 1 76 ? 0.775 -6.562 -8.484 1 94.12 76 ALA B CA 1
ATOM 2973 C C . ALA B 1 76 ? 1.626 -6.645 -9.75 1 94.12 76 ALA B C 1
ATOM 2975 O O . ALA B 1 76 ? 2.547 -7.461 -9.836 1 94.12 76 ALA B O 1
ATOM 2976 N N . SER B 1 77 ? 1.288 -5.766 -10.641 1 90.25 77 SER B N 1
ATOM 2977 C CA . SER B 1 77 ? 1.961 -5.766 -11.938 1 90.25 77 SER B CA 1
ATOM 2978 C C . SER B 1 77 ? 3.328 -5.098 -11.852 1 90.25 77 SER B C 1
ATOM 2980 O O . SER B 1 77 ? 3.496 -4.102 -11.148 1 90.25 77 SER B O 1
ATOM 2982 N N . THR B 1 78 ? 4.25 -5.555 -12.617 1 92.31 78 THR B N 1
ATOM 2983 C CA . THR B 1 78 ? 5.578 -4.953 -12.688 1 92.31 78 THR B CA 1
ATOM 2984 C C . THR B 1 78 ? 5.559 -3.691 -13.547 1 92.31 78 THR B C 1
ATOM 2986 O O . THR B 1 78 ? 6.504 -2.9 -13.516 1 92.31 78 THR B O 1
ATOM 2989 N N . LEU B 1 79 ? 4.52 -3.486 -14.258 1 88.81 79 LEU B N 1
ATOM 2990 C CA . LEU B 1 79 ? 4.387 -2.295 -15.086 1 88.81 79 LEU B CA 1
ATOM 2991 C C . LEU B 1 79 ? 3.885 -1.112 -14.266 1 88.81 79 LEU B C 1
ATOM 2993 O O . LEU B 1 79 ? 4.371 0.01 -14.422 1 88.81 79 LEU B O 1
ATOM 2997 N N . ALA B 1 80 ? 3.045 -1.428 -13.391 1 89.12 80 ALA B N 1
ATOM 2998 C CA . ALA B 1 80 ? 2.301 -0.38 -12.695 1 89.12 80 ALA B CA 1
ATOM 2999 C C . ALA B 1 80 ? 3.051 0.098 -11.461 1 89.12 80 ALA B C 1
ATOM 3001 O O . ALA B 1 80 ? 2.635 1.057 -10.805 1 89.12 80 ALA B O 1
ATOM 3002 N N . HIS B 1 81 ? 4.133 -0.539 -11.164 1 92.94 81 HIS B N 1
ATOM 3003 C CA . HIS B 1 81 ? 4.793 -0.236 -9.898 1 92.94 81 HIS B CA 1
ATOM 3004 C C . HIS B 1 81 ? 6.273 0.063 -10.109 1 92.94 81 HIS B C 1
ATOM 3006 O O . HIS B 1 81 ? 6.809 -0.161 -11.195 1 92.94 81 HIS B O 1
ATOM 3012 N N . GLN B 1 82 ? 6.844 0.671 -9.062 1 94 82 GLN B N 1
ATOM 3013 C CA . GLN B 1 82 ? 8.289 0.809 -8.945 1 94 82 GLN B CA 1
ATOM 3014 C C . GLN B 1 82 ? 8.875 -0.267 -8.039 1 94 82 GLN B C 1
ATOM 3016 O O . GLN B 1 82 ? 8.305 -0.57 -6.984 1 94 82 GLN B O 1
ATOM 3021 N N . PRO B 1 83 ? 9.969 -0.847 -8.484 1 96.5 83 PRO B N 1
ATOM 3022 C CA . PRO B 1 83 ? 10.453 -2.027 -7.762 1 96.5 83 PRO B CA 1
ATOM 3023 C C . PRO B 1 83 ? 10.781 -1.732 -6.301 1 96.5 83 PRO B C 1
ATOM 3025 O O . PRO B 1 83 ? 10.508 -2.555 -5.426 1 96.5 83 PRO B O 1
ATOM 3028 N N . TYR B 1 84 ? 11.344 -0.571 -6.004 1 95 84 TYR B N 1
ATOM 3029 C CA . TYR B 1 84 ? 11.719 -0.25 -4.633 1 95 84 TYR B CA 1
ATOM 3030 C C . TYR B 1 84 ? 10.492 -0.163 -3.732 1 95 84 TYR B C 1
ATOM 3032 O O . TYR B 1 84 ? 10.461 -0.771 -2.66 1 95 84 TYR B O 1
ATOM 3040 N N . ASN B 1 85 ? 9.5 0.482 -4.18 1 95 85 ASN B N 1
ATOM 3041 C CA . ASN B 1 85 ? 8.281 0.644 -3.389 1 95 85 ASN B CA 1
ATOM 3042 C C . ASN B 1 85 ? 7.543 -0.68 -3.223 1 95 85 ASN B C 1
ATOM 3044 O O . ASN B 1 85 ? 6.961 -0.942 -2.168 1 95 85 ASN B O 1
ATOM 3048 N N . LEU B 1 86 ? 7.527 -1.373 -4.289 1 96.62 86 LEU B N 1
ATOM 3049 C CA . LEU B 1 86 ? 6.859 -2.666 -4.184 1 96.62 86 LEU B CA 1
ATOM 3050 C C . LEU B 1 86 ? 7.566 -3.562 -3.17 1 96.62 86 LEU B C 1
ATOM 3052 O O . LEU B 1 86 ? 6.914 -4.207 -2.346 1 96.62 86 LEU B O 1
ATOM 3056 N N . ALA B 1 87 ? 8.891 -3.578 -3.244 1 95.88 87 ALA B N 1
ATOM 3057 C CA . ALA B 1 87 ? 9.672 -4.352 -2.281 1 95.88 87 ALA B CA 1
ATOM 3058 C C . ALA B 1 87 ? 9.352 -3.926 -0.851 1 95.88 87 ALA B C 1
ATOM 3060 O O . ALA B 1 87 ? 9.188 -4.77 0.033 1 95.88 87 ALA B O 1
ATOM 3061 N N . ARG B 1 88 ? 9.234 -2.66 -0.645 1 93.88 88 ARG B N 1
ATOM 3062 C CA . ARG B 1 88 ? 8.93 -2.121 0.678 1 93.88 88 ARG B CA 1
ATOM 3063 C C . ARG B 1 88 ? 7.566 -2.592 1.166 1 93.88 88 ARG B C 1
ATOM 3065 O O . ARG B 1 88 ? 7.434 -3.051 2.303 1 93.88 88 ARG B O 1
ATOM 3072 N N . ARG B 1 89 ? 6.613 -2.498 0.355 1 96.25 89 ARG B N 1
ATOM 3073 C CA . ARG B 1 89 ? 5.242 -2.811 0.749 1 96.25 89 ARG B CA 1
ATOM 3074 C C . ARG B 1 89 ? 5.102 -4.285 1.111 1 96.25 89 ARG B C 1
ATOM 3076 O O . ARG B 1 89 ? 4.52 -4.621 2.146 1 96.25 89 ARG B O 1
ATOM 3083 N N . PHE B 1 90 ? 5.672 -5.086 0.316 1 97.06 90 PHE B N 1
ATOM 3084 C CA . PHE B 1 90 ? 5.508 -6.512 0.582 1 97.06 90 PHE B CA 1
ATOM 3085 C C . PHE B 1 90 ? 6.355 -6.941 1.772 1 97.06 90 PHE B C 1
ATOM 3087 O O . PHE B 1 90 ? 5.965 -7.832 2.529 1 97.06 90 PHE B O 1
ATOM 3094 N N . ALA B 1 91 ? 7.508 -6.367 1.918 1 93.12 91 ALA B N 1
ATOM 3095 C CA . ALA B 1 91 ? 8.273 -6.629 3.131 1 93.12 91 ALA B CA 1
ATOM 3096 C C . ALA B 1 91 ? 7.504 -6.199 4.375 1 93.12 91 ALA B C 1
ATOM 3098 O O . ALA B 1 91 ? 7.445 -6.934 5.363 1 93.12 91 ALA B O 1
ATOM 3099 N N . SER B 1 92 ? 6.93 -5.051 4.309 1 93.94 92 SER B N 1
ATOM 3100 C CA . SER B 1 92 ? 6.113 -4.531 5.402 1 93.94 92 SER B CA 1
ATOM 3101 C C . SER B 1 92 ? 4.93 -5.445 5.691 1 93.94 92 SER B C 1
ATOM 3103 O O . SER B 1 92 ? 4.664 -5.777 6.848 1 93.94 92 SER B O 1
ATOM 3105 N N . LEU B 1 93 ? 4.277 -5.848 4.664 1 96.56 93 LEU B N 1
ATOM 3106 C CA . LEU B 1 93 ? 3.135 -6.742 4.793 1 96.56 93 LEU B CA 1
ATOM 3107 C C . LEU B 1 93 ? 3.543 -8.055 5.453 1 96.56 93 LEU B C 1
ATOM 3109 O O . LEU B 1 93 ? 2.789 -8.609 6.254 1 96.56 93 LEU B O 1
ATOM 3113 N N . ASP B 1 94 ? 4.711 -8.523 5.105 1 94.69 94 ASP B N 1
ATOM 3114 C CA . ASP B 1 94 ? 5.184 -9.781 5.664 1 94.69 94 ASP B CA 1
ATOM 3115 C C . ASP B 1 94 ? 5.445 -9.656 7.164 1 94.69 94 ASP B C 1
ATOM 3117 O O . ASP B 1 94 ? 5.219 -10.609 7.918 1 94.69 94 ASP B O 1
ATOM 3121 N N . ILE B 1 95 ? 5.871 -8.508 7.559 1 90.62 95 ILE B N 1
ATOM 3122 C CA . ILE B 1 95 ? 6.074 -8.25 8.984 1 90.62 95 ILE B CA 1
ATOM 3123 C C . ILE B 1 95 ? 4.719 -8.133 9.68 1 90.62 95 ILE B C 1
ATOM 3125 O O . ILE B 1 95 ? 4.488 -8.758 10.719 1 90.62 95 ILE B O 1
ATOM 3129 N N . ILE B 1 96 ? 3.801 -7.395 9.102 1 93 96 ILE B N 1
ATOM 3130 C CA . ILE B 1 96 ? 2.479 -7.168 9.672 1 93 96 ILE B CA 1
ATOM 3131 C C . ILE B 1 96 ? 1.75 -8.5 9.836 1 93 96 ILE B C 1
ATOM 3133 O O . ILE B 1 96 ? 1.065 -8.719 10.844 1 93 96 ILE B O 1
ATOM 3137 N N . SER B 1 97 ? 1.926 -9.367 8.93 1 95 97 SER B N 1
ATOM 3138 C CA . SER B 1 97 ? 1.203 -10.633 8.898 1 95 97 SER B CA 1
ATOM 3139 C C . SER B 1 97 ? 1.973 -11.727 9.641 1 95 97 SER B C 1
ATOM 3141 O O . SER B 1 97 ? 1.497 -12.859 9.758 1 95 97 SER B O 1
ATOM 3143 N N . HIS B 1 98 ? 3.146 -11.445 10.062 1 92.06 98 HIS B N 1
ATOM 3144 C CA . HIS B 1 98 ? 4.023 -12.391 10.742 1 92.06 98 HIS B CA 1
ATOM 3145 C C . HIS B 1 98 ? 4.422 -13.531 9.812 1 92.06 98 HIS B C 1
ATOM 3147 O O . HIS B 1 98 ? 4.371 -14.703 10.211 1 92.06 98 HIS B O 1
ATOM 3153 N N . GLY B 1 99 ? 4.691 -13.18 8.555 1 93.5 99 GLY B N 1
ATOM 3154 C CA . GLY B 1 99 ? 5.297 -14.125 7.633 1 93.5 99 GLY B CA 1
ATOM 3155 C C . GLY B 1 99 ? 4.281 -14.867 6.781 1 93.5 99 GLY B C 1
ATOM 3156 O O . GLY B 1 99 ? 4.469 -16.047 6.477 1 93.5 99 GLY B O 1
ATOM 3157 N N . ARG B 1 100 ? 3.219 -14.273 6.348 1 96.62 100 ARG B N 1
ATOM 3158 C CA . ARG B 1 100 ? 2.176 -14.984 5.613 1 96.62 100 ARG B CA 1
ATOM 3159 C C . ARG B 1 100 ? 1.985 -14.391 4.219 1 96.62 100 ARG B C 1
ATOM 3161 O O . ARG B 1 100 ? 1.021 -14.719 3.525 1 96.62 100 ARG B O 1
ATOM 3168 N N . VAL B 1 101 ? 2.898 -13.547 3.785 1 97.62 101 VAL B N 1
ATOM 3169 C CA . VAL B 1 101 ? 2.629 -12.719 2.613 1 97.62 101 VAL B CA 1
ATOM 3170 C C . VAL B 1 101 ? 3.318 -13.32 1.39 1 97.62 101 VAL B C 1
ATOM 3172 O O . VAL B 1 101 ? 4.414 -13.875 1.497 1 97.62 101 VAL B O 1
ATOM 3175 N N . GLY B 1 102 ? 2.646 -13.141 0.247 1 98.19 102 GLY B N 1
ATOM 3176 C CA . GLY B 1 102 ? 3.246 -13.375 -1.056 1 98.19 102 GLY B CA 1
ATOM 3177 C C . GLY B 1 102 ? 2.896 -12.312 -2.078 1 98.19 102 GLY B C 1
ATOM 3178 O O . GLY B 1 102 ? 1.943 -11.555 -1.89 1 98.19 102 GLY B O 1
ATOM 3179 N N . TRP B 1 103 ? 3.717 -12.219 -3.086 1 98.38 103 TRP B N 1
ATOM 3180 C CA . TRP B 1 103 ? 3.518 -11.367 -4.254 1 98.38 103 TRP B CA 1
ATOM 3181 C C . TRP B 1 103 ? 3.242 -12.203 -5.5 1 98.38 103 TRP B C 1
ATOM 3183 O O . TRP B 1 103 ? 4.043 -13.07 -5.859 1 98.38 103 TRP B O 1
ATOM 3193 N N . ASN B 1 104 ? 2.082 -12.023 -6.07 1 98.06 104 ASN B N 1
ATOM 3194 C CA . ASN B 1 104 ? 1.8 -12.617 -7.375 1 98.06 104 ASN B CA 1
ATOM 3195 C C . ASN B 1 104 ? 2.162 -11.672 -8.516 1 98.06 104 ASN B C 1
ATOM 3197 O O . ASN B 1 104 ? 1.445 -10.703 -8.773 1 98.06 104 ASN B O 1
ATOM 3201 N N . ALA B 1 105 ? 3.258 -11.938 -9.148 1 96.5 105 ALA B N 1
ATOM 3202 C CA . ALA B 1 105 ? 3.705 -11.148 -10.297 1 96.5 105 ALA B CA 1
ATOM 3203 C C . ALA B 1 105 ? 3.033 -11.625 -11.578 1 96.5 105 ALA B C 1
ATOM 3205 O O . ALA B 1 105 ? 3.297 -12.734 -12.055 1 96.5 105 ALA B O 1
ATOM 3206 N N . THR B 1 106 ? 2.244 -10.766 -12.078 1 86.31 106 THR B N 1
ATOM 3207 C CA . THR B 1 106 ? 1.572 -11.102 -13.328 1 86.31 106 THR B CA 1
ATOM 3208 C C . THR B 1 106 ? 2.404 -10.648 -14.531 1 86.31 106 THR B C 1
ATOM 3210 O O . THR B 1 106 ? 2.779 -9.484 -14.625 1 86.31 106 THR B O 1
ATOM 3213 N N . LEU B 1 107 ? 2.656 -11.539 -15.43 1 86.94 107 LEU B N 1
ATOM 3214 C CA . LEU B 1 107 ? 3.475 -11.219 -16.594 1 86.94 107 LEU B CA 1
ATOM 3215 C C . LEU B 1 107 ? 2.607 -11.039 -17.828 1 86.94 107 LEU B C 1
ATOM 3217 O O . LEU B 1 107 ? 2.971 -11.492 -18.922 1 86.94 107 LEU B O 1
ATOM 3221 N N . ARG B 1 108 ? 1.493 -10.508 -17.672 1 81.19 108 ARG B N 1
ATOM 3222 C CA . ARG B 1 108 ? 0.613 -10.125 -18.781 1 81.19 108 ARG B CA 1
ATOM 3223 C C . ARG B 1 108 ? 0.361 -8.625 -18.781 1 81.19 108 ARG B C 1
ATOM 3225 O O . ARG B 1 108 ? 0.011 -8.039 -17.75 1 81.19 108 ARG B O 1
ATOM 3232 N N . GLN B 1 109 ? 0.556 -8.117 -19.969 1 78 109 GLN B N 1
ATOM 3233 C CA . GLN B 1 109 ? 0.362 -6.676 -20.109 1 78 109 GLN B CA 1
ATOM 3234 C C . GLN B 1 109 ? -1.1 -6.344 -20.391 1 78 109 GLN B C 1
ATOM 3236 O O . GLN B 1 109 ? -1.786 -7.086 -21.094 1 78 109 GLN B O 1
ATOM 3241 N N . SER B 1 110 ? -1.589 -5.336 -19.734 1 75.81 110 SER B N 1
ATOM 3242 C CA . SER B 1 110 ? -2.877 -4.738 -20.078 1 75.81 110 SER B CA 1
ATOM 3243 C C . SER B 1 110 ? -2.699 -3.342 -20.672 1 75.81 110 SER B C 1
ATOM 3245 O O . SER B 1 110 ? -2.184 -2.441 -20 1 75.81 110 SER B O 1
ATOM 3247 N N . PRO B 1 111 ? -3.068 -3.215 -21.922 1 71.56 111 PRO B N 1
ATOM 3248 C CA . PRO B 1 111 ? -2.902 -1.893 -22.531 1 71.56 111 PRO B CA 1
ATOM 3249 C C . PRO B 1 111 ? -3.602 -0.788 -21.734 1 71.56 111 PRO B C 1
ATOM 3251 O O . PRO B 1 111 ? -3.084 0.328 -21.641 1 71.56 111 PRO B O 1
ATOM 3254 N N . LEU B 1 112 ? -4.691 -1.104 -21.203 1 77.19 112 LEU B N 1
ATOM 3255 C CA . LEU B 1 112 ? -5.414 -0.087 -20.438 1 77.19 112 LEU B CA 1
ATOM 3256 C C . LEU B 1 112 ? -4.633 0.326 -19.203 1 77.19 112 LEU B C 1
ATOM 3258 O O . LEU B 1 112 ? -4.66 1.493 -18.797 1 77.19 112 LEU B O 1
ATOM 3262 N N . GLU B 1 113 ? -3.906 -0.583 -18.734 1 82.62 113 GLU B N 1
ATOM 3263 C CA . GLU B 1 113 ? -3.105 -0.286 -17.547 1 82.62 113 GLU B CA 1
ATOM 3264 C C . GLU B 1 113 ? -1.962 0.669 -17.875 1 82.62 113 GLU B C 1
ATOM 3266 O O . GLU B 1 113 ? -1.716 1.63 -17.141 1 82.62 113 GLU B O 1
ATOM 3271 N N . ALA B 1 114 ? -1.366 0.486 -19.016 1 84.5 114 ALA B N 1
ATOM 3272 C CA . ALA B 1 114 ? -0.181 1.249 -19.391 1 84.5 114 ALA B CA 1
ATOM 3273 C C . ALA B 1 114 ? -0.512 2.729 -19.562 1 84.5 114 ALA B C 1
ATOM 3275 O O . ALA B 1 114 ? 0.318 3.594 -19.266 1 84.5 114 ALA B O 1
ATOM 3276 N N . ALA B 1 115 ? -1.697 3.027 -19.953 1 87.19 115 ALA B N 1
ATOM 3277 C CA . ALA B 1 115 ? -2.137 4.395 -20.203 1 87.19 115 ALA B CA 1
ATOM 3278 C C . ALA B 1 115 ? -2.162 5.211 -18.922 1 87.19 115 ALA B C 1
ATOM 3280 O O . ALA B 1 115 ? -2.168 6.445 -18.953 1 87.19 115 ALA B O 1
ATOM 3281 N N . ASN B 1 116 ? -2.129 4.555 -17.812 1 90 116 ASN B N 1
ATOM 3282 C CA . ASN B 1 116 ? -2.174 5.238 -16.516 1 90 116 ASN B CA 1
ATOM 3283 C C . ASN B 1 116 ? -0.775 5.445 -15.945 1 90 116 ASN B C 1
ATOM 3285 O O . ASN B 1 116 ? -0.616 6.074 -14.898 1 90 116 ASN B O 1
ATOM 3289 N N . PHE B 1 117 ? 0.171 4.98 -16.609 1 91.19 117 PHE B N 1
ATOM 3290 C CA . PHE B 1 117 ? 1.533 5.039 -16.094 1 91.19 117 PHE B CA 1
ATOM 3291 C C . PHE B 1 117 ? 2.482 5.621 -17.141 1 91.19 117 PHE B C 1
ATOM 3293 O O . PHE B 1 117 ? 3.615 5.156 -17.281 1 91.19 117 PHE B O 1
ATOM 3300 N N . SER B 1 118 ? 1.935 6.566 -17.859 1 89.19 118 SER B N 1
ATOM 3301 C CA . SER B 1 118 ? 2.65 7.438 -18.781 1 89.19 118 SER B CA 1
ATOM 3302 C C . SER B 1 118 ? 3.227 6.648 -19.953 1 89.19 118 SER B C 1
ATOM 3304 O O . SER B 1 118 ? 4.324 6.945 -20.438 1 89.19 118 SER B O 1
ATOM 3306 N N . ARG B 1 119 ? 2.527 5.562 -20.312 1 86.31 119 ARG B N 1
ATOM 3307 C CA . ARG B 1 119 ? 2.869 4.742 -21.469 1 86.31 119 ARG B CA 1
ATOM 3308 C C . ARG B 1 119 ? 1.63 4.43 -22.297 1 86.31 119 ARG B C 1
ATOM 3310 O O . ARG B 1 119 ? 1.289 3.262 -22.5 1 86.31 119 ARG B O 1
ATOM 3317 N N . PRO B 1 120 ? 1.101 5.477 -22.906 1 79.75 120 PRO B N 1
ATOM 3318 C CA . PRO B 1 120 ? -0.166 5.262 -23.609 1 79.75 120 PRO B CA 1
ATOM 3319 C C . PRO B 1 120 ? -0.033 4.293 -24.781 1 79.75 120 PRO B C 1
ATOM 3321 O O . PRO B 1 120 ? -1.004 3.627 -25.141 1 79.75 120 PRO B O 1
ATOM 3324 N N . ALA B 1 121 ? 1.151 4.117 -25.312 1 81.69 121 ALA B N 1
ATOM 3325 C CA . ALA B 1 121 ? 1.353 3.221 -26.453 1 81.69 121 ALA B CA 1
ATOM 3326 C C . ALA B 1 121 ? 1.702 1.812 -25.984 1 81.69 121 ALA B C 1
ATOM 3328 O O . ALA B 1 121 ? 1.871 0.903 -26.797 1 81.69 121 ALA B O 1
ATOM 3329 N N . GLY B 1 122 ? 1.729 1.631 -24.719 1 81 122 GLY B N 1
ATOM 3330 C CA . GLY B 1 122 ? 2.135 0.34 -24.188 1 81 122 GLY B CA 1
ATOM 3331 C C . GLY B 1 122 ? 3.623 0.084 -24.312 1 81 122 GLY B C 1
ATOM 3332 O O . GLY B 1 122 ? 4.41 1.021 -24.469 1 81 122 GLY B O 1
ATOM 3333 N N . ILE B 1 123 ? 4.023 -1.154 -23.984 1 85.94 123 ILE B N 1
ATOM 3334 C CA . ILE B 1 123 ? 5.402 -1.615 -24.078 1 85.94 123 ILE B CA 1
ATOM 3335 C C . ILE B 1 123 ? 5.473 -2.844 -24.984 1 85.94 123 ILE B C 1
ATOM 3337 O O . ILE B 1 123 ? 4.648 -3.756 -24.875 1 85.94 123 ILE B O 1
ATOM 3341 N N . PRO B 1 124 ? 6.438 -2.846 -25.953 1 89 124 PRO B N 1
ATOM 3342 C CA . PRO B 1 124 ? 6.602 -4.07 -26.734 1 89 124 PRO B CA 1
ATOM 3343 C C . PRO B 1 124 ? 6.809 -5.305 -25.859 1 89 124 PRO B C 1
ATOM 3345 O O . PRO B 1 124 ? 7.461 -5.227 -24.812 1 89 124 PRO B O 1
ATOM 3348 N N . ASN B 1 125 ? 6.305 -6.434 -26.328 1 87.94 125 ASN B N 1
ATOM 3349 C CA . ASN B 1 125 ? 6.277 -7.652 -25.516 1 87.94 125 ASN B CA 1
ATOM 3350 C C . ASN B 1 125 ? 7.68 -8.055 -25.078 1 87.94 125 ASN B C 1
ATOM 3352 O O . ASN B 1 125 ? 7.871 -8.469 -23.922 1 87.94 125 ASN B O 1
ATOM 3356 N N . ASP B 1 126 ? 8.586 -7.992 -25.938 1 91.19 126 ASP B N 1
ATOM 3357 C CA . ASP B 1 126 ? 9.945 -8.391 -25.594 1 91.19 126 ASP B CA 1
ATOM 3358 C C . ASP B 1 126 ? 10.523 -7.457 -24.531 1 91.19 126 ASP B C 1
ATOM 3360 O O . ASP B 1 126 ? 11.18 -7.914 -23.594 1 91.19 126 ASP B O 1
ATOM 3364 N N . ASP B 1 127 ? 10.305 -6.195 -24.719 1 92.19 127 ASP B N 1
ATOM 3365 C CA . ASP B 1 127 ? 10.742 -5.227 -23.719 1 92.19 127 ASP B CA 1
ATOM 3366 C C . ASP B 1 127 ? 10.039 -5.457 -22.391 1 92.19 127 ASP B C 1
ATOM 3368 O O . ASP B 1 127 ? 10.656 -5.371 -21.328 1 92.19 127 ASP B O 1
ATOM 3372 N N . PHE B 1 128 ? 8.75 -5.738 -22.516 1 92.19 128 PHE B N 1
ATOM 3373 C CA . PHE B 1 128 ? 7.961 -5.988 -21.312 1 92.19 128 PHE B CA 1
ATOM 3374 C C . PHE B 1 128 ? 8.539 -7.16 -20.531 1 92.19 128 PHE B C 1
ATOM 3376 O O . PHE B 1 128 ? 8.688 -7.078 -19.312 1 92.19 128 PHE B O 1
ATOM 3383 N N . ARG B 1 129 ? 8.875 -8.156 -21.219 1 93.25 129 ARG B N 1
ATOM 3384 C CA . ARG B 1 129 ? 9.43 -9.344 -20.578 1 93.25 129 ARG B CA 1
ATOM 3385 C C . ARG B 1 129 ? 10.766 -9.031 -19.922 1 93.25 129 ARG B C 1
ATOM 3387 O O . ARG B 1 129 ? 10.969 -9.359 -18.75 1 93.25 129 ARG B O 1
ATOM 3394 N N . ARG B 1 130 ? 11.672 -8.398 -20.609 1 95.38 130 ARG B N 1
ATOM 3395 C CA . ARG B 1 130 ? 12.984 -8.07 -20.047 1 95.38 130 ARG B CA 1
ATOM 3396 C C . ARG B 1 130 ? 12.859 -7.129 -18.859 1 95.38 130 ARG B C 1
ATOM 3398 O O . ARG B 1 130 ? 13.57 -7.281 -17.859 1 95.38 130 ARG B O 1
ATOM 3405 N N . ARG B 1 131 ? 11.945 -6.273 -19.031 1 95.56 131 ARG B N 1
ATOM 3406 C CA . ARG B 1 131 ? 11.703 -5.32 -17.953 1 95.56 131 ARG B CA 1
ATOM 3407 C C . ARG B 1 131 ? 11.164 -6.023 -16.703 1 95.56 131 ARG B C 1
ATOM 3409 O O . ARG B 1 131 ? 11.594 -5.734 -15.586 1 95.56 131 ARG B O 1
ATOM 3416 N N . ALA B 1 132 ? 10.242 -6.895 -16.938 1 95.88 132 ALA B N 1
ATOM 3417 C CA . ALA B 1 132 ? 9.656 -7.648 -15.828 1 95.88 132 ALA B CA 1
ATOM 3418 C C . ALA B 1 132 ? 10.711 -8.5 -15.125 1 95.88 132 ALA B C 1
ATOM 3420 O O . ALA B 1 132 ? 10.727 -8.578 -13.898 1 95.88 132 ALA B O 1
ATOM 3421 N N . GLU B 1 133 ? 11.555 -9.133 -15.875 1 97.19 133 GLU B N 1
ATOM 3422 C CA . GLU B 1 133 ? 12.633 -9.938 -15.312 1 97.19 133 GLU B CA 1
ATOM 3423 C C . GLU B 1 133 ? 13.57 -9.078 -14.469 1 97.19 133 GLU B C 1
ATOM 3425 O O . GLU B 1 133 ? 13.945 -9.469 -13.359 1 97.19 133 GLU B O 1
ATOM 3430 N N . GLU B 1 134 ? 13.961 -7.941 -15.031 1 97.69 134 GLU B N 1
ATOM 3431 C CA . GLU B 1 134 ? 14.812 -7.008 -14.297 1 97.69 134 GLU B CA 1
ATOM 3432 C C . GLU B 1 134 ? 14.133 -6.539 -13.016 1 97.69 134 GLU B C 1
ATOM 3434 O O . GLU B 1 134 ? 14.766 -6.488 -11.961 1 97.69 134 GLU B O 1
ATOM 3439 N N . PHE B 1 135 ? 12.844 -6.227 -13.148 1 97.69 135 PHE B N 1
ATOM 3440 C CA . PHE B 1 135 ? 12.023 -5.773 -12.023 1 97.69 135 PHE B CA 1
ATOM 3441 C C . PHE B 1 135 ? 12.023 -6.801 -10.898 1 97.69 135 PHE B C 1
ATOM 3443 O O . PHE B 1 135 ? 12.328 -6.473 -9.75 1 97.69 135 PHE B O 1
ATOM 3450 N N . ILE B 1 136 ? 11.75 -8.008 -11.188 1 98.06 136 ILE B N 1
ATOM 3451 C CA . ILE B 1 136 ? 11.656 -9.094 -10.219 1 98.06 136 ILE B CA 1
ATOM 3452 C C . ILE B 1 136 ? 13.023 -9.344 -9.578 1 98.06 136 ILE B C 1
ATOM 3454 O O . ILE B 1 136 ? 13.125 -9.523 -8.359 1 98.06 136 ILE B O 1
ATOM 3458 N N . GLY B 1 137 ? 14.039 -9.297 -10.398 1 97.12 137 GLY B N 1
ATOM 3459 C CA . GLY B 1 137 ? 15.391 -9.414 -9.875 1 97.12 137 GLY B CA 1
ATOM 3460 C C . GLY B 1 137 ? 15.734 -8.344 -8.859 1 97.12 137 GLY B C 1
ATOM 3461 O O . GLY B 1 137 ? 16.344 -8.633 -7.824 1 97.12 137 GLY B O 1
ATOM 3462 N N . ILE B 1 138 ? 15.359 -7.141 -9.125 1 97.31 138 ILE B N 1
ATOM 3463 C CA . ILE B 1 138 ? 15.617 -6.023 -8.219 1 97.31 138 ILE B CA 1
ATOM 3464 C C . ILE B 1 138 ? 14.883 -6.242 -6.906 1 97.31 138 ILE B C 1
ATOM 3466 O O . ILE B 1 138 ? 15.461 -6.098 -5.828 1 97.31 138 ILE B O 1
ATOM 3470 N N . VAL B 1 139 ? 13.602 -6.598 -6.953 1 96.94 139 VAL B N 1
ATOM 3471 C CA . VAL B 1 139 ? 12.781 -6.781 -5.754 1 96.94 139 VAL B CA 1
ATOM 3472 C C . VAL B 1 139 ? 13.391 -7.875 -4.879 1 96.94 139 VAL B C 1
ATOM 3474 O O . VAL B 1 139 ? 13.586 -7.68 -3.678 1 96.94 139 VAL B O 1
ATOM 3477 N N . GLN B 1 140 ? 13.742 -8.992 -5.473 1 95.25 140 GLN B N 1
ATOM 3478 C CA . GLN B 1 140 ? 14.336 -10.086 -4.707 1 95.25 140 GLN B CA 1
ATOM 3479 C C . GLN B 1 140 ? 15.711 -9.703 -4.172 1 95.25 140 GLN B C 1
ATOM 3481 O O . GLN B 1 140 ? 16.078 -10.086 -3.062 1 95.25 140 GLN B O 1
ATOM 3486 N N . GLY B 1 141 ? 16.469 -8.945 -5.008 1 93.62 141 GLY B N 1
ATOM 3487 C CA . GLY B 1 141 ? 17.75 -8.445 -4.539 1 93.62 141 GLY B CA 1
ATOM 3488 C C . GLY B 1 141 ? 17.625 -7.531 -3.334 1 93.62 141 GLY B C 1
ATOM 3489 O O . GLY B 1 141 ? 18.453 -7.59 -2.418 1 93.62 141 GLY B O 1
ATOM 3490 N N . LEU B 1 142 ? 16.656 -6.703 -3.352 1 93 142 LEU B N 1
ATOM 3491 C CA . LEU B 1 142 ? 16.391 -5.816 -2.225 1 93 142 LEU B CA 1
ATOM 3492 C C . LEU B 1 142 ? 16 -6.609 -0.984 1 93 142 LEU B C 1
ATOM 3494 O O . LEU B 1 142 ? 16.453 -6.312 0.12 1 93 142 LEU B O 1
ATOM 3498 N N . TRP B 1 143 ? 15.195 -7.617 -1.127 1 91.56 143 TRP B N 1
ATOM 3499 C CA . TRP B 1 143 ? 14.75 -8.438 -0.005 1 91.56 143 TRP B CA 1
ATOM 3500 C C . TRP B 1 143 ? 15.93 -9.203 0.604 1 91.56 143 TRP B C 1
ATOM 3502 O O . TRP B 1 143 ? 15.961 -9.438 1.813 1 91.56 143 TRP B O 1
ATOM 3512 N N . ARG B 1 144 ? 16.891 -9.508 -0.166 1 86.12 144 ARG B N 1
ATOM 3513 C CA . ARG B 1 144 ? 18.062 -10.266 0.288 1 86.12 144 ARG B CA 1
ATOM 3514 C C . ARG B 1 144 ? 19.125 -9.336 0.848 1 86.12 144 ARG B C 1
ATOM 3516 O O . ARG B 1 144 ? 20.203 -9.789 1.24 1 86.12 144 ARG B O 1
ATOM 3523 N N . GLY B 1 145 ? 18.922 -8.117 0.809 1 79.38 145 GLY B N 1
ATOM 3524 C CA . GLY B 1 145 ? 19.938 -7.137 1.128 1 79.38 145 GLY B CA 1
ATOM 3525 C C . GLY B 1 145 ? 20.359 -7.156 2.59 1 79.38 145 GLY B C 1
ATOM 3526 O O . GLY B 1 145 ? 21.234 -6.395 3.004 1 79.38 145 GLY B O 1
ATOM 3527 N N . TRP B 1 146 ? 19.844 -8.031 3.342 1 74.69 146 TRP B N 1
ATOM 3528 C CA . TRP B 1 146 ? 20.203 -8.156 4.75 1 74.69 146 TRP B CA 1
ATOM 3529 C C . TRP B 1 146 ? 20.875 -9.5 5.023 1 74.69 146 TRP B C 1
ATOM 3531 O O . TRP B 1 146 ? 20.469 -10.523 4.477 1 74.69 146 TRP B O 1
ATOM 3541 N N . ASP B 1 147 ? 21.938 -9.312 5.832 1 73.06 147 ASP B N 1
ATOM 3542 C CA . ASP B 1 147 ? 22.5 -10.578 6.301 1 73.06 147 ASP B CA 1
ATOM 3543 C C . ASP B 1 147 ? 21.484 -11.344 7.148 1 73.06 147 ASP B C 1
ATOM 3545 O O . ASP B 1 147 ? 20.609 -10.734 7.77 1 73.06 147 ASP B O 1
ATOM 3549 N N . ALA B 1 148 ? 21.578 -12.648 7.09 1 65.06 148 ALA B N 1
ATOM 3550 C CA . ALA B 1 148 ? 20.641 -13.508 7.82 1 65.06 148 ALA B CA 1
ATOM 3551 C C . ALA B 1 148 ? 20.625 -13.156 9.305 1 65.06 148 ALA B C 1
ATOM 3553 O O . ALA B 1 148 ? 19.578 -13.25 9.961 1 65.06 148 ALA B O 1
ATOM 3554 N N . ASP B 1 149 ? 21.766 -12.781 9.688 1 64.31 149 ASP B N 1
ATOM 3555 C CA . ASP B 1 149 ? 21.875 -12.547 11.125 1 64.31 149 ASP B CA 1
ATOM 3556 C C . ASP B 1 149 ? 21.781 -11.055 11.445 1 64.31 149 ASP B C 1
ATOM 3558 O O . ASP B 1 149 ? 22.219 -10.617 12.516 1 64.31 149 ASP B O 1
ATOM 3562 N N . ALA B 1 150 ? 21.406 -10.391 10.391 1 64.31 150 ALA B N 1
ATOM 3563 C CA . ALA B 1 150 ? 21.281 -8.945 10.594 1 64.31 150 ALA B CA 1
ATOM 3564 C C . ALA B 1 150 ? 20.234 -8.625 11.648 1 64.31 150 ALA B C 1
ATOM 3566 O O . ALA B 1 150 ? 20.281 -7.574 12.289 1 64.31 150 ALA B O 1
ATOM 3567 N N . LEU B 1 151 ? 19.359 -9.539 11.633 1 55.66 151 LEU B N 1
ATOM 3568 C CA . LEU B 1 151 ? 18.328 -9.305 12.641 1 55.66 151 LEU B CA 1
ATOM 3569 C C . LEU B 1 151 ? 18.891 -9.539 14.039 1 55.66 151 LEU B C 1
ATOM 3571 O O . LEU B 1 151 ? 19.359 -10.633 14.352 1 55.66 151 LEU B O 1
ATOM 3575 N N . LEU B 1 152 ? 19.312 -8.484 14.742 1 52.34 152 LEU B N 1
ATOM 3576 C CA . LEU B 1 152 ? 19.953 -8.656 16.031 1 52.34 152 LEU B CA 1
ATOM 3577 C C . LEU B 1 152 ? 18.969 -9.211 17.062 1 52.34 152 LEU B C 1
ATOM 3579 O O . LEU B 1 152 ? 19.359 -9.969 17.953 1 52.34 152 LEU B O 1
ATOM 3583 N N . PHE B 1 153 ? 17.891 -8.594 17.438 1 48.59 153 PHE B N 1
ATOM 3584 C CA . PHE B 1 153 ? 17.094 -9.031 18.578 1 48.59 153 PHE B CA 1
ATOM 3585 C C . PHE B 1 153 ? 15.633 -9.195 18.188 1 48.59 153 PHE B C 1
ATOM 3587 O O . PHE B 1 153 ? 15.117 -8.453 17.359 1 48.59 153 PHE B O 1
ATOM 3594 N N . ASP B 1 154 ? 15.188 -10.438 18.016 1 47.53 154 ASP B N 1
ATOM 3595 C CA . ASP B 1 154 ? 13.766 -10.766 17.922 1 47.53 154 ASP B CA 1
ATOM 3596 C C . ASP B 1 154 ? 13.07 -10.562 19.266 1 47.53 154 ASP B C 1
ATOM 3598 O O . ASP B 1 154 ? 12.812 -11.523 19.984 1 47.53 154 ASP B O 1
ATOM 3602 N N . LYS B 1 155 ? 13.586 -10.016 20.25 1 38.25 155 LYS B N 1
ATOM 3603 C CA . LYS B 1 155 ? 12.711 -10.18 21.422 1 38.25 155 LYS B CA 1
ATOM 3604 C C . LYS B 1 155 ? 11.289 -9.75 21.094 1 38.25 155 LYS B C 1
ATOM 3606 O O . LYS B 1 155 ? 11.062 -8.961 20.172 1 38.25 155 LYS B O 1
ATOM 3611 N N . ALA B 1 156 ? 10.375 -10.438 21.656 1 39.19 156 ALA B N 1
ATOM 3612 C CA . ALA B 1 156 ? 8.938 -10.258 21.516 1 39.19 156 ALA B CA 1
ATOM 3613 C C . ALA B 1 156 ? 8.609 -8.859 21 1 39.19 156 ALA B C 1
ATOM 3615 O O . ALA B 1 156 ? 7.516 -8.625 20.469 1 39.19 156 ALA B O 1
ATOM 3616 N N . GLY B 1 157 ? 9.445 -7.793 21.25 1 37.75 157 GLY B N 1
ATOM 3617 C CA . GLY B 1 157 ? 8.938 -6.43 21.219 1 37.75 157 GLY B CA 1
ATOM 3618 C C . GLY B 1 157 ? 9.641 -5.562 20.188 1 37.75 157 GLY B C 1
ATOM 3619 O O . GLY B 1 157 ? 9.258 -4.41 19.969 1 37.75 157 GLY B O 1
ATOM 3620 N N . GLY B 1 158 ? 10.805 -5.812 19.562 1 44.72 158 GLY B N 1
ATOM 3621 C CA . GLY B 1 158 ? 11.336 -4.867 18.594 1 44.72 158 GLY B CA 1
ATOM 3622 C C . GLY B 1 158 ? 12.406 -5.469 17.703 1 44.72 158 GLY B C 1
ATOM 3623 O O . GLY B 1 158 ? 13.086 -6.422 18.094 1 44.72 158 GLY B O 1
ATOM 3624 N N . ARG B 1 159 ? 12.32 -5.781 16.484 1 48.72 159 ARG B N 1
ATOM 3625 C CA . ARG B 1 159 ? 13.266 -6.324 15.523 1 48.72 159 ARG B CA 1
ATOM 3626 C C . ARG B 1 159 ? 14.312 -5.281 15.133 1 48.72 159 ARG B C 1
ATOM 3628 O O . ARG B 1 159 ? 13.961 -4.164 14.75 1 48.72 159 ARG B O 1
ATOM 3635 N N . PHE B 1 160 ? 15.641 -5.5 15.727 1 51.41 160 PHE B N 1
ATOM 3636 C CA . PHE B 1 160 ? 16.812 -4.652 15.531 1 51.41 160 PHE B CA 1
ATOM 3637 C C . PHE B 1 160 ? 17.656 -5.172 14.383 1 51.41 160 PHE B C 1
ATOM 3639 O O . PHE B 1 160 ? 17.828 -6.383 14.219 1 51.41 160 PHE B O 1
ATOM 3646 N N . HIS B 1 161 ? 17.891 -4.227 13.344 1 58.81 161 HIS B N 1
ATOM 3647 C CA . HIS B 1 161 ? 18.812 -4.715 12.328 1 58.81 161 HIS B CA 1
ATOM 3648 C C . HIS B 1 161 ? 20.156 -4.008 12.422 1 58.81 161 HIS B C 1
ATOM 3650 O O . HIS B 1 161 ? 20.219 -2.832 12.797 1 58.81 161 HIS B O 1
ATOM 3656 N N . ASP B 1 162 ? 21.25 -4.703 12.461 1 62.94 162 ASP B N 1
ATOM 3657 C CA . ASP B 1 162 ? 22.609 -4.203 12.328 1 62.94 162 ASP B CA 1
ATOM 3658 C C . ASP B 1 162 ? 22.844 -3.584 10.953 1 62.94 162 ASP B C 1
ATOM 3660 O O . ASP B 1 162 ? 22.906 -4.293 9.953 1 62.94 162 ASP B O 1
ATOM 3664 N N . ALA B 1 163 ? 22.812 -2.264 10.961 1 62.88 163 ALA B N 1
ATOM 3665 C CA . ALA B 1 163 ? 22.922 -1.546 9.695 1 62.88 163 ALA B CA 1
ATOM 3666 C C . ALA B 1 163 ? 24.172 -1.993 8.922 1 62.88 163 ALA B C 1
ATOM 3668 O O . ALA B 1 163 ? 24.219 -1.861 7.699 1 62.88 163 ALA B O 1
ATOM 3669 N N . ARG B 1 164 ? 25.203 -2.533 9.656 1 65 164 ARG B N 1
ATOM 3670 C CA . ARG B 1 164 ? 26.438 -2.975 9.016 1 65 164 ARG B CA 1
ATOM 3671 C C . ARG B 1 164 ? 26.203 -4.219 8.164 1 65 164 ARG B C 1
ATOM 3673 O O . ARG B 1 164 ? 27.031 -4.566 7.316 1 65 164 ARG B O 1
ATOM 3680 N N . LYS B 1 165 ? 25.078 -4.68 8.438 1 71.75 165 LYS B N 1
ATOM 3681 C CA . LYS B 1 165 ? 24.766 -5.918 7.734 1 71.75 165 LYS B CA 1
ATOM 3682 C C . LYS B 1 165 ? 23.75 -5.668 6.617 1 71.75 165 LYS B C 1
ATOM 3684 O O . LYS B 1 165 ? 23.109 -6.605 6.129 1 71.75 165 LYS B O 1
ATOM 3689 N N . MET B 1 166 ? 23.578 -4.434 6.43 1 74.31 166 MET B N 1
ATOM 3690 C CA . MET B 1 166 ? 22.75 -4.031 5.297 1 74.31 166 MET B CA 1
ATOM 3691 C C . MET B 1 166 ? 23.594 -3.844 4.043 1 74.31 166 MET B C 1
ATOM 3693 O O . MET B 1 166 ? 24.656 -3.205 4.086 1 74.31 166 MET B O 1
ATOM 3697 N N . HIS B 1 167 ? 23.141 -4.504 2.965 1 81.88 167 HIS B N 1
ATOM 3698 C CA . HIS B 1 167 ? 23.875 -4.402 1.716 1 81.88 167 HIS B CA 1
ATOM 3699 C C . HIS B 1 167 ? 23.141 -3.539 0.7 1 81.88 167 HIS B C 1
ATOM 3701 O O . HIS B 1 167 ? 21.938 -3.691 0.516 1 81.88 167 HIS B O 1
ATOM 3707 N N . VAL B 1 168 ? 23.906 -2.658 0.163 1 86.62 168 VAL B N 1
ATOM 3708 C CA . VAL B 1 168 ? 23.391 -1.815 -0.908 1 86.62 168 VAL B CA 1
ATOM 3709 C C . VAL B 1 168 ? 23.266 -2.631 -2.191 1 86.62 168 VAL B C 1
ATOM 3711 O O . VAL B 1 168 ? 24.172 -3.385 -2.549 1 86.62 168 VAL B O 1
ATOM 3714 N N . LEU B 1 169 ? 22.188 -2.621 -2.869 1 90.56 169 LEU B N 1
ATOM 3715 C CA . LEU B 1 169 ? 21.953 -3.334 -4.121 1 90.56 169 LEU B CA 1
ATOM 3716 C C . LEU B 1 169 ? 22.719 -2.686 -5.27 1 90.56 169 LEU B C 1
ATOM 3718 O O . LEU B 1 169 ? 23.406 -3.371 -6.031 1 90.56 169 LEU B O 1
ATOM 3722 N N . ASP B 1 170 ? 22.656 -1.41 -5.402 1 93.12 170 ASP B N 1
ATOM 3723 C CA . ASP B 1 170 ? 23.328 -0.588 -6.41 1 93.12 170 ASP B CA 1
ATOM 3724 C C . ASP B 1 170 ? 23.078 -1.138 -7.816 1 93.12 170 ASP B C 1
ATOM 3726 O O . ASP B 1 170 ? 24.016 -1.352 -8.578 1 93.12 170 ASP B O 1
ATOM 3730 N N . HIS B 1 171 ? 21.891 -1.401 -8.125 1 95.75 171 HIS B N 1
ATOM 3731 C CA . HIS B 1 171 ? 21.5 -1.941 -9.422 1 95.75 171 HIS B CA 1
ATOM 3732 C C . HIS B 1 171 ? 21.453 -0.847 -10.484 1 95.75 171 HIS B C 1
ATOM 3734 O O . HIS B 1 171 ? 20.812 0.189 -10.289 1 95.75 171 HIS B O 1
ATOM 3740 N N . LYS B 1 172 ? 22.125 -1.034 -11.555 1 96.06 172 LYS B N 1
ATOM 3741 C CA . LYS B 1 172 ? 22.062 -0.219 -12.766 1 96.06 172 LYS B CA 1
ATOM 3742 C C . LYS B 1 172 ? 21.812 -1.083 -14 1 96.06 172 LYS B C 1
ATOM 3744 O O . LYS B 1 172 ? 22.75 -1.621 -14.594 1 96.06 172 LYS B O 1
ATOM 3749 N N . GLY B 1 173 ? 20.531 -1.092 -14.336 1 96.38 173 GLY B N 1
ATOM 3750 C CA . GLY B 1 173 ? 20.172 -1.986 -15.422 1 96.38 173 GLY B CA 1
ATOM 3751 C C . GLY B 1 173 ? 19.641 -1.257 -16.641 1 96.38 173 GLY B C 1
ATOM 3752 O O . GLY B 1 173 ? 19.844 -0.053 -16.797 1 96.38 173 GLY B O 1
ATOM 3753 N N . GLU B 1 174 ? 18.969 -2.033 -17.562 1 96.56 174 GLU B N 1
ATOM 3754 C CA . GLU B 1 174 ? 18.438 -1.514 -18.812 1 96.56 174 GLU B CA 1
ATOM 3755 C C . GLU B 1 174 ? 17.234 -0.605 -18.562 1 96.56 174 GLU B C 1
ATOM 3757 O O . GLU B 1 174 ? 17.078 0.422 -19.219 1 96.56 174 GLU B O 1
ATOM 3762 N N . PHE B 1 175 ? 16.453 -0.928 -17.594 1 95.25 175 PHE B N 1
ATOM 3763 C CA . PHE B 1 175 ? 15.164 -0.244 -17.438 1 95.25 175 PHE B CA 1
ATOM 3764 C C . PHE B 1 175 ? 15.125 0.529 -16.125 1 95.25 175 PHE B C 1
ATOM 3766 O O . PHE B 1 175 ? 14.391 1.511 -16 1 95.25 175 PHE B O 1
ATOM 3773 N N . PHE B 1 176 ? 15.938 0.049 -15.164 1 96.44 176 PHE B N 1
ATOM 3774 C CA . PHE B 1 176 ? 15.844 0.647 -13.836 1 96.44 176 PHE B CA 1
ATOM 3775 C C . PHE B 1 176 ? 17.234 0.913 -13.266 1 96.44 176 PHE B C 1
ATOM 3777 O O . PHE B 1 176 ? 18.188 0.206 -13.586 1 96.44 176 PHE B O 1
ATOM 3784 N N . ALA B 1 177 ? 17.281 1.951 -12.398 1 95.38 177 ALA B N 1
ATOM 3785 C CA . ALA B 1 177 ? 18.391 2.182 -11.469 1 95.38 177 ALA B CA 1
ATOM 3786 C C . ALA B 1 177 ? 17.891 2.281 -10.031 1 95.38 177 ALA B C 1
ATOM 3788 O O . ALA B 1 177 ? 17.031 3.121 -9.719 1 95.38 177 ALA B O 1
ATOM 3789 N N . VAL B 1 178 ? 18.328 1.373 -9.219 1 94.69 178 VAL B N 1
ATOM 3790 C CA . VAL B 1 178 ? 17.906 1.284 -7.832 1 94.69 178 VAL B CA 1
ATOM 3791 C C . VAL B 1 178 ? 19.125 1.078 -6.926 1 94.69 178 VAL B C 1
ATOM 3793 O O . VAL B 1 178 ? 19.812 0.06 -7.023 1 94.69 178 VAL B O 1
ATOM 3796 N N . ARG B 1 179 ? 19.281 1.916 -6.02 1 91 179 ARG B N 1
ATOM 3797 C CA . ARG B 1 179 ? 20.484 1.864 -5.18 1 91 179 ARG B CA 1
ATOM 3798 C C . ARG B 1 179 ? 20.281 0.918 -4 1 91 179 ARG B C 1
ATOM 3800 O O . ARG B 1 179 ? 21.094 0.03 -3.76 1 91 179 ARG B O 1
ATOM 3807 N N . GLY B 1 180 ? 19.125 1.098 -3.295 1 86.94 180 GLY B N 1
ATOM 3808 C CA . GLY B 1 180 ? 18.969 0.426 -2.014 1 86.94 180 GLY B CA 1
ATOM 3809 C C . GLY B 1 180 ? 19.766 1.073 -0.9 1 86.94 180 GLY B C 1
ATOM 3810 O O . GLY B 1 180 ? 20.219 2.213 -1.033 1 86.94 180 GLY B O 1
ATOM 3811 N N . PRO B 1 181 ? 19.953 0.425 0.185 1 87.5 181 PRO B N 1
ATOM 3812 C CA . PRO B 1 181 ? 19.281 -0.809 0.608 1 87.5 181 PRO B CA 1
ATOM 3813 C C . PRO B 1 181 ? 17.797 -0.609 0.88 1 87.5 181 PRO B C 1
ATOM 3815 O O . PRO B 1 181 ? 17.312 0.527 0.895 1 87.5 181 PRO B O 1
ATOM 3818 N N . LEU B 1 182 ? 17.125 -1.731 0.945 1 87.06 182 LEU B N 1
ATOM 3819 C CA . LEU B 1 182 ? 15.75 -1.67 1.417 1 87.06 182 LEU B CA 1
ATOM 3820 C C . LEU B 1 182 ? 15.695 -1.22 2.873 1 87.06 182 LEU B C 1
ATOM 3822 O O . LEU B 1 182 ? 16.375 -1.791 3.73 1 87.06 182 LEU B O 1
ATOM 3826 N N . ASN B 1 183 ? 14.93 -0.225 3.168 1 81.38 183 ASN B N 1
ATOM 3827 C CA . ASN B 1 183 ? 14.914 0.342 4.512 1 81.38 183 ASN B CA 1
ATOM 3828 C C . ASN B 1 183 ? 13.867 -0.336 5.395 1 81.38 183 ASN B C 1
ATOM 3830 O O . ASN B 1 183 ? 13.445 0.225 6.406 1 81.38 183 ASN B O 1
ATOM 3834 N N . ILE B 1 184 ? 13.375 -1.443 4.988 1 82.81 184 ILE B N 1
ATOM 3835 C CA . ILE B 1 184 ? 12.453 -2.242 5.785 1 82.81 184 ILE B CA 1
ATOM 3836 C C . ILE B 1 184 ? 13.172 -3.471 6.336 1 82.81 184 ILE B C 1
ATOM 3838 O O . ILE B 1 184 ? 13.984 -4.082 5.641 1 82.81 184 ILE B O 1
ATOM 3842 N N . ALA B 1 185 ? 12.781 -3.766 7.543 1 73.56 185 ALA B N 1
ATOM 3843 C CA . ALA B 1 185 ? 13.406 -4.895 8.227 1 73.56 185 ALA B CA 1
ATOM 3844 C C . ALA B 1 185 ? 13.18 -6.191 7.449 1 73.56 185 ALA B C 1
ATOM 3846 O O . ALA B 1 185 ? 12.305 -6.266 6.59 1 73.56 185 ALA B O 1
ATOM 3847 N N . ARG B 1 186 ? 13.938 -7.113 7.824 1 74.5 186 ARG B N 1
ATOM 3848 C CA . ARG B 1 186 ? 13.875 -8.414 7.16 1 74.5 186 ARG B CA 1
ATOM 3849 C C . ARG B 1 186 ? 12.586 -9.148 7.523 1 74.5 186 ARG B C 1
ATOM 3851 O O . ARG B 1 186 ? 12.148 -9.117 8.672 1 74.5 186 ARG B O 1
ATOM 3858 N N . SER B 1 187 ? 12.055 -9.742 6.578 1 76 187 SER B N 1
ATOM 3859 C CA . SER B 1 187 ? 10.805 -10.484 6.668 1 76 187 SER B CA 1
ATOM 3860 C C . SER B 1 187 ? 10.977 -11.75 7.492 1 76 187 SER B C 1
ATOM 3862 O O . SER B 1 187 ? 12.055 -12.352 7.512 1 76 187 SER B O 1
ATOM 3864 N N . PRO B 1 188 ? 9.93 -12.195 8.234 1 80.88 188 PRO B N 1
ATOM 3865 C CA . PRO B 1 188 ? 9.977 -13.477 8.93 1 80.88 188 PRO B CA 1
ATOM 3866 C C . PRO B 1 188 ? 10.211 -14.656 7.988 1 80.88 188 PRO B C 1
ATOM 3868 O O . PRO B 1 188 ? 10.688 -15.711 8.414 1 80.88 188 PRO B O 1
ATOM 3871 N N . GLN B 1 189 ? 9.875 -14.484 6.746 1 88.88 189 GLN B N 1
ATOM 3872 C CA . GLN B 1 189 ? 10.078 -15.531 5.754 1 88.88 189 GLN B CA 1
ATOM 3873 C C . GLN B 1 189 ? 11.414 -15.375 5.039 1 88.88 189 GLN B C 1
ATOM 3875 O O . GLN B 1 189 ? 11.719 -16.125 4.105 1 88.88 189 GLN B O 1
ATOM 3880 N N . ASP B 1 190 ? 12.172 -14.391 5.461 1 83.44 190 ASP B N 1
ATOM 3881 C CA . ASP B 1 190 ? 13.352 -13.938 4.73 1 83.44 190 ASP B CA 1
ATOM 3882 C C . ASP B 1 190 ? 12.953 -13.156 3.482 1 83.44 190 ASP B C 1
ATOM 3884 O O . ASP B 1 190 ? 13.273 -11.969 3.365 1 83.44 190 ASP B O 1
ATOM 3888 N N . MET B 1 191 ? 12.188 -13.859 2.598 1 89.88 191 MET B N 1
ATOM 3889 C CA . MET B 1 191 ? 11.555 -13.188 1.465 1 89.88 191 MET B CA 1
ATOM 3890 C C . MET B 1 191 ? 10.094 -13.602 1.333 1 89.88 191 MET B C 1
ATOM 3892 O O . MET B 1 191 ? 9.766 -14.789 1.46 1 89.88 191 MET B O 1
ATOM 3896 N N . PRO B 1 192 ? 9.297 -12.594 1.044 1 95.25 192 PRO B N 1
ATOM 3897 C CA . PRO B 1 192 ? 7.93 -12.992 0.706 1 95.25 192 PRO B CA 1
ATOM 3898 C C . PRO B 1 192 ? 7.875 -14.016 -0.422 1 95.25 192 PRO B C 1
ATOM 3900 O O . PRO B 1 192 ? 8.789 -14.078 -1.252 1 95.25 192 PRO B O 1
ATOM 3903 N N . VAL B 1 193 ? 6.855 -14.844 -0.405 1 97.31 193 VAL B N 1
ATOM 3904 C CA . VAL B 1 193 ? 6.672 -15.844 -1.451 1 97.31 193 VAL B CA 1
ATOM 3905 C C . VAL B 1 193 ? 6.434 -15.156 -2.791 1 97.31 193 VAL B C 1
ATOM 3907 O O . VAL B 1 193 ? 5.641 -14.211 -2.881 1 97.31 193 VAL B O 1
ATOM 3910 N N . LEU B 1 194 ? 7.168 -15.562 -3.818 1 98.12 194 LEU B N 1
ATOM 3911 C CA . LEU B 1 194 ? 6.945 -15.055 -5.168 1 98.12 194 LEU B CA 1
ATOM 3912 C C . LEU B 1 194 ? 6.105 -16.031 -5.98 1 98.12 194 LEU B C 1
ATOM 3914 O O . LEU B 1 194 ? 6.586 -17.109 -6.359 1 98.12 194 LEU B O 1
ATOM 3918 N N . ALA B 1 195 ? 4.918 -15.672 -6.207 1 98.31 195 ALA B N 1
ATOM 3919 C CA . ALA B 1 195 ? 4.055 -16.391 -7.145 1 98.31 195 ALA B CA 1
ATOM 3920 C C . ALA B 1 195 ? 4.051 -15.711 -8.516 1 98.31 195 ALA B C 1
ATOM 3922 O O . ALA B 1 195 ? 4.184 -14.484 -8.609 1 98.31 195 ALA B O 1
ATOM 3923 N N . MET B 1 196 ? 3.936 -16.516 -9.547 1 97.56 196 MET B N 1
ATOM 3924 C CA . MET B 1 196 ? 3.861 -15.969 -10.898 1 97.56 196 MET B CA 1
ATOM 3925 C C . MET B 1 196 ? 2.719 -16.609 -11.68 1 97.56 196 MET B C 1
ATOM 3927 O O . MET B 1 196 ? 2.457 -17.812 -11.531 1 97.56 196 MET B O 1
ATOM 3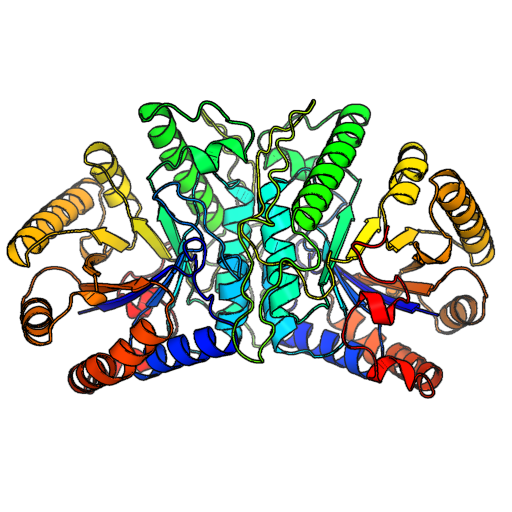931 N N . SER B 1 197 ? 2.064 -15.812 -12.43 1 94.5 197 SER B N 1
ATOM 3932 C CA . SER B 1 197 ? 0.959 -16.266 -13.266 1 94.5 197 SER B CA 1
ATOM 3933 C C . SER B 1 197 ? 0.952 -15.531 -14.609 1 94.5 197 SER B C 1
ATOM 3935 O O . SER B 1 197 ? 1.704 -14.578 -14.805 1 94.5 197 SER B O 1
ATOM 3937 N N . GLY B 1 198 ? 0.162 -16.047 -15.531 1 89.81 198 GLY B N 1
ATOM 3938 C CA . GLY B 1 198 ? 0.069 -15.422 -16.844 1 89.81 198 GLY B CA 1
ATOM 3939 C C . GLY B 1 198 ? 1.319 -15.602 -17.688 1 89.81 198 GLY B C 1
ATOM 3940 O O . GLY B 1 198 ? 1.695 -14.711 -18.453 1 89.81 198 GLY B O 1
ATOM 3941 N N . LEU B 1 199 ? 1.91 -16.688 -17.609 1 92.88 199 LEU B N 1
ATOM 3942 C CA . LEU B 1 199 ? 3.199 -16.922 -18.234 1 92.88 199 LEU B CA 1
ATOM 3943 C C . LEU B 1 199 ? 3.014 -17.438 -19.656 1 92.88 199 LEU B C 1
ATOM 3945 O O . LEU B 1 199 ? 2.131 -18.266 -19.922 1 92.88 199 LEU B O 1
ATOM 3949 N N . ALA B 1 200 ? 3.844 -16.859 -20.516 1 91.94 200 ALA B N 1
ATOM 3950 C CA . ALA B 1 200 ? 3.994 -17.406 -21.875 1 91.94 200 ALA B CA 1
ATOM 3951 C C . ALA B 1 200 ? 5.207 -18.328 -21.953 1 91.94 200 ALA B C 1
ATOM 3953 O O . ALA B 1 200 ? 5.98 -18.438 -21 1 91.94 200 ALA B O 1
ATOM 3954 N N . GLY B 1 201 ? 5.297 -19.031 -23.094 1 92.81 201 GLY B N 1
ATOM 3955 C CA . GLY B 1 201 ? 6.402 -19.969 -23.281 1 92.81 201 GLY B CA 1
ATOM 3956 C C . GLY B 1 201 ? 7.758 -19.344 -23.016 1 92.81 201 GLY B C 1
ATOM 3957 O O . GLY B 1 201 ? 8.609 -19.953 -22.344 1 92.81 201 GLY B O 1
ATOM 3958 N N . ALA B 1 202 ? 7.934 -18.156 -23.422 1 92.81 202 ALA B N 1
ATOM 3959 C CA . ALA B 1 202 ? 9.219 -17.469 -23.344 1 92.81 202 ALA B CA 1
ATOM 3960 C C . ALA B 1 202 ? 9.547 -17.109 -21.906 1 92.81 202 ALA B C 1
ATOM 3962 O O . ALA B 1 202 ? 10.695 -16.781 -21.594 1 92.81 202 ALA B O 1
ATOM 3963 N N . ASP B 1 203 ? 8.562 -17.188 -21 1 94.75 203 ASP B N 1
ATOM 3964 C CA . ASP B 1 203 ? 8.758 -16.75 -19.625 1 94.75 203 ASP B CA 1
ATOM 3965 C C . ASP B 1 203 ? 9.188 -17.906 -18.719 1 94.75 203 ASP B C 1
ATOM 3967 O O . ASP B 1 203 ? 9.633 -17.703 -17.594 1 94.75 203 ASP B O 1
ATOM 3971 N N . LEU B 1 204 ? 9.086 -19.125 -19.188 1 96.5 204 LEU B N 1
ATOM 3972 C CA . LEU B 1 204 ? 9.062 -20.297 -18.328 1 96.5 204 LEU B CA 1
ATOM 3973 C C . LEU B 1 204 ? 10.445 -20.562 -17.719 1 96.5 204 LEU B C 1
ATOM 3975 O O . LEU B 1 204 ? 10.555 -20.938 -16.562 1 96.5 204 LEU B O 1
ATOM 3979 N N . ASP B 1 205 ? 11.5 -20.375 -18.453 1 96.94 205 ASP B N 1
ATOM 3980 C CA . ASP B 1 205 ? 12.836 -20.578 -17.922 1 96.94 205 ASP B CA 1
ATOM 3981 C C . ASP B 1 205 ? 13.141 -19.594 -16.797 1 96.94 205 ASP B C 1
ATOM 3983 O O . ASP B 1 205 ? 13.672 -19.969 -15.75 1 96.94 205 ASP B O 1
ATOM 3987 N N . PHE B 1 206 ? 12.812 -18.422 -17.094 1 96.69 206 PHE B N 1
ATOM 3988 C CA . PHE B 1 206 ? 13.016 -17.406 -16.062 1 96.69 206 PHE B CA 1
ATOM 3989 C C . PHE B 1 206 ? 12.203 -17.719 -14.82 1 96.69 206 PHE B C 1
ATOM 3991 O O . PHE B 1 206 ? 12.719 -17.672 -13.703 1 96.69 206 PHE B O 1
ATOM 3998 N N . ALA B 1 207 ? 10.898 -17.938 -15 1 97.69 207 ALA B N 1
ATOM 3999 C CA . ALA B 1 207 ? 10 -18.234 -13.891 1 97.69 207 ALA B CA 1
ATOM 4000 C C . ALA B 1 207 ? 10.516 -19.422 -13.07 1 97.69 207 ALA B C 1
ATOM 4002 O O . ALA B 1 207 ? 10.508 -19.375 -11.836 1 97.69 207 ALA B O 1
ATOM 4003 N N . ALA B 1 208 ? 10.977 -20.422 -13.734 1 97.38 208 ALA B N 1
ATOM 4004 C CA . ALA B 1 208 ? 11.508 -21.609 -13.055 1 97.38 208 ALA B CA 1
ATOM 4005 C C . ALA B 1 208 ? 12.719 -21.25 -12.195 1 97.38 208 ALA B C 1
ATOM 4007 O O . ALA B 1 208 ? 12.961 -21.875 -11.164 1 97.38 208 ALA B O 1
ATOM 4008 N N . GLY B 1 209 ? 13.398 -20.266 -12.609 1 96.94 209 GLY B N 1
ATOM 4009 C CA . GLY B 1 209 ? 14.617 -19.891 -11.914 1 96.94 209 GLY B CA 1
ATOM 4010 C C . GLY B 1 209 ? 14.359 -19.047 -10.68 1 96.94 209 GLY B C 1
ATOM 4011 O O . GLY B 1 209 ? 15.203 -18.969 -9.789 1 96.94 209 GLY B O 1
ATOM 4012 N N . VAL B 1 210 ? 13.141 -18.453 -10.586 1 96.56 210 VAL B N 1
ATOM 4013 C CA . VAL B 1 210 ? 13.039 -17.438 -9.531 1 96.56 210 VAL B CA 1
ATOM 4014 C C . VAL B 1 210 ? 11.766 -17.656 -8.727 1 96.56 210 VAL B C 1
ATOM 4016 O O . VAL B 1 210 ? 11.656 -17.203 -7.586 1 96.56 210 VAL B O 1
ATOM 4019 N N . ALA B 1 211 ? 10.758 -18.281 -9.234 1 97.81 211 ALA B N 1
ATOM 4020 C CA . ALA B 1 211 ? 9.438 -18.344 -8.617 1 97.81 211 ALA B CA 1
ATOM 4021 C C . ALA B 1 211 ? 9.398 -19.375 -7.492 1 97.81 211 ALA B C 1
ATOM 4023 O O . ALA B 1 211 ? 10.109 -20.391 -7.547 1 97.81 211 ALA B O 1
ATOM 4024 N N . ASP B 1 212 ? 8.578 -19.109 -6.477 1 98 212 ASP B N 1
ATOM 4025 C CA . ASP B 1 212 ? 8.25 -20.078 -5.449 1 98 212 ASP B CA 1
ATOM 4026 C C . ASP B 1 212 ? 6.996 -20.875 -5.816 1 98 212 ASP B C 1
ATOM 4028 O O . ASP B 1 212 ? 6.852 -22.031 -5.441 1 98 212 ASP B O 1
ATOM 4032 N N . VAL B 1 213 ? 6.078 -20.188 -6.461 1 98.31 213 VAL B N 1
ATOM 4033 C CA . VAL B 1 213 ? 4.82 -20.766 -6.918 1 98.31 213 VAL B CA 1
ATOM 4034 C C . VAL B 1 213 ? 4.547 -20.328 -8.359 1 98.31 213 VAL B C 1
ATOM 4036 O O . VAL B 1 213 ? 4.742 -19.172 -8.711 1 98.31 213 VAL B O 1
ATOM 4039 N N . ILE B 1 214 ? 4.133 -21.25 -9.18 1 98.19 214 ILE B N 1
ATOM 4040 C CA . ILE B 1 214 ? 3.645 -20.922 -10.516 1 98.19 214 ILE B CA 1
ATOM 4041 C C . ILE B 1 214 ? 2.217 -21.438 -10.68 1 98.19 214 ILE B C 1
ATOM 4043 O O . ILE B 1 214 ? 1.931 -22.609 -10.398 1 98.19 214 ILE B O 1
ATOM 4047 N N . ALA B 1 215 ? 1.364 -20.531 -11.047 1 96.94 215 ALA B N 1
ATOM 4048 C CA . ALA B 1 215 ? -0.009 -20.891 -11.383 1 96.94 215 ALA B CA 1
ATOM 4049 C C . ALA B 1 215 ? -0.143 -21.203 -12.875 1 96.94 215 ALA B C 1
ATOM 4051 O O . ALA B 1 215 ? 0.209 -20.391 -13.719 1 96.94 215 ALA B O 1
ATOM 4052 N N . ILE B 1 216 ? -0.689 -22.359 -13.164 1 95.38 216 ILE B N 1
ATOM 4053 C CA . ILE B 1 216 ? -0.888 -22.734 -14.555 1 95.38 216 ILE B CA 1
ATOM 4054 C C . ILE B 1 216 ? -2.375 -22.953 -14.828 1 95.38 216 ILE B C 1
ATOM 4056 O O . ILE B 1 216 ? -3.168 -23.078 -13.891 1 95.38 216 ILE B O 1
ATOM 4060 N N . GLU B 1 217 ? -2.641 -22.875 -16.109 1 92.56 217 GLU B N 1
ATOM 4061 C CA . GLU B 1 217 ? -3.99 -23.172 -16.578 1 92.56 217 GLU B CA 1
ATOM 4062 C C . GLU B 1 217 ? -3.979 -24.297 -17.594 1 92.56 217 GLU B C 1
ATOM 4064 O O . GLU B 1 217 ? -3.418 -24.156 -18.688 1 92.56 217 GLU B O 1
ATOM 4069 N N . GLU B 1 218 ? -4.555 -25.422 -17.219 1 90.19 218 GLU B N 1
ATOM 4070 C CA . GLU B 1 218 ? -4.66 -26.594 -18.078 1 90.19 218 GLU B CA 1
ATOM 4071 C C . GLU B 1 218 ? -6.066 -27.188 -18.047 1 90.19 218 GLU B C 1
ATOM 4073 O O . GLU B 1 218 ? -6.699 -27.234 -16.984 1 90.19 218 GLU B O 1
ATOM 4078 N N . PRO B 1 219 ? -6.512 -27.672 -19.141 1 87.38 219 PRO B N 1
ATOM 4079 C CA . PRO B 1 219 ? -7.898 -28.141 -19.234 1 87.38 219 PRO B CA 1
ATOM 4080 C C . PRO B 1 219 ? -8.109 -29.484 -18.547 1 87.38 219 PRO B C 1
ATOM 4082 O O . PRO B 1 219 ? -9.25 -29.859 -18.266 1 87.38 219 PRO B O 1
ATOM 4085 N N . SER B 1 220 ? -7.004 -30.25 -18.328 1 89.62 220 SER B N 1
ATOM 4086 C CA . SER B 1 220 ? -7.133 -31.578 -17.75 1 89.62 220 SER B CA 1
ATOM 4087 C C . SER B 1 220 ? -5.992 -31.875 -16.781 1 89.62 220 SER B C 1
ATOM 4089 O O . SER B 1 220 ? -4.918 -31.281 -16.875 1 89.62 220 SER B O 1
ATOM 4091 N N . PRO B 1 221 ? -6.258 -32.812 -15.844 1 92.12 221 PRO B N 1
ATOM 4092 C CA . PRO B 1 221 ? -5.191 -33.219 -14.93 1 92.12 221 PRO B CA 1
ATOM 4093 C C . PRO B 1 221 ? -3.967 -33.781 -15.656 1 92.12 221 PRO B C 1
ATOM 4095 O O . PRO B 1 221 ? -2.834 -33.562 -15.219 1 92.12 221 PRO B O 1
ATOM 4098 N N . GLU B 1 222 ? -4.215 -34.469 -16.734 1 92.81 222 GLU B N 1
ATOM 4099 C CA . GLU B 1 222 ? -3.104 -35 -17.516 1 92.81 222 GLU B CA 1
ATOM 4100 C C . GLU B 1 222 ? -2.248 -33.906 -18.109 1 92.81 222 GLU B C 1
ATOM 4102 O O . GLU B 1 222 ? -1.018 -33.969 -18.062 1 92.81 222 GLU B O 1
ATOM 4107 N N . GLY B 1 223 ? -2.912 -32.938 -18.672 1 93.88 223 GLY B N 1
ATOM 4108 C CA . GLY B 1 223 ? -2.197 -31.781 -19.172 1 93.88 223 GLY B CA 1
ATOM 4109 C C . GLY B 1 223 ? -1.448 -31.016 -18.094 1 93.88 223 GLY B C 1
ATOM 4110 O O . GLY B 1 223 ? -0.32 -30.578 -18.312 1 93.88 223 GLY B O 1
ATOM 4111 N N . ALA B 1 224 ? -2.084 -30.906 -17.031 1 94.56 224 ALA B N 1
ATOM 4112 C CA . ALA B 1 224 ? -1.456 -30.234 -15.891 1 94.56 224 ALA B CA 1
ATOM 4113 C C . ALA B 1 224 ? -0.198 -30.969 -15.445 1 94.56 224 ALA B C 1
ATOM 4115 O O . ALA B 1 224 ? 0.826 -30.344 -15.156 1 94.56 224 ALA B O 1
ATOM 4116 N N . ARG B 1 225 ? -0.251 -32.219 -15.391 1 94.81 225 ARG B N 1
ATOM 4117 C CA . ARG B 1 225 ? 0.896 -33.031 -14.984 1 94.81 225 ARG B CA 1
ATOM 4118 C C . ARG B 1 225 ? 2.061 -32.844 -15.953 1 94.81 225 ARG B C 1
ATOM 4120 O O . ARG B 1 225 ? 3.213 -32.719 -15.531 1 94.81 225 ARG B O 1
ATOM 4127 N N . ALA B 1 226 ? 1.726 -32.844 -17.188 1 95.44 226 ALA B N 1
ATOM 4128 C CA . ALA B 1 226 ? 2.762 -32.656 -18.188 1 95.44 226 ALA B CA 1
ATOM 4129 C C . ALA B 1 226 ? 3.455 -31.297 -18.031 1 95.44 226 ALA B C 1
ATOM 4131 O O . ALA B 1 226 ? 4.684 -31.203 -18.094 1 95.44 226 ALA B O 1
ATOM 4132 N N . THR B 1 227 ? 2.652 -30.312 -17.859 1 95.69 227 THR B N 1
ATOM 4133 C CA . THR B 1 227 ? 3.191 -28.969 -17.656 1 95.69 227 THR B CA 1
ATOM 4134 C C . THR B 1 227 ? 4.016 -28.891 -16.375 1 95.69 227 THR B C 1
ATOM 4136 O O . THR B 1 227 ? 5.082 -28.281 -16.359 1 95.69 227 THR B O 1
ATOM 4139 N N . CYS B 1 228 ? 3.555 -29.484 -15.367 1 95.88 228 CYS B N 1
ATOM 4140 C CA . CYS B 1 228 ? 4.25 -29.531 -14.086 1 95.88 228 CYS B CA 1
ATOM 4141 C C . CYS B 1 228 ? 5.613 -30.203 -14.234 1 95.88 228 CYS B C 1
ATOM 4143 O O . CYS B 1 228 ? 6.617 -29.688 -13.742 1 95.88 228 CYS B O 1
ATOM 4145 N N . ASP B 1 229 ? 5.609 -31.328 -14.914 1 96 229 ASP B N 1
ATOM 4146 C CA . ASP B 1 229 ? 6.855 -32.062 -15.133 1 96 229 ASP B CA 1
ATOM 4147 C C . ASP B 1 229 ? 7.855 -31.203 -15.914 1 96 229 ASP B C 1
ATOM 4149 O O . ASP B 1 229 ? 9.047 -31.203 -15.602 1 96 229 ASP B O 1
ATOM 4153 N N . ASP B 1 230 ? 7.363 -30.578 -16.844 1 97.12 230 ASP B N 1
ATOM 4154 C CA . ASP B 1 230 ? 8.219 -29.703 -17.641 1 97.12 230 ASP B CA 1
ATOM 4155 C C . ASP B 1 230 ? 8.828 -28.594 -16.781 1 97.12 230 ASP B C 1
ATOM 4157 O O . ASP B 1 230 ? 10.031 -28.344 -16.859 1 97.12 230 ASP B O 1
ATOM 4161 N N . LEU B 1 231 ? 8.039 -27.984 -15.992 1 97.56 231 LEU B N 1
ATOM 4162 C CA . LEU B 1 231 ? 8.508 -26.906 -15.133 1 97.56 231 LEU B CA 1
ATOM 4163 C C . LEU B 1 231 ? 9.531 -27.406 -14.125 1 97.56 231 LEU B C 1
ATOM 4165 O O . LEU B 1 231 ? 10.531 -26.75 -13.852 1 97.56 231 LEU B O 1
ATOM 4169 N N . LYS B 1 232 ? 9.328 -28.609 -13.617 1 96.94 232 LYS B N 1
ATOM 4170 C CA . LYS B 1 232 ? 10.258 -29.188 -12.656 1 96.94 232 LYS B CA 1
ATOM 4171 C C . LYS B 1 232 ? 11.609 -29.469 -13.305 1 96.94 232 LYS B C 1
ATOM 4173 O O . LYS B 1 232 ? 12.656 -29.328 -12.672 1 96.94 232 LYS B O 1
ATOM 4178 N N . LYS B 1 233 ? 11.57 -29.859 -14.508 1 97.44 233 LYS B N 1
ATOM 4179 C CA . LYS B 1 233 ? 12.82 -30.047 -15.242 1 97.44 233 LYS B CA 1
ATOM 4180 C C . LYS B 1 233 ? 13.562 -28.719 -15.414 1 97.44 233 LYS B C 1
ATOM 4182 O O . LYS B 1 233 ? 14.789 -28.672 -15.273 1 97.44 233 LYS B O 1
ATOM 4187 N N . ARG B 1 234 ? 12.836 -27.719 -15.719 1 97.75 234 ARG B N 1
ATOM 4188 C CA . ARG B 1 234 ? 13.422 -26.406 -15.891 1 97.75 234 ARG B CA 1
ATOM 4189 C C . ARG B 1 234 ? 14.023 -25.891 -14.578 1 97.75 234 ARG B C 1
ATOM 4191 O O . ARG B 1 234 ? 15.039 -25.203 -14.586 1 97.75 234 ARG B O 1
ATOM 4198 N N . VAL B 1 235 ? 13.359 -26.156 -13.508 1 97.12 235 VAL B N 1
ATOM 4199 C CA . VAL B 1 235 ? 13.852 -25.75 -12.188 1 97.12 235 VAL B CA 1
ATOM 4200 C C . VAL B 1 235 ? 15.211 -26.406 -11.93 1 97.12 235 VAL B C 1
ATOM 4202 O O . VAL B 1 235 ? 16.125 -25.75 -11.438 1 97.12 235 VAL B O 1
ATOM 4205 N N . LEU B 1 236 ? 15.336 -27.656 -12.25 1 97.06 236 LEU B N 1
ATOM 4206 C CA . LEU B 1 236 ? 16.609 -28.375 -12.109 1 97.06 236 LEU B CA 1
ATOM 4207 C C . LEU B 1 236 ? 17.688 -27.734 -12.977 1 97.06 236 LEU B C 1
ATOM 4209 O O . LEU B 1 236 ? 18.828 -27.578 -12.531 1 97.06 236 LEU B O 1
ATOM 4213 N N . THR B 1 237 ? 17.312 -27.391 -14.133 1 97.12 237 THR B N 1
ATOM 4214 C CA . THR B 1 237 ? 18.234 -26.766 -15.062 1 97.12 237 THR B CA 1
ATOM 4215 C C . THR B 1 237 ? 18.719 -25.406 -14.523 1 97.12 237 THR B C 1
ATOM 4217 O O . THR B 1 237 ? 19.844 -25 -14.781 1 97.12 237 THR B O 1
ATOM 4220 N N . ALA B 1 238 ? 17.891 -24.812 -13.766 1 96.44 238 ALA B N 1
ATOM 4221 C CA . ALA B 1 238 ? 18.203 -23.5 -13.188 1 96.44 238 ALA B CA 1
ATOM 4222 C C . ALA B 1 238 ? 19.047 -23.641 -11.922 1 96.44 238 ALA B C 1
ATOM 4224 O O . ALA B 1 238 ? 19.391 -22.656 -11.289 1 96.44 238 ALA B O 1
ATOM 4225 N N . GLY B 1 239 ? 19.328 -24.875 -11.484 1 95.62 239 GLY B N 1
ATOM 4226 C CA . GLY B 1 239 ? 20.188 -25.125 -10.328 1 95.62 239 GLY B CA 1
ATOM 4227 C C . GLY B 1 239 ? 19.406 -25.156 -9.016 1 95.62 239 GLY B C 1
ATOM 4228 O O . GLY B 1 239 ? 20 -25.047 -7.941 1 95.62 239 GLY B O 1
ATOM 4229 N N . ARG B 1 240 ? 18.125 -25.281 -9.156 1 95 240 ARG B N 1
ATOM 4230 C CA . ARG B 1 240 ? 17.281 -25.344 -7.977 1 95 240 ARG B CA 1
ATOM 4231 C C . ARG B 1 240 ? 16.75 -26.766 -7.762 1 95 240 ARG B C 1
ATOM 4233 O O . ARG B 1 240 ? 17.016 -27.656 -8.562 1 95 240 ARG B O 1
ATOM 4240 N N . THR B 1 241 ? 16.109 -26.969 -6.613 1 94.75 241 THR B N 1
ATOM 4241 C CA . THR B 1 241 ? 15.5 -28.266 -6.328 1 94.75 241 THR B CA 1
ATOM 4242 C C . THR B 1 241 ? 14.016 -28.266 -6.688 1 94.75 241 THR B C 1
ATOM 4244 O O . THR B 1 241 ? 13.359 -27.219 -6.621 1 94.75 241 THR B O 1
ATOM 4247 N N . PRO B 1 242 ? 13.508 -29.344 -7.074 1 92.69 242 PRO B N 1
ATOM 4248 C CA . PRO B 1 242 ? 12.094 -29.391 -7.453 1 92.69 242 PRO B CA 1
ATOM 4249 C C . PRO B 1 242 ? 11.164 -28.891 -6.348 1 92.69 242 PRO B C 1
ATOM 4251 O O . PRO B 1 242 ? 10.117 -28.297 -6.637 1 92.69 242 PRO B O 1
ATOM 4254 N N . ASP B 1 243 ? 11.57 -29.016 -5.145 1 93.19 243 ASP B N 1
ATOM 4255 C CA . ASP B 1 243 ? 10.727 -28.609 -4.023 1 93.19 243 ASP B CA 1
ATOM 4256 C C . ASP B 1 243 ? 10.758 -27.094 -3.828 1 93.19 243 ASP B C 1
ATOM 4258 O O . ASP B 1 243 ? 9.93 -26.547 -3.096 1 93.19 243 ASP B O 1
ATOM 4262 N N . ALA B 1 244 ? 11.609 -26.469 -4.52 1 94.5 244 ALA B N 1
ATOM 4263 C CA . ALA B 1 244 ? 11.719 -25.016 -4.41 1 94.5 244 ALA B CA 1
ATOM 4264 C C . ALA B 1 244 ? 10.602 -24.312 -5.188 1 94.5 244 ALA B C 1
ATOM 4266 O O . ALA B 1 244 ? 10.375 -23.109 -5.023 1 94.5 244 ALA B O 1
ATOM 4267 N N . LEU B 1 245 ? 9.898 -25.109 -5.98 1 96.88 245 LEU B N 1
ATOM 4268 C CA . LEU B 1 245 ? 8.789 -24.594 -6.773 1 96.88 245 LEU B CA 1
ATOM 4269 C C . LEU B 1 245 ? 7.531 -25.422 -6.566 1 96.88 245 LEU B C 1
ATOM 4271 O O . LEU B 1 245 ? 7.578 -26.656 -6.648 1 96.88 245 LEU B O 1
ATOM 4275 N N . LYS B 1 246 ? 6.535 -24.75 -6.246 1 97.31 246 LYS B N 1
ATOM 4276 C CA . LYS B 1 246 ? 5.219 -25.375 -6.258 1 97.31 246 LYS B CA 1
ATOM 4277 C C . LYS B 1 246 ? 4.418 -24.953 -7.488 1 97.31 246 LYS B C 1
ATOM 4279 O O . LYS B 1 246 ? 4.289 -23.766 -7.773 1 97.31 246 LYS B O 1
ATOM 4284 N N . VAL B 1 247 ? 3.959 -25.953 -8.18 1 97.31 247 VAL B N 1
ATOM 4285 C CA . VAL B 1 247 ? 3.125 -25.703 -9.352 1 97.31 247 VAL B CA 1
ATOM 4286 C C . VAL B 1 247 ? 1.663 -25.984 -9.016 1 97.31 247 VAL B C 1
ATOM 4288 O O . VAL B 1 247 ? 1.319 -27.109 -8.625 1 97.31 247 VAL B O 1
ATOM 4291 N N . LEU B 1 248 ? 0.837 -24.969 -9.18 1 96.69 248 LEU B N 1
ATOM 4292 C CA . LEU B 1 248 ? -0.583 -25.109 -8.875 1 96.69 248 LEU B CA 1
ATOM 4293 C C . LEU B 1 248 ? -1.43 -24.922 -10.125 1 96.69 248 LEU B C 1
ATOM 4295 O O . LEU B 1 248 ? -1.152 -24.031 -10.938 1 96.69 248 LEU B O 1
ATOM 4299 N N . THR B 1 249 ? -2.439 -25.75 -10.266 1 94.62 249 THR B N 1
ATOM 4300 C CA . THR B 1 249 ? -3.342 -25.641 -11.406 1 94.62 249 THR B CA 1
ATOM 4301 C C . THR B 1 249 ? -4.574 -24.812 -11.047 1 94.62 249 THR B C 1
ATOM 4303 O O . THR B 1 249 ? -5.25 -25.094 -10.055 1 94.62 249 THR B O 1
ATOM 4306 N N . THR B 1 250 ? -4.828 -23.828 -11.859 1 93.62 250 THR B N 1
ATOM 4307 C CA . THR B 1 250 ? -6 -22.984 -11.656 1 93.62 250 THR B CA 1
ATOM 4308 C C . THR B 1 250 ? -7.242 -23.625 -12.258 1 93.62 250 THR B C 1
ATOM 4310 O O . THR B 1 250 ? -7.242 -24.016 -13.43 1 93.62 250 THR B O 1
ATOM 4313 N N . VAL B 1 251 ? -8.211 -23.719 -11.422 1 88.12 251 VAL B N 1
ATOM 4314 C CA . VAL B 1 251 ? -9.508 -24.219 -11.844 1 88.12 251 VAL B CA 1
ATOM 4315 C C . VAL B 1 251 ? -10.57 -23.141 -11.641 1 88.12 251 VAL B C 1
ATOM 4317 O O . VAL B 1 251 ? -10.664 -22.547 -10.562 1 88.12 251 VAL B O 1
ATOM 4320 N N . PHE B 1 252 ? -11.375 -22.828 -12.688 1 81.75 252 PHE B N 1
ATOM 4321 C CA . PHE B 1 252 ? -12.391 -21.781 -12.586 1 81.75 252 PHE B CA 1
ATOM 4322 C C . PHE B 1 252 ? -13.648 -22.312 -11.906 1 81.75 252 PHE B C 1
ATOM 4324 O O . PHE B 1 252 ? -14.297 -23.219 -12.422 1 81.75 252 PHE B O 1
ATOM 4331 N N . ALA B 1 253 ? -14.023 -21.781 -10.852 1 66.81 253 ALA B N 1
ATOM 4332 C CA . ALA B 1 253 ? -14.945 -22.328 -9.867 1 66.81 253 ALA B CA 1
ATOM 4333 C C . ALA B 1 253 ? -16.375 -22.297 -10.391 1 66.81 253 ALA B C 1
ATOM 4335 O O . ALA B 1 253 ? -17.141 -23.266 -10.195 1 66.81 253 ALA B O 1
ATOM 4336 N N . PRO B 1 254 ? -16.781 -21.188 -11.016 1 64.81 254 PRO B N 1
ATOM 4337 C CA . PRO B 1 254 ? -18.203 -21.25 -11.391 1 64.81 254 PRO B CA 1
ATOM 4338 C C . PRO B 1 254 ? -18.531 -22.453 -12.273 1 64.81 254 PRO B C 1
ATOM 4340 O O . PRO B 1 254 ? -19.688 -22.891 -12.312 1 64.81 254 PRO B O 1
ATOM 4343 N N . ASP B 1 255 ? -17.625 -22.969 -12.742 1 65.19 255 ASP B N 1
ATOM 4344 C CA . ASP B 1 255 ? -17.828 -24.109 -13.625 1 65.19 255 ASP B CA 1
ATOM 4345 C C . ASP B 1 255 ? -17.562 -25.422 -12.891 1 65.19 255 ASP B C 1
ATOM 4347 O O . ASP B 1 255 ? -17.641 -26.5 -13.492 1 65.19 255 ASP B O 1
ATOM 4351 N N . LEU B 1 256 ? -17.344 -25.234 -11.672 1 71.88 256 LEU B N 1
ATOM 4352 C CA . LEU B 1 256 ? -16.812 -26.422 -11.008 1 71.88 256 LEU B CA 1
ATOM 4353 C C . LEU B 1 256 ? -17.953 -27.281 -10.453 1 71.88 256 LEU B C 1
ATOM 4355 O O . LEU B 1 256 ? -18.609 -26.891 -9.484 1 71.88 256 LEU B O 1
ATOM 4359 N N . THR B 1 257 ? -18.266 -28.281 -11.156 1 74.44 257 THR B N 1
ATOM 4360 C CA . THR B 1 257 ? -19.172 -29.297 -10.617 1 74.44 257 THR B CA 1
ATOM 4361 C C . THR B 1 257 ? -18.453 -30.172 -9.594 1 74.44 257 THR B C 1
ATOM 4363 O O . THR B 1 257 ? -17.219 -30.188 -9.555 1 74.44 257 THR B O 1
ATOM 4366 N N . VAL B 1 258 ? -19.188 -30.734 -8.773 1 73.62 258 VAL B N 1
ATOM 4367 C CA . VAL B 1 258 ? -18.625 -31.641 -7.777 1 73.62 258 VAL B CA 1
ATOM 4368 C C . VAL B 1 258 ? -17.812 -32.719 -8.469 1 73.62 258 VAL B C 1
ATOM 4370 O O . VAL B 1 258 ? -16.75 -33.125 -7.988 1 73.62 258 VAL B O 1
ATOM 4373 N N . ALA B 1 259 ? -18.344 -33.156 -9.539 1 78.62 259 ALA B N 1
ATOM 4374 C CA . ALA B 1 259 ? -17.656 -34.219 -10.273 1 78.62 259 ALA B CA 1
ATOM 4375 C C . ALA B 1 259 ? -16.312 -33.75 -10.805 1 78.62 259 ALA B C 1
ATOM 4377 O O . ALA B 1 259 ? -15.312 -34.469 -10.75 1 78.62 259 ALA B O 1
ATOM 4378 N N . ARG B 1 260 ? -16.328 -32.594 -11.297 1 81.75 260 ARG B N 1
ATOM 4379 C CA . ARG B 1 260 ? -15.078 -32.031 -11.812 1 81.75 260 ARG B CA 1
ATOM 4380 C C . ARG B 1 260 ? -14.078 -31.781 -10.688 1 81.75 260 ARG B C 1
ATOM 4382 O O . ARG B 1 260 ? -12.875 -31.984 -10.867 1 81.75 260 ARG B O 1
ATOM 4389 N N . LEU B 1 261 ? -14.609 -31.344 -9.664 1 81.06 261 LEU B N 1
ATOM 4390 C CA . LEU B 1 261 ? -13.758 -31.141 -8.5 1 81.06 261 LEU B CA 1
ATOM 4391 C C . LEU B 1 261 ? -13.102 -32.438 -8.062 1 81.06 261 LEU B C 1
ATOM 4393 O O . LEU B 1 261 ? -11.898 -32.469 -7.773 1 81.06 261 LEU B O 1
ATOM 4397 N N . GLU B 1 262 ? -13.859 -33.406 -8.039 1 82.06 262 GLU B N 1
ATOM 4398 C CA . GLU B 1 262 ? -13.344 -34.719 -7.645 1 82.06 262 GLU B CA 1
ATOM 4399 C C . GLU B 1 262 ? -12.266 -35.219 -8.609 1 82.06 262 GLU B C 1
ATOM 4401 O O . GLU B 1 262 ? -11.281 -35.812 -8.195 1 82.06 262 GLU B O 1
ATOM 4406 N N . THR B 1 263 ? -12.508 -34.938 -9.82 1 86.06 263 THR B N 1
ATOM 4407 C CA . THR B 1 263 ? -11.523 -35.312 -10.828 1 86.06 263 THR B CA 1
ATOM 4408 C C . THR B 1 263 ? -10.188 -34.625 -10.555 1 86.06 263 THR B C 1
ATOM 4410 O O . THR B 1 263 ? -9.133 -35.281 -10.617 1 86.06 263 THR B O 1
ATOM 4413 N N . TRP B 1 264 ? -10.266 -33.438 -10.242 1 87 264 TRP B N 1
ATOM 4414 C CA . TRP B 1 264 ? -9.047 -32.656 -9.992 1 87 264 TRP B CA 1
ATOM 4415 C C . TRP B 1 264 ? -8.414 -33.062 -8.672 1 87 264 TRP B C 1
ATOM 4417 O O . TRP B 1 264 ? -7.191 -33.219 -8.578 1 87 264 TRP B O 1
ATOM 4427 N N . LEU B 1 265 ? -9.195 -33.281 -7.691 1 82.56 265 LEU B N 1
ATOM 4428 C CA . LEU B 1 265 ? -8.688 -33.562 -6.355 1 82.56 265 LEU B CA 1
ATOM 4429 C C . LEU B 1 265 ? -8.102 -34.969 -6.289 1 82.56 265 LEU B C 1
ATOM 4431 O O . LEU B 1 265 ? -7.191 -35.25 -5.5 1 82.56 265 LEU B O 1
ATOM 4435 N N . SER B 1 266 ? -8.594 -35.844 -7.082 1 81.56 266 SER B N 1
ATOM 4436 C CA . SER B 1 266 ? -8.188 -37.219 -7.043 1 81.56 266 SER B CA 1
ATOM 4437 C C . SER B 1 266 ? -6.977 -37.469 -7.934 1 81.56 266 SER B C 1
ATOM 4439 O O . SER B 1 266 ? -6.293 -38.5 -7.797 1 81.56 266 SER B O 1
ATOM 4441 N N . ALA B 1 267 ? -6.809 -36.562 -8.789 1 79.31 267 ALA B N 1
ATOM 4442 C CA . ALA B 1 267 ? -5.703 -36.75 -9.727 1 79.31 267 ALA B CA 1
ATOM 4443 C C . ALA B 1 267 ? -4.383 -36.281 -9.102 1 79.31 267 ALA B C 1
ATOM 4445 O O . ALA B 1 267 ? -4.359 -35.375 -8.281 1 79.31 267 ALA B O 1
ATOM 4446 N N . GLU B 1 268 ? -3.422 -37.125 -9.211 1 74.56 268 GLU B N 1
ATOM 4447 C CA . GLU B 1 268 ? -2.08 -36.656 -8.891 1 74.56 268 GLU B CA 1
ATOM 4448 C C . GLU B 1 268 ? -1.528 -35.781 -9.984 1 74.56 268 GLU B C 1
ATOM 4450 O O . GLU B 1 268 ? -0.84 -36.25 -10.898 1 74.56 268 GLU B O 1
ATOM 4455 N N . SER B 1 269 ? -1.892 -34.594 -10.062 1 77.69 269 SER B N 1
ATOM 4456 C CA . SER B 1 269 ? -1.488 -33.719 -11.156 1 77.69 269 SER B CA 1
ATOM 4457 C C . SER B 1 269 ? -0.28 -32.875 -10.766 1 77.69 269 SER B C 1
ATOM 4459 O O . SER B 1 269 ? 0.857 -33.219 -11.094 1 77.69 269 SER B O 1
ATOM 4461 N N . CYS B 1 270 ? -0.448 -31.828 -10.125 1 90.69 270 CYS B N 1
ATOM 4462 C CA . CYS B 1 270 ? 0.662 -30.984 -9.703 1 90.69 270 CYS B CA 1
ATOM 4463 C C . CYS B 1 270 ? 0.712 -30.859 -8.188 1 90.69 270 CYS B C 1
ATOM 4465 O O . CYS B 1 270 ? 0.408 -31.812 -7.473 1 90.69 270 CYS B O 1
ATOM 4467 N N . ASP B 1 271 ? 1.313 -29.812 -7.688 1 93.38 271 ASP B N 1
ATOM 4468 C CA . ASP B 1 271 ? 1.517 -29.656 -6.25 1 93.38 271 ASP B CA 1
ATOM 4469 C C . ASP B 1 271 ? 0.235 -29.188 -5.562 1 93.38 271 ASP B C 1
ATOM 4471 O O . ASP B 1 271 ? 0.146 -29.188 -4.336 1 93.38 271 ASP B O 1
ATOM 4475 N N . GLY B 1 272 ? -0.77 -28.812 -6.402 1 92.69 272 GLY B N 1
ATOM 4476 C CA . GLY B 1 272 ? -2.012 -28.359 -5.793 1 92.69 272 GLY B CA 1
ATOM 4477 C C . GLY B 1 272 ? -2.932 -27.641 -6.766 1 92.69 272 GLY B C 1
ATOM 4478 O O . GLY B 1 272 ? -2.758 -27.75 -7.984 1 92.69 272 GLY B O 1
ATOM 4479 N N . LEU B 1 273 ? -3.992 -27.016 -6.168 1 92.31 273 LEU B N 1
ATOM 4480 C CA . LEU B 1 273 ? -5.023 -26.375 -6.969 1 92.31 273 LEU B CA 1
ATOM 4481 C C . LEU B 1 273 ? -5.262 -24.938 -6.5 1 92.31 273 LEU B C 1
ATOM 4483 O O . LEU B 1 273 ? -5.117 -24.641 -5.312 1 92.31 273 LEU B O 1
ATOM 4487 N N . ILE B 1 274 ? -5.57 -24.062 -7.449 1 94.81 274 ILE B N 1
ATOM 4488 C CA . ILE B 1 274 ? -6.098 -22.719 -7.191 1 94.81 274 ILE B CA 1
ATOM 4489 C C . ILE B 1 274 ? -7.535 -22.625 -7.695 1 94.81 274 ILE B C 1
ATOM 4491 O O . ILE B 1 274 ? -7.789 -22.781 -8.891 1 94.81 274 ILE B O 1
ATOM 4495 N N . PHE B 1 275 ? -8.43 -22.375 -6.816 1 91.62 275 PHE B N 1
ATOM 4496 C CA . PHE B 1 275 ? -9.812 -22.125 -7.215 1 91.62 275 PHE B CA 1
ATOM 4497 C C . PHE B 1 275 ? -10.039 -20.656 -7.504 1 91.62 275 PHE B C 1
ATOM 4499 O O . PHE B 1 275 ? -10 -19.828 -6.594 1 91.62 275 PHE B O 1
ATOM 4506 N N . ALA B 1 276 ? -10.289 -20.359 -8.758 1 90.81 276 ALA B N 1
ATOM 4507 C CA . ALA B 1 276 ? -10.438 -18.969 -9.164 1 90.81 276 ALA B CA 1
ATOM 4508 C C . ALA B 1 276 ? -11.914 -18.594 -9.305 1 90.81 276 ALA B C 1
ATOM 4510 O O . ALA B 1 276 ? -12.688 -19.312 -9.93 1 90.81 276 ALA B O 1
ATOM 4511 N N . PHE B 1 277 ? -12.289 -17.406 -8.695 1 81.12 277 PHE B N 1
ATOM 4512 C CA . PHE B 1 277 ? -13.664 -16.938 -8.891 1 81.12 277 PHE B CA 1
ATOM 4513 C C . PHE B 1 277 ? -13.742 -15.422 -8.781 1 81.12 277 PHE B C 1
ATOM 4515 O O . PHE B 1 277 ? -12.859 -14.789 -8.195 1 81.12 277 PHE B O 1
ATOM 4522 N N . PRO B 1 278 ? -14.836 -14.906 -9.391 1 78.69 278 PRO B N 1
ATOM 4523 C CA . PRO B 1 278 ? -15.133 -13.484 -9.203 1 78.69 278 PRO B CA 1
ATOM 4524 C C . PRO B 1 278 ? -15.617 -13.156 -7.793 1 78.69 278 PRO B C 1
ATOM 4526 O O . PRO B 1 278 ? -16.031 -14.055 -7.059 1 78.69 278 PRO B O 1
ATOM 4529 N N . ALA B 1 279 ? -15.383 -11.93 -7.445 1 77.19 279 ALA B N 1
ATOM 4530 C CA . ALA B 1 279 ? -15.836 -11.5 -6.125 1 77.19 279 ALA B CA 1
ATOM 4531 C C . ALA B 1 279 ? -17.312 -11.141 -6.145 1 77.19 279 ALA B C 1
ATOM 4533 O O . ALA B 1 279 ? -17.688 -9.977 -6 1 77.19 279 ALA B O 1
ATOM 4534 N N . ASP B 1 280 ? -18.078 -12.18 -6.328 1 79.75 280 ASP B N 1
ATOM 4535 C CA . ASP B 1 280 ? -19.531 -12.102 -6.277 1 79.75 280 ASP B CA 1
ATOM 4536 C C . ASP B 1 280 ? -20.078 -12.914 -5.105 1 79.75 280 ASP B C 1
ATOM 4538 O O . ASP B 1 280 ? -19.641 -14.039 -4.859 1 79.75 280 ASP B O 1
ATOM 4542 N N . LEU B 1 281 ? -20.984 -12.234 -4.387 1 77.06 281 LEU B N 1
ATOM 4543 C CA . LEU B 1 281 ? -21.484 -12.836 -3.158 1 77.06 281 LEU B CA 1
ATOM 4544 C C . LEU B 1 281 ? -22.062 -14.219 -3.432 1 77.06 281 LEU B C 1
ATOM 4546 O O . LEU B 1 281 ? -21.891 -15.141 -2.633 1 77.06 281 LEU B O 1
ATOM 4550 N N . SER B 1 282 ? -22.75 -14.273 -4.52 1 77.31 282 SER B N 1
ATOM 4551 C CA . SER B 1 282 ? -23.359 -15.555 -4.852 1 77.31 282 SER B CA 1
ATOM 4552 C C . SER B 1 282 ? -22.297 -16.625 -5.082 1 77.31 282 SER B C 1
ATOM 4554 O O . SER B 1 282 ? -22.453 -17.766 -4.613 1 77.31 282 SER B O 1
ATOM 4556 N N . ALA B 1 283 ? -21.297 -16.297 -5.75 1 77.31 283 ALA B N 1
ATOM 4557 C CA . ALA B 1 283 ? -20.219 -17.234 -6.031 1 77.31 283 ALA B CA 1
ATOM 4558 C C . ALA B 1 283 ? -19.484 -17.625 -4.754 1 77.31 283 ALA B C 1
ATOM 4560 O O . ALA B 1 283 ? -19.203 -18.797 -4.527 1 77.31 283 ALA B O 1
ATOM 4561 N N . ILE B 1 284 ? -19.25 -16.672 -3.955 1 82.06 284 ILE B N 1
ATOM 4562 C CA . ILE B 1 284 ? -18.531 -16.875 -2.705 1 82.06 284 ILE B CA 1
ATOM 4563 C C . ILE B 1 284 ? -19.344 -17.781 -1.784 1 82.06 284 ILE B C 1
ATOM 4565 O O . ILE B 1 284 ? -18.828 -18.734 -1.209 1 82.06 284 ILE B O 1
ATOM 4569 N N . ASN B 1 285 ? -20.562 -17.484 -1.685 1 81.62 285 ASN B N 1
ATOM 4570 C CA . ASN B 1 285 ? -21.438 -18.281 -0.833 1 81.62 285 ASN B CA 1
ATOM 4571 C C . ASN B 1 285 ? -21.562 -19.719 -1.349 1 81.62 285 ASN B C 1
ATOM 4573 O O . ASN B 1 285 ? -21.547 -20.656 -0.564 1 81.62 285 ASN B O 1
ATOM 4577 N N . GLY B 1 286 ? -21.75 -19.859 -2.611 1 78.94 286 GLY B N 1
ATOM 4578 C CA . GLY B 1 286 ? -21.797 -21.203 -3.199 1 78.94 286 GLY B CA 1
ATOM 4579 C C . GLY B 1 286 ? -20.562 -22.016 -2.924 1 78.94 286 GLY B C 1
ATOM 4580 O O . GLY B 1 286 ? -20.656 -23.203 -2.574 1 78.94 286 GLY B O 1
ATOM 4581 N N . PHE B 1 287 ? -19.453 -21.438 -3.053 1 82 287 PHE B N 1
ATOM 4582 C CA . PHE B 1 287 ? -18.188 -22.094 -2.773 1 82 287 PHE B CA 1
ATOM 4583 C C . PHE B 1 287 ? -18.094 -22.5 -1.304 1 82 287 PHE B C 1
ATOM 4585 O O . PHE B 1 287 ? -17.719 -23.625 -0.981 1 82 287 PHE B O 1
ATOM 4592 N N . THR B 1 288 ? -18.422 -21.562 -0.494 1 82.38 288 THR B N 1
ATOM 4593 C CA . THR B 1 288 ? -18.328 -21.781 0.946 1 82.38 288 THR B CA 1
ATOM 4594 C C . THR B 1 288 ? -19.266 -22.906 1.388 1 82.38 288 THR B C 1
ATOM 4596 O O . THR B 1 288 ? -18.906 -23.734 2.223 1 82.38 288 THR B O 1
ATOM 4599 N N . ASP B 1 289 ? -20.391 -22.906 0.778 1 82.69 289 ASP B N 1
ATOM 4600 C CA . ASP B 1 289 ? -21.422 -23.859 1.188 1 82.69 289 ASP B CA 1
ATOM 4601 C C . ASP B 1 289 ? -21.141 -25.25 0.618 1 82.69 289 ASP B C 1
ATOM 4603 O O . ASP B 1 289 ? -21.375 -26.25 1.283 1 82.69 289 ASP B O 1
ATOM 4607 N N . ARG B 1 290 ? -20.562 -25.266 -0.539 1 80.94 290 ARG B N 1
ATOM 4608 C CA . ARG B 1 290 ? -20.516 -26.531 -1.241 1 80.94 290 ARG B CA 1
ATOM 4609 C C . ARG B 1 290 ? -19.094 -27.109 -1.224 1 80.94 290 ARG B C 1
ATOM 4611 O O . ARG B 1 290 ? -18.922 -28.328 -1.074 1 80.94 290 ARG B O 1
ATOM 4618 N N . ILE B 1 291 ? -18.156 -26.281 -1.394 1 80.69 291 ILE B N 1
ATOM 4619 C CA . ILE B 1 291 ? -16.797 -26.766 -1.667 1 80.69 291 ILE B CA 1
ATOM 4620 C C . ILE B 1 291 ? -15.984 -26.766 -0.378 1 80.69 291 ILE B C 1
ATOM 4622 O O . ILE B 1 291 ? -15.234 -27.719 -0.114 1 80.69 291 ILE B O 1
ATOM 4626 N N . VAL B 1 292 ? -16.172 -25.734 0.436 1 81.94 292 VAL B N 1
ATOM 4627 C CA . VAL B 1 292 ? -15.367 -25.578 1.643 1 81.94 292 VAL B CA 1
ATOM 4628 C C . VAL B 1 292 ? -15.594 -26.781 2.57 1 81.94 292 VAL B C 1
ATOM 4630 O O . VAL B 1 292 ? -14.633 -27.344 3.098 1 81.94 292 VAL B O 1
ATOM 4633 N N . PRO B 1 293 ? -16.828 -27.188 2.715 1 80.69 293 PRO B N 1
ATOM 4634 C CA . PRO B 1 293 ? -17.016 -28.359 3.568 1 80.69 293 PRO B CA 1
ATOM 4635 C C . PRO B 1 293 ? -16.328 -29.594 3.031 1 80.69 293 PRO B C 1
ATOM 4637 O O . PRO B 1 293 ? -15.805 -30.406 3.809 1 80.69 293 PRO B O 1
ATOM 4640 N N . GLU B 1 294 ? -16.297 -29.734 1.778 1 79.81 294 GLU B N 1
ATOM 4641 C CA . GLU B 1 294 ? -15.609 -30.875 1.164 1 79.81 294 GLU B CA 1
ATOM 4642 C C . GLU B 1 294 ? -14.102 -30.781 1.382 1 79.81 294 GLU B C 1
ATOM 4644 O O . GLU B 1 294 ? -13.445 -31.781 1.655 1 79.81 294 GLU B O 1
ATOM 4649 N N . LEU B 1 295 ? -13.57 -29.625 1.25 1 79.19 295 LEU B N 1
ATOM 4650 C CA . LEU B 1 295 ? -12.148 -29.406 1.499 1 79.19 295 LEU B CA 1
ATOM 4651 C C . LEU B 1 295 ? -11.805 -29.703 2.955 1 79.19 295 LEU B C 1
ATOM 4653 O O . LEU B 1 295 ? -10.773 -30.312 3.238 1 79.19 295 LEU B O 1
ATOM 4657 N N . ARG B 1 296 ? -12.656 -29.266 3.834 1 78.94 296 ARG B N 1
ATOM 4658 C CA . ARG B 1 296 ? -12.453 -29.5 5.262 1 78.94 296 ARG B CA 1
ATOM 4659 C C . ARG B 1 296 ? -12.43 -31 5.574 1 78.94 296 ARG B C 1
ATOM 4661 O O . ARG B 1 296 ? -11.602 -31.453 6.371 1 78.94 296 ARG B O 1
ATOM 4668 N N . ARG B 1 297 ? -13.297 -31.656 5.02 1 78 297 ARG B N 1
ATOM 4669 C CA . ARG B 1 297 ? -13.383 -33.094 5.227 1 78 297 ARG B CA 1
ATOM 4670 C C . ARG B 1 297 ? -12.117 -33.781 4.73 1 78 297 ARG B C 1
ATOM 4672 O O . ARG B 1 297 ? -11.594 -34.688 5.402 1 78 297 ARG B O 1
ATOM 4679 N N . ARG B 1 298 ? -11.648 -33.406 3.701 1 73.69 298 ARG B N 1
ATOM 4680 C CA . ARG B 1 298 ? -10.477 -34 3.092 1 73.69 298 ARG B CA 1
ATOM 4681 C C . ARG B 1 298 ? -9.203 -33.625 3.844 1 73.69 298 ARG B C 1
ATOM 4683 O O . ARG B 1 298 ? -8.258 -34.406 3.914 1 73.69 298 ARG B O 1
ATOM 4690 N N . ASN B 1 299 ? -9.227 -32.375 4.316 1 71.75 299 ASN B N 1
ATOM 4691 C CA . ASN B 1 299 ? -8.039 -31.844 4.98 1 71.75 299 ASN B CA 1
ATOM 4692 C C . ASN B 1 299 ? -8.078 -32.094 6.484 1 71.75 299 ASN B C 1
ATOM 4694 O O . ASN B 1 299 ? -7.25 -31.578 7.23 1 71.75 299 ASN B O 1
ATOM 4698 N N . SER B 1 300 ? -9.188 -32.688 6.906 1 63.72 300 SER B N 1
ATOM 4699 C CA . SER B 1 300 ? -9.383 -32.906 8.336 1 63.72 300 SER B CA 1
ATOM 4700 C C . SER B 1 300 ? -8.156 -33.531 8.969 1 63.72 300 SER B C 1
ATOM 4702 O O . SER B 1 300 ? -7.891 -33.344 10.156 1 63.72 300 SER B O 1
ATOM 4704 N N . ASP B 1 301 ? -7.461 -34.188 8.211 1 61.22 301 ASP B N 1
ATOM 4705 C CA . ASP B 1 301 ? -6.293 -34.844 8.797 1 61.22 301 ASP B CA 1
ATOM 4706 C C . ASP B 1 301 ? -5.055 -33.969 8.68 1 61.22 301 ASP B C 1
ATOM 4708 O O . ASP B 1 301 ? -3.957 -34.375 9.055 1 61.22 301 ASP B O 1
ATOM 4712 N N . ARG B 1 302 ? -5.227 -32.781 8.055 1 58.69 302 ARG B N 1
ATOM 4713 C CA . ARG B 1 302 ? -4.039 -31.938 7.879 1 58.69 302 ARG B CA 1
ATOM 4714 C C . ARG B 1 302 ? -3.654 -31.25 9.18 1 58.69 302 ARG B C 1
ATOM 4716 O O . ARG B 1 302 ? -4.035 -30.109 9.422 1 58.69 302 ARG B O 1
ATOM 4723 N N . SER B 1 303 ? -3.389 -31.969 10.273 1 54.94 303 SER B N 1
ATOM 4724 C CA . SER B 1 303 ? -2.824 -31.5 11.531 1 54.94 303 SER B CA 1
ATOM 4725 C C . SER B 1 303 ? -1.62 -30.594 11.289 1 54.94 303 SER B C 1
ATOM 4727 O O . SER B 1 303 ? -1.278 -29.766 12.133 1 54.94 303 SER B O 1
ATOM 4729 N N . ALA B 1 304 ? -1.004 -30.75 10.188 1 55.41 304 ALA B N 1
ATOM 4730 C CA . ALA B 1 304 ? 0.245 -30.062 9.867 1 55.41 304 ALA B CA 1
ATOM 4731 C C . ALA B 1 304 ? -0.001 -28.594 9.555 1 55.41 304 ALA B C 1
ATOM 4733 O O . ALA B 1 304 ? 0.862 -27.734 9.805 1 55.41 304 ALA B O 1
ATOM 4734 N N . TYR B 1 305 ? -1.164 -28.297 9.047 1 57.78 305 TYR B N 1
ATOM 4735 C CA . TYR B 1 305 ? -1.462 -26.906 8.695 1 57.78 305 TYR B CA 1
ATOM 4736 C C . TYR B 1 305 ? -1.346 -26 9.914 1 57.78 305 TYR B C 1
ATOM 4738 O O . TYR B 1 305 ? -0.857 -24.875 9.812 1 57.78 305 TYR B O 1
ATOM 4746 N N . TYR B 1 306 ? -1.555 -26.594 11.125 1 60.81 306 TYR B N 1
ATOM 4747 C CA . TYR B 1 306 ? -1.68 -25.75 12.305 1 60.81 306 TYR B CA 1
ATOM 4748 C C . TYR B 1 306 ? -0.332 -25.578 12.992 1 60.81 306 TYR B C 1
ATOM 4750 O O . TYR B 1 306 ? -0.153 -24.656 13.797 1 60.81 306 TYR B O 1
ATOM 4758 N N . ALA B 1 307 ? 0.572 -26.328 12.445 1 69.06 307 ALA B N 1
ATOM 4759 C CA . ALA B 1 307 ? 1.818 -26.188 13.195 1 69.06 307 ALA B CA 1
ATOM 4760 C C . ALA B 1 307 ? 2.719 -25.125 12.586 1 69.06 307 ALA B C 1
ATOM 4762 O O . ALA B 1 307 ? 3.471 -24.453 13.297 1 69.06 307 ALA B O 1
ATOM 4763 N N . ASP B 1 308 ? 2.572 -24.844 11.359 1 80 308 ASP B N 1
ATOM 4764 C CA . ASP B 1 308 ? 3.432 -23.875 10.695 1 80 308 ASP B CA 1
ATOM 4765 C C . ASP B 1 308 ? 2.84 -22.469 10.789 1 80 308 ASP B C 1
ATOM 4767 O O . ASP B 1 308 ? 1.623 -22.312 10.906 1 80 308 ASP B O 1
ATOM 4771 N N . THR B 1 309 ? 3.789 -21.531 10.844 1 85.12 309 THR B N 1
ATOM 4772 C CA . THR B 1 309 ? 3.307 -20.172 11.102 1 85.12 309 THR B CA 1
ATOM 4773 C C . THR B 1 309 ? 3.48 -19.297 9.867 1 85.12 309 THR B C 1
ATOM 4775 O O . THR B 1 309 ? 2.857 -18.234 9.766 1 85.12 309 THR B O 1
ATOM 4778 N N . THR B 1 310 ? 4.281 -19.734 8.852 1 92.88 310 THR B N 1
ATOM 4779 C CA . THR B 1 310 ? 4.527 -18.875 7.688 1 92.88 310 THR B CA 1
ATOM 4780 C C . THR B 1 310 ? 3.965 -19.516 6.422 1 92.88 310 THR B C 1
ATOM 4782 O O . THR B 1 310 ? 3.701 -20.719 6.391 1 92.88 310 THR B O 1
ATOM 4785 N N . LEU B 1 311 ? 3.727 -18.75 5.43 1 95.75 311 LEU B N 1
ATOM 4786 C CA . LEU B 1 311 ? 3.254 -19.266 4.148 1 95.75 311 LEU B CA 1
ATOM 4787 C C . LEU B 1 311 ? 4.289 -20.188 3.518 1 95.75 311 LEU B C 1
ATOM 4789 O O . LEU B 1 311 ? 3.941 -21.234 2.977 1 95.75 311 LEU B O 1
ATOM 4793 N N . ARG B 1 312 ? 5.555 -19.875 3.641 1 94.44 312 ARG B N 1
ATOM 4794 C CA . ARG B 1 312 ? 6.609 -20.719 3.096 1 94.44 312 ARG B CA 1
ATOM 4795 C C . ARG B 1 312 ? 6.594 -22.094 3.744 1 94.44 312 ARG B C 1
ATOM 4797 O O . ARG B 1 312 ? 6.734 -23.109 3.059 1 94.44 312 ARG B O 1
ATOM 4804 N N . ALA B 1 313 ? 6.414 -22.047 5.008 1 90.94 313 ALA B N 1
ATOM 4805 C CA . ALA B 1 313 ? 6.359 -23.312 5.73 1 90.94 313 ALA B CA 1
ATOM 4806 C C . ALA B 1 313 ? 5.137 -24.125 5.316 1 90.94 313 ALA B C 1
ATOM 4808 O O . ALA B 1 313 ? 5.234 -25.344 5.109 1 90.94 313 ALA B O 1
ATOM 4809 N N . HIS B 1 314 ? 4.008 -23.484 5.121 1 90 314 HIS B N 1
ATOM 4810 C CA . HIS B 1 314 ? 2.791 -24.156 4.684 1 90 314 HIS B CA 1
ATOM 4811 C C . HIS B 1 314 ? 2.99 -24.828 3.326 1 90 314 HIS B C 1
ATOM 4813 O O . HIS B 1 314 ? 2.467 -25.922 3.086 1 90 314 HIS B O 1
ATOM 4819 N N . LEU B 1 315 ? 3.799 -24.172 2.51 1 93.5 315 LEU B N 1
ATOM 4820 C CA . LEU B 1 315 ? 3.961 -24.641 1.141 1 93.5 315 LEU B CA 1
ATOM 4821 C C . LEU B 1 315 ? 5.164 -25.578 1.029 1 93.5 315 LEU B C 1
ATOM 4823 O O . LEU B 1 315 ? 5.426 -26.141 -0.038 1 93.5 315 LEU B O 1
ATOM 4827 N N . GLY B 1 316 ? 5.887 -25.703 2.059 1 91.44 316 GLY B N 1
ATOM 4828 C CA . GLY B 1 316 ? 7.066 -26.547 2.033 1 91.44 316 GLY B CA 1
ATOM 4829 C C . GLY B 1 316 ? 8.188 -25.984 1.181 1 91.44 316 GLY B C 1
ATOM 4830 O O . GLY B 1 316 ? 8.891 -26.734 0.499 1 91.44 316 GLY B O 1
ATOM 4831 N N . LEU B 1 317 ? 8.445 -24.672 1.058 1 91.81 317 LEU B N 1
ATOM 4832 C CA . LEU B 1 317 ? 9.406 -24 0.19 1 91.81 317 LEU B CA 1
ATOM 4833 C C . LEU B 1 317 ? 10.727 -23.766 0.918 1 91.81 317 LEU B C 1
ATOM 4835 O O . LEU B 1 317 ? 11.727 -23.422 0.295 1 91.81 317 LEU B O 1
ATOM 4839 N N . GLY B 1 318 ? 10.898 -24.062 2.119 1 81.12 318 GLY B N 1
ATOM 4840 C CA . GLY B 1 318 ? 12.102 -23.688 2.844 1 81.12 318 GLY B CA 1
ATOM 4841 C C . GLY B 1 318 ? 12.227 -22.203 3.07 1 81.12 318 GLY B C 1
ATOM 4842 O O . GLY B 1 318 ? 11.32 -21.438 2.727 1 81.12 318 GLY B O 1
ATOM 4843 N N . ASP B 1 319 ? 13.484 -21.766 3.566 1 74.44 319 ASP B N 1
ATOM 4844 C CA . ASP B 1 319 ? 13.695 -20.359 3.871 1 74.44 319 ASP B CA 1
ATOM 4845 C C . ASP B 1 319 ? 13.969 -19.547 2.604 1 74.44 319 ASP B C 1
ATOM 4847 O O . ASP B 1 319 ? 14.625 -20.047 1.681 1 74.44 319 ASP B O 1
ATOM 4851 N N . GLY B 1 320 ? 13.375 -18.453 2.426 1 66.25 320 GLY B N 1
ATOM 4852 C CA . GLY B 1 320 ? 13.5 -17.609 1.248 1 66.25 320 GLY B CA 1
ATOM 4853 C C . GLY B 1 320 ? 14.938 -17.281 0.903 1 66.25 320 GLY B C 1
ATOM 4854 O O . GLY B 1 320 ? 15.266 -17.031 -0.26 1 66.25 320 GLY B O 1
ATOM 4855 N N . GLY B 1 321 ? 15.719 -17.078 1.824 1 57.38 321 GLY B N 1
ATOM 4856 C CA . GLY B 1 321 ? 17.094 -16.719 1.53 1 57.38 321 GLY B CA 1
ATOM 4857 C C . GLY B 1 321 ? 17.953 -17.922 1.131 1 57.38 321 GLY B C 1
ATOM 4858 O O . GLY B 1 321 ? 19.094 -17.766 0.699 1 57.38 321 GLY B O 1
ATOM 4859 N N . ALA B 1 322 ? 17.422 -19.156 1.252 1 48 322 ALA B N 1
ATOM 4860 C CA . ALA B 1 322 ? 18.203 -20.375 1.027 1 48 322 ALA B CA 1
ATOM 4861 C C . ALA B 1 322 ? 18.156 -20.797 -0.438 1 48 322 ALA B C 1
ATOM 4863 O O . ALA B 1 322 ? 18.609 -21.875 -0.794 1 48 322 ALA B O 1
ATOM 4864 N N . LYS B 1 323 ? 18.125 -19.844 -1.327 1 47.34 323 LYS B N 1
ATOM 4865 C CA . LYS B 1 323 ? 18.031 -20.406 -2.676 1 47.34 323 LYS B CA 1
ATOM 4866 C C . LYS B 1 323 ? 19.406 -20.828 -3.189 1 47.34 323 LYS B C 1
ATOM 4868 O O . LYS B 1 323 ? 20.391 -20.125 -2.982 1 47.34 323 LYS B O 1
#